Protein 5L8I (pdb70)

GO terms:
  GO:0005737 cytoplasm (C, EXP)
  GO:0005737 cytoplasm (C, TAS)
  GO:0008289 lipid binding (F, TAS)
  GO:0008285 negative regulation of cell population proliferation (P, TAS)
  GO:0005319 lipid carrier activity (F, TAS)
  GO:0005829 cytosol (C, TAS)
  GO:0019433 triglyceride catabolic process (P, TAS)

Radius of gyration: 23.38 Å; Cα contacts (8 Å, |Δi|>4): 847; chains: 3; bounding box: 62×42×60 Å

Nearest PDB structures (foldseek):
  5l8o-assembly2_B  TM=9.781E-01  e=1.682E-19  Homo sapiens
  2mm3-assembly1_A  TM=8.833E-01  e=2.304E-17  Homo sapiens
  3em0-assembly1_A  TM=9.122E-01  e=1.599E-14  Danio rerio
  2lba-assembly1_A  TM=9.351E-01  e=3.421E-14  Gallus gallus
  1eio-assembly1_A  TM=8.673E-01  e=5.239E-15  Sus scrofa

B-factor: mean 40.34, std 17.21, range [14.68, 108.21]

Secondary structure (DSSP, 8-state):
--EEEEEEEEESHHHHHHHHT--HHHHHHHHT--EEEEEEEETTEEEEEEEETTS-EEEEEEETTSEEEE--TT---EEEE-EEETTEEEEEETTEEEEEEE-SSEEEEEEEETTEEEEEEEEE-/---EEEEEEEEE-HHHHHHHT---HHHHHHHTT--EEEEEEEETTEEEEEEEETTTEEEEEEEETTSEEEEE-TTS-EEEEE-EEETTEEEEEETTEEEEEEEETTEEEEEEEETTEEEEEEEEE-/--EEEEEEEEESHHHHHHHTT--HHHHHHHHTS--EEEEEEETTEEEEEEEETTTEEEEEEEESSSEEE---TTS---EEE-EEETTEEEEEETTEEEEEEEETTEEEEEEE-SS-EEEEEEEE-

CATH classification: 2.40.128.20

Organism: Homo sapiens (NCBI:txid9606)

Solvent-accessible surface area: 18964 Å² total; per-residue (Å²): 34,63,21,92,0,52,10,1,4,4,14,14,23,20,40,20,31,130,91,98,64,48,61,74,122,81,5,49,58,19,14,53,91,44,18,27,0,67,7,103,56,108,53,108,73,4,38,20,12,24,56,10,61,90,66,66,72,26,58,15,151,19,50,25,52,43,121,22,69,20,75,58,69,84,47,62,94,24,54,5,45,2,75,91,98,57,43,57,5,10,9,84,81,101,131,40,74,48,8,7,30,53,58,72,93,41,0,23,18,38,12,37,36,67,87,22,55,16,62,30,25,1,42,87,102,105,6,52,17,100,0,75,35,95,54,55,120,80,31,57,43,20,42,126,93,68,21,32,43,76,76,52,3,55,70,28,97,124,81,71,14,35,0,24,2,64,38,104,54,125,74,3,7,25,0,31,40,24,50,69,39,71,1,11,0,14,22,19,48,28,42,42,61,9,30,26,16,49,63,56,57,109,79,34,69,9,55,6,80,78,97,88,48,81,7,20,8,72,81,117,128,33,82,45,23,8,47,52,76,68,65,79,0,25,15,35,11,34,24,66,84,37,56,14,40,33,21,1,30,103,116,30,64,18,99,0,70,37,112,59,57,42,86,25,64,51,64,36,64,114,66,64,46,58,79,114,80,10,101,78,35,105,124,25,71,17,26,0,72,3,86,49,90,59,127,75,4,38,21,10,24,57,48,79,71,78,125,67,45,51,19,148,20,46,23,38,44,28,30,94,24,24,53,68,63,58,72,74,39,61,9,64,6,79,73,102,88,50,116,9,16,5,66,83,82,78,50,85,48,26,6,11,62,92,78,54,19,0,32,14,41,16,33,34,8,65,41,50,16,56,15,28,0,36,117,121

Foldseek 3Di:
DAAKWKWDDKDPQVVVVVVVPDDPVVSVVQVPKIWMWGWDDDPQKIWIKIAIPPGQMAIDIAGAQDWDWGADSVGDIDIWHWHCDPQWTWIDDVQKIKIWHQDPQWIWIWMDGPPDIMIIIIHGD/DPAAKWKWDDKDQLPVVVVVVDDPVVVSVVVPPKIWMWGWDDDDQWIWIWIAIDPGDIDIDIAGAQDWDWHADPVGDIDIWHWHQDPQWTWTDDPQWIWIWHCDPQWIWIWIGGDHRIMIIITHTD/DAAKWKWDDKDPQVVVVVVLVDDPVVSVLQVPWIWIWGWDDDPQWIWIKIQGDDRDIDIDIDGAPDWDWDADPSGDIDTFHWHQDPQKIWGDDQQWTWIWHDDPQKIKIWTCRPPDIMIIITHGD

InterPro domains:
  IPR000463 Cytosolic fatty-acid binding [PR00178] (3-25)
  IPR000463 Cytosolic fatty-acid binding [PR00178] (63-79)
  IPR000463 Cytosolic fatty-acid binding [PR00178] (106-126)
  IPR000463 Cytosolic fatty-acid binding [PS00214] (5-22)
  IPR012674 Calycin [G3DSA:2.40.128.20] (1-128)
  IPR012674 Calycin [SSF50814] (2-127)
  IPR031259 Intracellular lipid binding protein [PTHR11955] (2-126)

Sequence (376 aa):
FTGKFEMESEKNYDEFMKLLGISSDVIEKARNFKIVTEVQQDGQDFTWSQHYSGGHTMTNKFTVGKESNIQTMGGKTFKATVQMEGGKLVVNFPNYHQTSEIVGDKLVEVSTIGGVTYERVSKRLAFTGKFEMESEKNYDEFMKLLGISSDVIEKARNFKIVTEVQQDGQDFTWSQHYSGGHTMTNKFTVGKESNIQTMGGKTFKATVQMEGGKLVVNFPNYHQTSEIVGDKLVEVSTIGGVTYERVSKRLFTGKFEMESEKNYDEFMKLLGISSDVIEKARNFKIVTEVQQDGQDFTWSQHYSGGHTMTNKFTVGKESNIQTMGGKTFKATVQMEGGKLVVNFPNYHQTSEIVGDKLVEVSTIGGVTYERVSKRL

Structure (mmCIF, N/CA/C/O backbone):
data_5L8I
#
_entry.id   5L8I
#
_cell.length_a   46.952
_cell.length_b   64.114
_cell.length_c   58.765
_cell.angle_alpha   90.00
_cell.angle_beta   94.55
_cell.angle_gamma   90.00
#
_symmetry.space_group_name_H-M   'P 1 21 1'
#
loop_
_entity.id
_entity.type
_entity.pdbx_description
1 polymer Gastrotropin
2 non-polymer 'TRIETHYLENE GLYCOL'
3 non-polymer 3,6,9,12,15,18-HEXAOXAICOSANE-1,20-DIOL
4 non-polymer DI(HYDROXYETHYL)ETHER
5 non-polymer 'TETRAETHYLENE GLYCOL'
6 water water
#
loop_
_atom_site.group_PDB
_atom_site.id
_atom_site.type_symbol
_atom_site.label_atom_id
_atom_site.label_alt_id
_atom_site.label_comp_id
_atom_site.label_asym_id
_atom_site.label_entity_id
_atom_site.label_seq_id
_atom_site.pdbx_PDB_ins_code
_atom_site.Cartn_x
_atom_site.Cartn_y
_atom_site.Cartn_z
_atom_site.occupancy
_atom_site.B_iso_or_equiv
_atom_site.auth_seq_id
_atom_site.auth_comp_id
_atom_site.auth_asym_id
_atom_site.auth_atom_id
_atom_site.pdbx_PDB_model_num
ATOM 1 N N . PHE A 1 3 ? 37.952 -0.120 62.749 1.00 26.33 3 PHE A N 1
ATOM 2 C CA . PHE A 1 3 ? 39.131 -0.500 61.923 1.00 26.32 3 PHE A CA 1
ATOM 3 C C . PHE A 1 3 ? 39.497 0.484 60.829 1.00 25.35 3 PHE A C 1
ATOM 4 O O . PHE A 1 3 ? 40.662 0.533 60.442 1.00 25.75 3 PHE A O 1
ATOM 12 N N . THR A 1 4 ? 38.526 1.241 60.310 1.00 24.87 4 THR A N 1
ATOM 13 C CA . THR A 1 4 ? 38.791 2.118 59.176 1.00 24.58 4 THR A CA 1
ATOM 14 C C . THR A 1 4 ? 39.874 3.138 59.575 1.00 24.14 4 THR A C 1
ATOM 15 O O . THR A 1 4 ? 39.770 3.759 60.618 1.00 24.20 4 THR A O 1
ATOM 19 N N . GLY A 1 5 ? 40.925 3.247 58.773 1.00 23.79 5 GLY A N 1
ATOM 20 C CA . GLY A 1 5 ? 41.944 4.263 59.008 1.00 24.35 5 GLY A CA 1
ATOM 21 C C . GLY A 1 5 ? 43.227 4.033 58.241 1.00 24.23 5 GLY A C 1
ATOM 22 O O . GLY A 1 5 ? 43.282 3.189 57.368 1.00 24.41 5 GLY A O 1
ATOM 23 N N . LYS A 1 6 ? 44.234 4.841 58.563 1.00 23.93 6 LYS A N 1
ATOM 24 C CA . LYS A 1 6 ? 45.572 4.742 58.015 1.00 24.79 6 LYS A CA 1
ATOM 25 C C . LYS A 1 6 ? 46.470 4.649 59.223 1.00 23.42 6 LYS A C 1
ATOM 26 O O . LYS A 1 6 ? 46.298 5.428 60.173 1.00 23.19 6 LYS A O 1
ATOM 32 N N . PHE A 1 7 ? 47.375 3.677 59.218 1.00 21.89 7 PHE A N 1
ATOM 33 C CA . PHE A 1 7 ? 48.193 3.362 60.397 1.00 21.22 7 PHE A CA 1
ATOM 34 C C . PHE A 1 7 ? 49.654 3.198 59.956 1.00 22.45 7 PHE A C 1
ATOM 35 O O . PHE A 1 7 ? 49.920 2.668 58.854 1.00 23.29 7 PHE A O 1
ATOM 43 N N . GLU A 1 8 ? 50.592 3.653 60.788 1.00 22.38 8 GLU A N 1
ATOM 44 C CA . GLU A 1 8 ? 52.019 3.523 60.498 1.00 23.07 8 GLU A CA 1
ATOM 45 C C . GLU A 1 8 ? 52.661 2.671 61.597 1.00 21.42 8 GLU A C 1
ATOM 46 O O . GLU A 1 8 ? 52.523 2.968 62.791 1.00 20.39 8 GLU A O 1
ATOM 52 N N . MET A 1 9 ? 53.374 1.636 61.181 1.00 21.41 9 MET A N 1
ATOM 53 C CA . MET A 1 9 ? 54.062 0.735 62.101 1.00 21.40 9 MET A CA 1
ATOM 54 C C . MET A 1 9 ? 55.085 1.472 62.966 1.00 20.63 9 MET A C 1
ATOM 55 O O . MET A 1 9 ? 55.942 2.165 62.445 1.00 19.94 9 MET A O 1
ATOM 60 N N . GLU A 1 10 ? 54.972 1.311 64.285 1.00 20.57 10 GLU A N 1
ATOM 61 C CA . GLU A 1 10 ? 55.907 1.905 65.234 1.00 21.79 10 GLU A CA 1
ATOM 62 C C . GLU A 1 10 ? 56.681 0.894 66.093 1.00 20.72 10 GLU A C 1
ATOM 63 O O . GLU A 1 10 ? 57.715 1.251 66.668 1.00 20.33 10 GLU A O 1
ATOM 69 N N . SER A 1 11 ? 56.179 -0.324 66.174 1.00 19.57 11 SER A N 1
ATOM 70 C CA . SER A 1 11 ? 56.724 -1.339 67.031 1.00 20.43 11 SER A CA 1
ATOM 71 C C . SER A 1 11 ? 56.506 -2.720 66.470 1.00 18.72 11 SER A C 1
ATOM 72 O O . SER A 1 11 ? 55.437 -2.993 65.904 1.00 18.27 11 SER A O 1
ATOM 75 N N . GLU A 1 12 ? 57.468 -3.626 66.663 1.00 18.50 12 GLU A N 1
ATOM 76 C CA . GLU A 1 12 ? 57.212 -5.024 66.372 1.00 18.67 12 GLU A CA 1
ATOM 77 C C . GLU A 1 12 ? 58.022 -5.970 67.260 1.00 17.66 12 GLU A C 1
ATOM 78 O O . GLU A 1 12 ? 59.175 -5.680 67.628 1.00 15.46 12 GLU A O 1
ATOM 84 N N . LYS A 1 13 ? 57.392 -7.087 67.623 1.00 16.90 13 LYS A N 1
ATOM 85 C CA . LYS A 1 13 ? 58.009 -8.121 68.452 1.00 16.86 13 LYS A CA 1
ATOM 86 C C . LYS A 1 13 ? 58.301 -9.357 67.610 1.00 16.85 13 LYS A C 1
ATOM 87 O O . LYS A 1 13 ? 57.438 -9.826 66.889 1.00 15.62 13 LYS A O 1
ATOM 89 N N . ASN A 1 14 ? 59.517 -9.873 67.728 1.00 17.23 14 ASN A N 1
ATOM 90 C CA . ASN A 1 14 ? 59.927 -11.159 67.194 1.00 18.13 14 ASN A CA 1
ATOM 91 C C . ASN A 1 14 ? 59.951 -11.229 65.690 1.00 18.68 14 ASN A C 1
ATOM 92 O O . ASN A 1 14 ? 59.761 -12.290 65.125 1.00 18.92 14 ASN A O 1
ATOM 97 N N . TYR A 1 15 ? 60.228 -10.099 65.051 1.00 18.98 15 TYR A N 1
ATOM 98 C CA . TYR A 1 15 ? 60.322 -10.046 63.573 1.00 20.41 15 TYR A CA 1
ATOM 99 C C . TYR A 1 15 ? 61.304 -11.097 63.046 1.00 21.10 15 TYR A C 1
ATOM 100 O O . TYR A 1 15 ? 60.940 -11.925 62.237 1.00 21.38 15 TYR A O 1
ATOM 109 N N . ASP A 1 16 ? 62.534 -11.090 63.560 1.00 21.72 16 ASP A N 1
ATOM 110 C CA . ASP A 1 16 ? 63.588 -12.015 63.066 1.00 23.93 16 ASP A CA 1
ATOM 111 C C . ASP A 1 16 ? 63.210 -13.492 63.172 1.00 23.83 16 ASP A C 1
ATOM 112 O O . ASP A 1 16 ? 63.363 -14.245 62.227 1.00 24.46 16 ASP A O 1
ATOM 117 N N . GLU A 1 17 ? 62.741 -13.865 64.345 1.00 23.32 17 GLU A N 1
ATOM 118 C CA . GLU A 1 17 ? 62.361 -15.237 64.669 1.00 25.46 17 GLU A CA 1
ATOM 119 C C . GLU A 1 17 ? 61.220 -15.712 63.747 1.00 24.18 17 GLU A C 1
ATOM 120 O O . GLU A 1 17 ? 61.184 -16.866 63.305 1.00 23.51 17 GLU A O 1
ATOM 126 N N . PHE A 1 18 ? 60.275 -14.817 63.486 1.00 22.96 18 PHE A N 1
ATOM 127 C CA . PHE A 1 18 ? 59.149 -15.103 62.611 1.00 23.15 18 PHE A CA 1
ATOM 128 C C . PHE A 1 18 ? 59.586 -15.232 61.155 1.00 22.66 18 PHE A C 1
ATOM 129 O O . PHE A 1 18 ? 59.167 -16.155 60.471 1.00 23.26 18 PHE A O 1
ATOM 137 N N . MET A 1 19 ? 60.403 -14.294 60.682 1.00 22.35 19 MET A N 1
ATOM 138 C CA . MET A 1 19 ? 60.847 -14.309 59.279 1.00 23.87 19 MET A CA 1
ATOM 139 C C . MET A 1 19 ? 61.740 -15.534 58.952 1.00 24.72 19 MET A C 1
ATOM 140 O O . MET A 1 19 ? 61.665 -16.088 57.841 1.00 24.19 19 MET A O 1
ATOM 145 N N . LYS A 1 20 ? 62.563 -15.959 59.925 1.00 24.15 20 LYS A N 1
ATOM 146 C CA . LYS A 1 20 ? 63.408 -17.130 59.733 1.00 26.35 20 LYS A CA 1
ATOM 147 C C . LYS A 1 20 ? 62.537 -18.378 59.574 1.00 26.74 20 LYS A C 1
ATOM 148 O O . LYS A 1 20 ? 62.825 -19.226 58.747 1.00 27.00 20 LYS A O 1
ATOM 154 N N . LEU A 1 21 ? 61.445 -18.423 60.351 1.00 26.62 21 LEU A N 1
ATOM 155 C CA . LEU A 1 21 ? 60.499 -19.511 60.350 1.00 28.25 21 LEU A CA 1
ATOM 156 C C . LEU A 1 21 ? 59.770 -19.599 59.015 1.00 28.96 21 LEU A C 1
ATOM 157 O O . LEU A 1 21 ? 59.501 -20.686 58.527 1.00 30.96 21 LEU A O 1
ATOM 162 N N . LEU A 1 22 ? 59.481 -18.454 58.406 1.00 27.85 22 LEU A N 1
ATOM 163 C CA . LEU A 1 22 ? 58.975 -18.408 57.025 1.00 28.68 22 LEU A CA 1
ATOM 164 C C . LEU A 1 22 ? 59.986 -18.880 55.962 1.00 29.23 22 LEU A C 1
ATOM 165 O O . LEU A 1 22 ? 59.602 -19.251 54.838 1.00 30.94 22 LEU A O 1
ATOM 170 N N . GLY A 1 23 ? 61.262 -18.874 56.318 1.00 27.64 23 GLY A N 1
ATOM 171 C CA . GLY A 1 23 ? 62.309 -19.409 55.488 1.00 29.01 23 GLY A CA 1
ATOM 172 C C . GLY A 1 23 ? 63.007 -18.367 54.654 1.00 28.67 23 GLY A C 1
ATOM 173 O O . GLY A 1 23 ? 63.693 -18.687 53.668 1.00 29.35 23 GLY A O 1
ATOM 174 N N . ILE A 1 24 ? 62.918 -17.120 55.075 1.00 27.26 24 ILE A N 1
ATOM 175 C CA . ILE A 1 24 ? 63.491 -16.074 54.258 1.00 27.78 24 ILE A CA 1
ATOM 176 C C . ILE A 1 24 ? 64.993 -15.839 54.682 1.00 26.47 24 ILE A C 1
ATOM 177 O O . ILE A 1 24 ? 65.349 -15.996 55.857 1.00 24.53 24 ILE A O 1
ATOM 182 N N . SER A 1 25 ? 65.864 -15.517 53.723 1.00 26.76 25 SER A N 1
ATOM 183 C CA . SER A 1 25 ? 67.281 -15.362 54.009 1.00 27.13 25 SER A CA 1
ATOM 184 C C . SER A 1 25 ? 67.564 -14.229 54.999 1.00 25.83 25 SER A C 1
ATOM 185 O O . SER A 1 25 ? 66.826 -13.252 55.091 1.00 23.96 25 SER A O 1
ATOM 188 N N . SER A 1 26 ? 68.664 -14.393 55.718 1.00 26.58 26 SER A N 1
ATOM 189 C CA . SER A 1 26 ? 69.093 -13.399 56.695 1.00 25.98 26 SER A CA 1
ATOM 190 C C . SER A 1 26 ? 69.408 -12.052 56.030 1.00 26.53 26 SER A C 1
ATOM 191 O O . SER A 1 26 ? 69.134 -11.004 56.609 1.00 24.94 26 SER A O 1
ATOM 194 N N . ASP A 1 27 ? 69.974 -12.099 54.821 1.00 29.02 27 ASP A N 1
ATOM 195 C CA . ASP A 1 27 ? 70.273 -10.887 54.055 1.00 30.50 27 ASP A CA 1
ATOM 196 C C . ASP A 1 27 ? 69.002 -10.088 53.750 1.00 29.31 27 ASP A C 1
ATOM 197 O O . ASP A 1 27 ? 68.993 -8.850 53.869 1.00 29.38 27 ASP A O 1
ATOM 202 N N . VAL A 1 28 ? 67.917 -10.787 53.421 1.00 28.13 28 VAL A N 1
ATOM 203 C CA . VAL A 1 28 ? 66.654 -10.124 53.122 1.00 27.29 28 VAL A CA 1
ATOM 204 C C . VAL A 1 28 ? 65.959 -9.670 54.418 1.00 25.06 28 VAL A C 1
ATOM 205 O O . VAL A 1 28 ? 65.314 -8.621 54.437 1.00 23.90 28 VAL A O 1
ATOM 209 N N . ILE A 1 29 ? 66.061 -10.465 55.477 1.00 24.06 29 ILE A N 1
ATOM 210 C CA . ILE A 1 29 ? 65.515 -10.069 56.793 1.00 23.34 29 ILE A CA 1
ATOM 211 C C . ILE A 1 29 ? 66.141 -8.722 57.231 1.00 23.68 29 ILE A C 1
ATOM 212 O O . ILE A 1 29 ? 65.426 -7.794 57.618 1.00 23.07 29 ILE A O 1
ATOM 217 N N . GLU A 1 30 ? 67.456 -8.631 57.113 1.00 24.64 30 GLU A N 1
ATOM 218 C CA . GLU A 1 30 ? 68.226 -7.451 57.569 1.00 25.92 30 GLU A CA 1
ATOM 219 C C . GLU A 1 30 ? 67.776 -6.210 56.777 1.00 27.76 30 GLU A C 1
ATOM 220 O O . GLU A 1 30 ? 67.505 -5.166 57.367 1.00 27.70 30 GLU A O 1
ATOM 222 N N . LYS A 1 31 ? 67.671 -6.357 55.454 1.00 28.65 31 LYS A N 1
ATOM 223 C CA . LYS A 1 31 ? 67.176 -5.274 54.618 1.00 29.74 31 LYS A CA 1
ATOM 224 C C . LYS A 1 31 ? 65.713 -4.936 54.934 1.00 28.69 31 LYS A C 1
ATOM 225 O O . LYS A 1 31 ? 65.405 -3.784 55.220 1.00 29.19 31 LYS A O 1
ATOM 227 N N . ALA A 1 32 ? 64.826 -5.935 54.910 1.00 27.31 32 ALA A N 1
ATOM 228 C CA . ALA A 1 32 ? 63.396 -5.705 55.053 1.00 26.71 32 ALA A CA 1
ATOM 229 C C . ALA A 1 32 ? 63.005 -5.111 56.422 1.00 25.88 32 ALA A C 1
ATOM 230 O O . ALA A 1 32 ? 61.970 -4.443 56.541 1.00 23.57 32 ALA A O 1
ATOM 232 N N . ARG A 1 33 ? 63.857 -5.319 57.421 1.00 26.46 33 ARG A N 1
ATOM 233 C CA . ARG A 1 33 ? 63.607 -4.800 58.768 1.00 28.29 33 ARG A CA 1
ATOM 234 C C . ARG A 1 33 ? 63.440 -3.292 58.778 1.00 27.48 33 ARG A C 1
ATOM 235 O O . ARG A 1 33 ? 62.638 -2.782 59.518 1.00 28.48 33 ARG A O 1
ATOM 243 N N . ASN A 1 34 ? 64.138 -2.611 57.888 1.00 28.28 34 ASN A N 1
ATOM 244 C CA . ASN A 1 34 ? 64.123 -1.153 57.815 1.00 30.02 34 ASN A CA 1
ATOM 245 C C . ASN A 1 34 ? 62.977 -0.543 56.976 1.00 30.02 34 ASN A C 1
ATOM 246 O O . ASN A 1 34 ? 62.897 0.666 56.883 1.00 29.68 34 ASN A O 1
ATOM 251 N N . PHE A 1 35 ? 62.091 -1.358 56.386 1.00 29.50 35 PHE A N 1
ATOM 252 C CA . PHE A 1 35 ? 60.923 -0.806 55.656 1.00 30.21 35 PHE A CA 1
ATOM 253 C C . PHE A 1 35 ? 59.930 -0.228 56.643 1.00 27.77 35 PHE A C 1
ATOM 254 O O . PHE A 1 35 ? 59.673 -0.805 57.680 1.00 26.22 35 PHE A O 1
ATOM 262 N N . LYS A 1 36 ? 59.384 0.917 56.295 1.00 28.15 36 LYS A N 1
ATOM 263 C CA . LYS A 1 36 ? 58.247 1.482 56.967 1.00 28.26 36 LYS A CA 1
ATOM 264 C C . LYS A 1 36 ? 57.006 0.878 56.315 1.00 29.03 36 LYS A C 1
ATOM 265 O O . LYS A 1 36 ? 56.947 0.708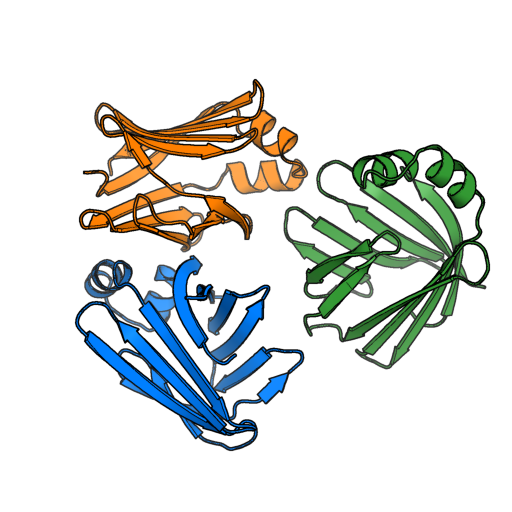 55.091 1.00 30.56 36 LYS A O 1
ATOM 267 N N . ILE A 1 37 ? 56.021 0.568 57.131 1.00 28.88 37 ILE A N 1
ATOM 268 C CA . ILE A 1 37 ? 54.798 -0.077 56.666 1.00 29.75 37 ILE A CA 1
ATOM 269 C C . ILE A 1 37 ? 53.650 0.781 57.142 1.00 28.45 37 ILE A C 1
ATOM 270 O O . ILE A 1 37 ? 53.534 1.081 58.343 1.00 27.04 37 ILE A O 1
ATOM 275 N N . VAL A 1 38 ? 52.845 1.207 56.174 1.00 28.39 38 VAL A N 1
ATOM 276 C CA . VAL A 1 38 ? 51.633 1.941 56.407 1.00 27.58 38 VAL A CA 1
ATOM 277 C C . VAL A 1 38 ? 50.465 1.027 56.013 1.00 26.08 38 VAL A C 1
ATOM 278 O O . VAL A 1 38 ? 50.440 0.487 54.932 1.00 25.56 38 VAL A O 1
ATOM 282 N N . THR A 1 39 ? 49.517 0.858 56.915 1.00 23.55 39 THR A N 1
ATOM 283 C CA . THR A 1 39 ? 48.348 0.021 56.668 1.00 23.10 39 THR A CA 1
ATOM 284 C C . THR A 1 39 ? 47.151 0.945 56.525 1.00 23.16 39 THR A C 1
ATOM 285 O O . THR A 1 39 ? 46.915 1.798 57.385 1.00 22.69 39 THR A O 1
ATOM 289 N N . GLU A 1 40 ? 46.415 0.772 55.440 1.00 24.70 40 GLU A N 1
ATOM 290 C CA . GLU A 1 40 ? 45.202 1.520 55.158 1.00 25.81 40 GLU A CA 1
ATOM 291 C C . GLU A 1 40 ? 44.045 0.518 55.111 1.00 24.25 40 GLU A C 1
ATOM 292 O O . GLU A 1 40 ? 44.092 -0.437 54.349 1.00 24.76 40 GLU A O 1
ATOM 298 N N . VAL A 1 41 ? 43.019 0.750 55.907 1.00 23.47 41 VAL A N 1
ATOM 299 C CA . VAL A 1 41 ? 41.886 -0.161 56.041 1.00 23.28 41 VAL A CA 1
ATOM 300 C C . VAL A 1 41 ? 40.603 0.600 55.749 1.00 23.82 41 VAL A C 1
ATOM 301 O O . VAL A 1 41 ? 40.404 1.681 56.271 1.00 22.75 41 VAL A O 1
ATOM 305 N N . GLN A 1 42 ? 39.713 0.011 54.954 1.00 25.54 42 GLN A N 1
ATOM 306 C CA . GLN A 1 42 ? 38.370 0.571 54.748 1.00 27.08 42 GLN A CA 1
ATOM 307 C C . GLN A 1 42 ? 37.372 -0.549 55.015 1.00 27.87 42 GLN A C 1
ATOM 308 O O . GLN A 1 42 ? 37.455 -1.626 54.426 1.00 26.74 42 GLN A O 1
ATOM 314 N N . GLN A 1 43 ? 36.475 -0.305 55.959 1.00 28.79 43 GLN A N 1
ATOM 315 C CA . GLN A 1 43 ? 35.497 -1.272 56.348 1.00 30.04 43 GLN A CA 1
ATOM 316 C C . GLN A 1 43 ? 34.158 -0.771 55.874 1.00 32.38 43 GLN A C 1
ATOM 317 O O . GLN A 1 43 ? 33.801 0.347 56.140 1.00 33.55 43 GLN A O 1
ATOM 323 N N . ASP A 1 44 ? 33.428 -1.608 55.161 1.00 34.74 44 ASP A N 1
ATOM 324 C CA . ASP A 1 44 ? 32.071 -1.276 54.727 1.00 38.10 44 ASP A CA 1
ATOM 325 C C . ASP A 1 44 ? 31.210 -2.464 55.148 1.00 37.58 44 ASP A C 1
ATOM 326 O O . ASP A 1 44 ? 31.108 -3.463 54.444 1.00 38.67 44 ASP A O 1
ATOM 331 N N . GLY A 1 45 ? 30.688 -2.371 56.363 1.00 36.56 45 GLY A N 1
ATOM 332 C CA . GLY A 1 45 ? 29.844 -3.411 56.941 1.00 37.62 45 GLY A CA 1
ATOM 333 C C . GLY A 1 45 ? 30.666 -4.641 57.228 1.00 36.79 45 GLY A C 1
ATOM 334 O O . GLY A 1 45 ? 31.578 -4.618 58.076 1.00 36.13 45 GLY A O 1
ATOM 335 N N . GLN A 1 46 ? 30.373 -5.695 56.478 1.00 36.71 46 GLN A N 1
ATOM 336 C CA . GLN A 1 46 ? 31.093 -6.959 56.576 1.00 37.09 46 GLN A CA 1
ATOM 337 C C . GLN A 1 46 ? 32.341 -6.971 55.704 1.00 33.34 46 GLN A C 1
ATOM 338 O O . GLN A 1 46 ? 33.227 -7.794 55.919 1.00 31.26 46 GLN A O 1
ATOM 344 N N . ASP A 1 47 ? 32.390 -6.066 54.722 1.00 31.78 47 ASP A N 1
ATOM 345 C CA . ASP A 1 47 ? 33.467 -6.041 53.750 1.00 31.04 47 ASP A CA 1
ATOM 346 C C . ASP A 1 47 ? 34.631 -5.201 54.236 1.00 28.56 47 ASP A C 1
ATOM 347 O O . ASP A 1 47 ? 34.446 -4.074 54.753 1.00 27.48 47 ASP A O 1
ATOM 352 N N . PHE A 1 48 ? 35.830 -5.751 54.051 1.00 26.74 48 PHE A N 1
ATOM 353 C CA . PHE A 1 48 ? 37.053 -5.027 54.314 1.00 25.41 48 PHE A CA 1
ATOM 354 C C . PHE A 1 48 ? 37.920 -4.907 53.060 1.00 25.28 48 PHE A C 1
ATOM 355 O O . PHE A 1 48 ? 38.007 -5.840 52.268 1.00 25.55 48 PHE A O 1
ATOM 363 N N . THR A 1 49 ? 38.586 -3.762 52.925 1.00 24.63 49 THR A N 1
ATOM 364 C CA . THR A 1 49 ? 39.705 -3.600 52.014 1.00 25.03 49 THR A CA 1
ATOM 365 C C . THR A 1 49 ? 40.908 -3.239 52.871 1.00 24.35 49 THR A C 1
ATOM 366 O O . THR A 1 49 ? 40.845 -2.290 53.638 1.00 24.06 49 THR A O 1
ATOM 370 N N . TRP A 1 50 ? 41.987 -3.997 52.743 1.00 24.25 50 TRP A N 1
ATOM 371 C CA . TRP A 1 50 ? 43.085 -3.960 53.705 1.00 23.72 50 TRP A CA 1
ATOM 372 C C . TRP A 1 50 ? 44.384 -3.841 52.904 1.00 24.56 50 TRP A C 1
ATOM 373 O O . TRP A 1 50 ? 44.731 -4.774 52.185 1.00 25.05 50 TRP A O 1
ATOM 384 N N . SER A 1 51 ? 45.077 -2.707 53.049 1.00 25.04 51 SER A N 1
ATOM 385 C CA . SER A 1 51 ? 46.232 -2.344 52.188 1.00 26.77 51 SER A CA 1
ATOM 386 C C . SER A 1 51 ? 47.468 -2.115 53.005 1.00 27.01 51 SER A C 1
ATOM 387 O O . SER A 1 51 ? 47.399 -1.459 54.022 1.00 27.40 51 SER A O 1
ATOM 390 N N . GLN A 1 52 ? 48.587 -2.675 52.571 1.00 28.66 52 GLN A N 1
ATOM 391 C CA . GLN A 1 52 ? 49.881 -2.422 53.194 1.00 29.11 52 GLN A CA 1
ATOM 392 C C . GLN A 1 52 ? 50.738 -1.756 52.167 1.00 29.96 52 GLN A C 1
ATOM 393 O O . GLN A 1 52 ? 50.884 -2.291 51.052 1.00 30.91 52 GLN A O 1
ATOM 399 N N . HIS A 1 53 ? 51.246 -0.574 52.523 1.00 28.93 53 HIS A N 1
ATOM 400 C CA . HIS A 1 53 ? 52.116 0.219 51.650 1.00 30.60 53 HIS A CA 1
ATOM 401 C C . HIS A 1 53 ? 53.483 0.270 52.270 1.00 30.30 53 HIS A C 1
ATOM 402 O O . HIS A 1 53 ? 53.620 0.664 53.446 1.00 30.03 53 HIS A O 1
ATOM 409 N N . TYR A 1 54 ? 54.474 -0.140 51.496 1.00 31.26 54 TYR A N 1
ATOM 410 C CA . TYR A 1 54 ? 55.852 -0.277 51.928 1.00 31.00 54 TYR A CA 1
ATOM 411 C C . TYR A 1 54 ? 56.687 0.874 51.363 1.00 32.95 54 TYR A C 1
ATOM 412 O O . TYR A 1 54 ? 56.403 1.344 50.274 1.00 33.41 54 TYR A O 1
ATOM 414 N N . SER A 1 55 ? 57.706 1.312 52.120 1.00 33.05 55 SER A N 1
ATOM 415 C CA . SER A 1 55 ? 58.796 2.163 51.620 1.00 34.88 55 SER A CA 1
ATOM 416 C C . SER A 1 55 ? 59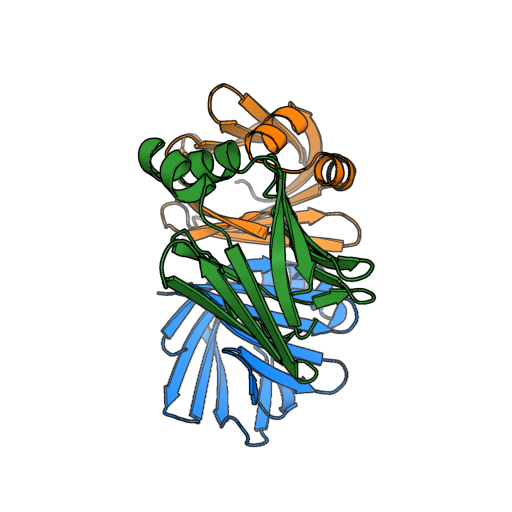.191 1.700 50.228 1.00 37.13 55 SER A C 1
ATOM 417 O O . SER A 1 55 ? 59.547 0.523 50.055 1.00 37.31 55 SER A O 1
ATOM 420 N N . GLY A 1 56 ? 59.143 2.609 49.258 1.00 38.87 56 GLY A N 1
ATOM 421 C CA . GLY A 1 56 ? 59.423 2.276 47.859 1.00 41.19 56 GLY A CA 1
ATOM 422 C C . GLY A 1 56 ? 58.198 2.394 46.974 1.00 42.09 56 GLY A C 1
ATOM 423 O O . GLY A 1 56 ? 58.314 2.596 45.753 1.00 45.60 56 GLY A O 1
ATOM 424 N N . GLY A 1 57 ? 57.018 2.278 47.569 1.00 39.72 57 GLY A N 1
ATOM 425 C CA . GLY A 1 57 ? 55.768 2.452 46.837 1.00 39.87 57 GLY A CA 1
ATOM 426 C C . GLY A 1 57 ? 55.104 1.156 46.398 1.00 38.75 57 GLY A C 1
ATOM 427 O O . GLY A 1 57 ? 54.138 1.211 45.646 1.00 40.15 57 GLY A O 1
ATOM 428 N N . HIS A 1 58 ? 55.621 0.008 46.835 1.00 36.45 58 HIS A N 1
ATOM 429 C CA . HIS A 1 58 ? 54.959 -1.281 46.636 1.00 35.81 58 HIS A CA 1
ATOM 430 C C . HIS A 1 58 ? 53.780 -1.374 47.576 1.00 33.97 58 HIS A C 1
ATOM 431 O O . HIS A 1 58 ? 53.822 -0.829 48.699 1.00 32.36 58 HIS A O 1
ATOM 433 N N . THR A 1 59 ? 52.753 -2.095 47.138 1.00 33.95 59 THR A N 1
ATOM 434 C CA . THR A 1 59 ? 51.474 -2.188 47.856 1.00 32.64 59 THR A CA 1
ATOM 435 C C . THR A 1 59 ? 50.931 -3.616 47.789 1.00 32.57 59 THR A C 1
ATOM 436 O O . THR A 1 59 ? 51.018 -4.267 46.765 1.00 33.14 59 THR A O 1
ATOM 440 N N . MET A 1 60 ? 50.334 -4.085 48.876 1.00 31.96 60 MET A N 1
ATOM 441 C CA . MET A 1 60 ? 49.605 -5.349 48.855 1.00 33.31 60 MET A CA 1
ATOM 442 C C . MET A 1 60 ? 48.207 -5.130 49.439 1.00 30.99 60 MET A C 1
ATOM 443 O O . MET A 1 60 ? 48.092 -4.727 50.581 1.00 28.67 60 MET A O 1
ATOM 448 N N . THR A 1 61 ? 47.178 -5.441 48.663 1.00 30.82 61 THR A N 1
ATOM 449 C CA . THR A 1 61 ? 45.784 -5.248 49.051 1.00 30.16 61 THR A CA 1
ATOM 450 C C . THR A 1 61 ? 44.991 -6.573 49.110 1.00 30.35 61 THR A C 1
ATOM 451 O O . THR A 1 61 ? 45.015 -7.370 48.170 1.00 31.95 61 THR A O 1
ATOM 455 N N . ASN A 1 62 ? 44.249 -6.754 50.202 1.00 28.62 62 ASN A N 1
ATOM 456 C CA . ASN A 1 62 ? 43.380 -7.879 50.403 1.00 28.71 62 ASN A CA 1
ATOM 457 C C . ASN A 1 62 ? 41.959 -7.372 50.668 1.00 28.31 62 ASN A C 1
ATOM 458 O O . ASN A 1 62 ? 41.761 -6.403 51.420 1.00 26.45 62 ASN A O 1
ATOM 463 N N . LYS A 1 63 ? 40.985 -8.025 50.049 1.00 29.14 63 LYS A N 1
ATOM 464 C CA . LYS A 1 63 ? 39.582 -7.675 50.177 1.00 29.89 63 LYS A CA 1
ATOM 465 C C . LYS A 1 63 ? 38.845 -8.897 50.641 1.00 30.40 63 LYS A C 1
ATOM 466 O O . LYS A 1 63 ? 38.929 -9.896 49.967 1.00 32.57 63 LYS A O 1
ATOM 472 N N . PHE A 1 64 ? 38.161 -8.839 51.783 1.00 29.05 64 PHE A N 1
ATOM 473 C CA . PHE A 1 64 ? 37.489 -10.005 52.374 1.00 29.74 64 PHE A CA 1
ATOM 474 C C . PHE A 1 64 ? 36.185 -9.578 53.041 1.00 30.00 64 PHE A C 1
ATOM 475 O O . PHE A 1 64 ? 35.963 -8.393 53.318 1.00 28.98 64 PHE A O 1
ATOM 483 N N . THR A 1 65 ? 35.334 -10.570 53.256 1.00 31.93 65 THR A N 1
ATOM 484 C CA . THR A 1 65 ? 34.067 -10.423 53.946 1.00 33.32 65 THR A CA 1
ATOM 485 C C . THR A 1 65 ? 34.160 -11.312 55.181 1.00 34.02 65 THR A C 1
ATOM 486 O O . THR A 1 65 ? 34.483 -12.489 55.070 1.00 34.20 65 THR A O 1
ATOM 490 N N . VAL A 1 66 ? 33.928 -10.734 56.361 1.00 34.18 66 VAL A N 1
ATOM 491 C CA . VAL A 1 66 ? 33.836 -11.507 57.624 1.00 35.40 66 VAL A CA 1
ATOM 492 C C . VAL A 1 66 ? 32.787 -12.636 57.452 1.00 38.59 66 VAL A C 1
ATOM 493 O O . VAL A 1 66 ? 31.670 -12.381 56.990 1.00 38.74 66 VAL A O 1
ATOM 497 N N . GLY A 1 67 ? 33.174 -13.881 57.742 1.00 40.27 67 GLY A N 1
ATOM 498 C CA . GLY A 1 67 ? 32.291 -15.036 57.573 1.00 43.61 67 GLY A CA 1
ATOM 499 C C . GLY A 1 67 ? 32.329 -15.713 56.206 1.00 46.38 67 GLY A C 1
ATOM 500 O O . GLY A 1 67 ? 31.819 -16.829 56.065 1.00 49.41 67 GLY A O 1
ATOM 501 N N . LYS A 1 68 ? 32.906 -15.062 55.195 1.00 46.36 68 LYS A N 1
ATOM 502 C CA . LYS A 1 68 ? 33.068 -15.672 53.876 1.00 49.27 68 LYS A CA 1
ATOM 503 C C . LYS A 1 68 ? 34.479 -16.250 53.751 1.00 50.41 68 LYS A C 1
ATOM 504 O O . LYS A 1 68 ? 35.428 -15.661 54.272 1.00 47.62 68 LYS A O 1
ATOM 506 N N . GLU A 1 69 ? 34.615 -17.405 53.089 1.00 54.74 69 GLU A N 1
ATOM 507 C CA . GLU A 1 69 ? 35.937 -17.952 52.721 1.00 57.29 69 GLU A CA 1
ATOM 508 C C . GLU A 1 69 ? 36.584 -16.993 51.741 1.00 57.45 69 GLU A C 1
ATOM 509 O O . GLU A 1 69 ? 35.921 -16.449 50.863 1.00 60.12 69 GLU A O 1
ATOM 515 N N . SER A 1 70 ? 37.876 -16.780 51.903 1.00 56.13 70 SER A N 1
ATOM 516 C CA . SER A 1 70 ? 38.642 -15.993 50.964 1.00 56.38 70 SER A CA 1
ATOM 517 C C . SER A 1 70 ? 40.066 -16.541 50.884 1.00 56.32 70 SER A C 1
ATOM 518 O O . SER A 1 70 ? 40.412 -17.486 51.586 1.00 55.89 70 SER A O 1
ATOM 521 N N . ASN A 1 71 ? 40.860 -15.955 49.999 1.00 57.13 71 ASN A N 1
ATOM 522 C CA . ASN A 1 71 ? 42.270 -16.255 49.870 1.00 57.96 71 ASN A CA 1
ATOM 523 C C . ASN A 1 71 ? 43.015 -14.982 50.182 1.00 56.63 71 ASN A C 1
ATOM 524 O O . ASN A 1 71 ? 42.691 -13.941 49.628 1.00 57.02 71 ASN A O 1
ATOM 526 N N . ILE A 1 72 ? 44.003 -15.059 51.064 1.00 55.43 72 ILE A N 1
ATOM 527 C CA . ILE A 1 72 ? 44.782 -13.897 51.453 1.00 54.56 72 ILE A CA 1
ATOM 528 C C . ILE A 1 72 ? 46.179 -14.020 50.897 1.00 55.73 72 ILE A C 1
ATOM 529 O O . ILE A 1 72 ? 46.755 -15.108 50.908 1.00 56.73 72 ILE A O 1
ATOM 534 N N . GLN A 1 73 ? 46.723 -12.891 50.456 1.00 56.48 73 GLN A N 1
ATOM 535 C CA . GLN A 1 73 ? 48.103 -12.793 50.003 1.00 58.79 73 GLN A CA 1
ATOM 536 C C . GLN A 1 73 ? 48.873 -11.920 50.978 1.00 58.26 73 GLN A C 1
ATOM 537 O O . GLN A 1 73 ? 48.291 -11.087 51.661 1.00 56.71 73 GLN A O 1
ATOM 543 N N . THR A 1 74 ? 50.185 -12.128 51.043 1.00 60.85 74 THR A N 1
ATOM 544 C CA . THR A 1 74 ? 51.073 -11.400 51.966 1.00 61.97 74 THR A CA 1
ATOM 545 C C . THR A 1 74 ? 52.002 -10.476 51.186 1.00 63.29 74 THR A C 1
ATOM 546 O O . THR A 1 74 ? 52.232 -10.701 49.995 1.00 65.58 74 THR A O 1
ATOM 550 N N . MET A 1 75 ? 52.567 -9.476 51.868 1.00 63.85 75 MET A N 1
ATOM 551 C CA . MET A 1 75 ? 53.376 -8.419 51.223 1.00 66.00 75 MET A CA 1
ATOM 552 C C . MET A 1 75 ? 54.317 -8.913 50.109 1.00 70.39 75 MET A C 1
ATOM 553 O O . MET A 1 75 ? 54.412 -8.273 49.057 1.00 71.97 75 MET A O 1
ATOM 558 N N . GLY A 1 76 ? 54.990 -10.044 50.341 1.00 72.21 76 GLY A N 1
ATOM 559 C CA . GLY A 1 76 ? 55.846 -10.678 49.330 1.00 74.96 76 GLY A CA 1
ATOM 560 C C . GLY A 1 76 ? 55.065 -11.351 48.210 1.00 78.39 76 GLY A C 1
ATOM 561 O O . GLY A 1 76 ? 55.431 -11.235 47.038 1.00 81.23 76 GLY A O 1
ATOM 562 N N . GLY A 1 77 ? 54.004 -12.073 48.580 1.00 78.89 77 GLY A N 1
ATOM 563 C CA . GLY A 1 77 ? 53.053 -12.671 47.620 1.00 79.72 77 GLY A CA 1
ATOM 564 C C . GLY A 1 77 ? 52.726 -14.148 47.807 1.00 79.89 77 GLY A C 1
ATOM 565 O O . GLY A 1 77 ? 52.676 -14.891 46.818 1.00 81.66 77 GLY A O 1
ATOM 566 N N . LYS A 1 78 ? 52.482 -14.563 49.057 1.00 76.31 78 LYS A N 1
ATOM 567 C CA . LYS A 1 78 ? 52.169 -15.959 49.406 1.00 76.16 78 LYS A CA 1
ATOM 568 C C . LYS A 1 78 ? 50.686 -16.093 49.755 1.00 75.69 78 LYS A C 1
ATOM 569 O O . LYS A 1 78 ? 50.228 -15.535 50.756 1.00 76.45 78 LYS A O 1
ATOM 571 N N . THR A 1 79 ? 49.946 -16.839 48.935 1.00 76.06 79 THR A N 1
ATOM 572 C CA . THR A 1 79 ? 48.483 -16.889 49.023 1.00 74.67 79 THR A CA 1
ATOM 573 C C . THR A 1 79 ? 47.995 -18.050 49.899 1.00 73.75 79 THR A C 1
ATOM 574 O O . THR A 1 79 ? 48.636 -19.108 49.940 1.00 75.37 79 THR A O 1
ATOM 578 N N . PHE A 1 80 ? 46.868 -17.858 50.588 1.00 69.66 80 PHE A N 1
ATOM 579 C CA . PHE A 1 80 ? 46.260 -18.945 51.380 1.00 67.17 80 PHE A CA 1
ATOM 580 C C . PHE A 1 80 ? 44.765 -18.756 51.612 1.00 65.00 80 PHE A C 1
ATOM 581 O O . PHE A 1 80 ? 44.297 -17.617 51.764 1.00 61.39 80 PHE A O 1
ATOM 589 N N . LYS A 1 81 ? 44.035 -19.881 51.645 1.00 63.87 81 LYS A N 1
ATOM 590 C CA . LYS A 1 81 ? 42.590 -19.884 51.906 1.00 61.65 81 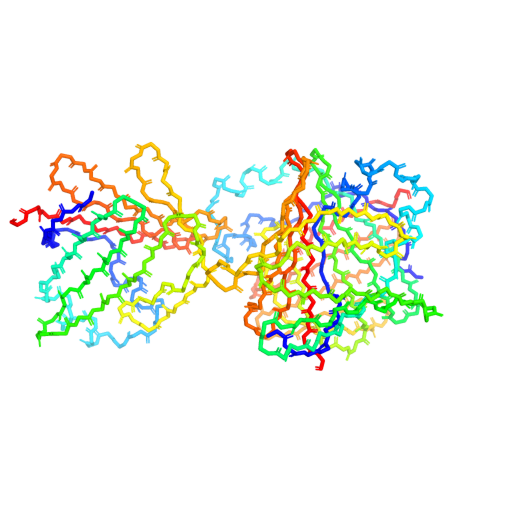LYS A CA 1
ATOM 591 C C . LYS A 1 81 ? 42.292 -19.759 53.403 1.00 59.53 81 LYS A C 1
ATOM 592 O O . LYS A 1 81 ? 42.919 -20.426 54.230 1.00 59.58 81 LYS A O 1
ATOM 594 N N . ALA A 1 82 ? 41.322 -18.912 53.746 1.00 57.00 82 ALA A N 1
ATOM 595 C CA . ALA A 1 82 ? 40.962 -18.665 55.146 1.00 54.38 82 ALA A CA 1
ATOM 596 C C . ALA A 1 82 ? 39.590 -18.012 55.268 1.00 53.24 82 ALA A C 1
ATOM 597 O O . ALA A 1 82 ? 39.034 -17.530 54.289 1.00 54.76 82 ALA A O 1
ATOM 599 N N . THR A 1 83 ? 39.053 -18.010 56.482 1.00 51.84 83 THR A N 1
ATOM 600 C CA . THR A 1 83 ? 37.794 -17.352 56.790 1.00 50.89 83 THR A CA 1
ATOM 601 C C . THR A 1 83 ? 38.076 -16.438 57.949 1.00 47.11 83 THR A C 1
ATOM 602 O O . THR A 1 83 ? 38.593 -16.882 58.965 1.00 48.10 83 THR A O 1
ATOM 606 N N . VAL A 1 84 ? 37.775 -15.156 57.794 1.00 44.07 84 VAL A N 1
ATOM 607 C CA . VAL A 1 84 ? 38.019 -14.188 58.856 1.00 40.92 84 VAL A CA 1
ATOM 608 C C . VAL A 1 84 ? 36.794 -14.153 59.757 1.00 41.43 84 VAL A C 1
ATOM 609 O O . VAL A 1 84 ? 35.670 -14.083 59.258 1.00 42.04 84 VAL A O 1
ATOM 613 N N . GLN A 1 85 ? 37.005 -14.251 61.067 1.00 41.74 85 GLN A N 1
ATOM 614 C CA . GLN A 1 85 ? 35.902 -14.181 62.049 1.00 44.46 85 GLN A CA 1
ATOM 615 C C . GLN A 1 85 ? 36.086 -12.928 62.906 1.00 43.77 85 GLN A C 1
ATOM 616 O O . GLN A 1 85 ? 37.223 -12.509 63.163 1.00 40.20 85 GLN A O 1
ATOM 622 N N . MET A 1 86 ? 34.978 -12.319 63.317 1.00 46.46 86 MET A N 1
ATOM 623 C CA . MET A 1 86 ? 34.997 -11.254 64.314 1.00 49.34 86 MET A CA 1
ATOM 624 C C . MET A 1 86 ? 34.855 -11.945 65.655 1.00 49.16 86 MET A C 1
ATOM 625 O O . MET A 1 86 ? 33.845 -12.584 65.901 1.00 52.45 86 MET A O 1
ATOM 630 N N . GLU A 1 87 ? 35.849 -11.832 66.525 1.00 47.36 87 GLU A N 1
ATOM 631 C CA . GLU A 1 87 ? 35.746 -12.404 67.867 1.00 47.89 87 GLU A CA 1
ATOM 632 C C . GLU A 1 87 ? 36.221 -11.387 68.891 1.00 44.17 87 GLU A C 1
ATOM 633 O O . GLU A 1 87 ? 37.396 -11.038 68.913 1.00 41.38 87 GLU A O 1
ATOM 639 N N . GLY A 1 88 ? 35.288 -10.878 69.695 1.00 42.71 88 GLY A N 1
ATOM 640 C CA . GLY A 1 88 ? 35.584 -9.969 70.809 1.00 41.68 88 GLY A CA 1
ATOM 641 C C . GLY A 1 88 ? 36.320 -8.670 70.483 1.00 38.96 88 GLY A C 1
ATOM 642 O O . GLY A 1 88 ? 37.142 -8.203 71.275 1.00 39.94 88 GLY A O 1
ATOM 643 N N . GLY A 1 89 ? 36.061 -8.093 69.319 1.00 36.11 89 GLY A N 1
ATOM 644 C CA . GLY A 1 89 ? 36.851 -6.958 68.851 1.00 33.96 89 GLY A CA 1
ATOM 645 C C . GLY A 1 89 ? 37.963 -7.284 67.865 1.00 32.33 89 GLY A C 1
ATOM 646 O O . GLY A 1 89 ? 38.421 -6.401 67.112 1.00 31.35 89 GLY A O 1
ATOM 647 N N . LYS A 1 90 ? 38.384 -8.543 67.826 1.00 31.75 90 LYS A N 1
ATOM 648 C CA . LYS A 1 90 ? 39.441 -8.963 66.900 1.00 30.09 90 LYS A CA 1
ATOM 649 C C . LYS A 1 90 ? 38.894 -9.525 65.607 1.00 29.05 90 LYS A C 1
ATOM 650 O O . LYS A 1 90 ? 37.845 -10.169 65.612 1.00 30.77 90 LYS A O 1
ATOM 656 N N . LEU A 1 91 ? 39.598 -9.278 64.515 1.00 26.63 91 LEU A N 1
ATOM 657 C CA . LEU A 1 91 ? 39.472 -10.077 63.312 1.00 27.25 91 LEU A CA 1
ATOM 658 C C . LEU A 1 91 ? 40.440 -11.235 63.466 1.00 27.63 91 LEU A C 1
ATOM 659 O O . LEU A 1 91 ? 41.612 -11.006 63.753 1.00 25.96 91 LEU A O 1
ATOM 664 N N . VAL A 1 92 ? 39.968 -12.456 63.262 1.00 29.29 92 VAL A N 1
ATOM 665 C CA . VAL A 1 92 ? 40.773 -13.666 63.518 1.00 31.21 92 VAL A CA 1
ATOM 666 C C . VAL A 1 92 ? 40.771 -14.542 62.291 1.00 33.22 92 VAL A C 1
ATOM 667 O O . VAL A 1 92 ? 39.731 -14.753 61.695 1.00 33.15 92 VAL A O 1
ATOM 671 N N . VAL A 1 93 ? 41.960 -15.009 61.923 1.00 35.22 93 VAL A N 1
ATOM 672 C CA . VAL A 1 93 ? 42.186 -15.834 60.749 1.00 39.43 93 VAL A CA 1
ATOM 673 C C . VAL A 1 93 ? 42.946 -17.099 61.163 1.00 42.12 93 VAL A C 1
ATOM 674 O O . VAL A 1 93 ? 43.849 -17.044 62.017 1.00 39.83 93 VAL A O 1
ATOM 678 N N . ASN A 1 94 ? 42.575 -18.225 60.546 1.00 46.56 94 ASN A N 1
ATOM 679 C CA . ASN A 1 94 ? 43.268 -19.494 60.710 1.00 51.02 94 ASN A CA 1
ATOM 680 C C . ASN A 1 94 ? 43.576 -20.162 59.371 1.00 55.23 94 ASN A C 1
ATOM 681 O O . ASN A 1 94 ? 42.924 -19.927 58.356 1.00 57.77 94 ASN A O 1
ATOM 686 N N . PHE A 1 95 ? 44.570 -21.030 59.406 1.00 57.65 95 PHE A N 1
ATOM 687 C CA . PHE A 1 95 ? 45.098 -21.683 58.225 1.00 59.79 95 PHE A CA 1
ATOM 688 C C . PHE A 1 95 ? 46.013 -22.752 58.817 1.00 59.48 95 PHE A C 1
ATOM 689 O O . PHE A 1 95 ? 46.426 -22.593 59.957 1.00 58.74 95 PHE A O 1
ATOM 697 N N . PRO A 1 96 ? 46.284 -23.857 58.092 1.00 60.64 96 PRO A N 1
ATOM 698 C CA . PRO A 1 96 ? 47.261 -24.846 58.555 1.00 60.53 96 PRO A CA 1
ATOM 699 C C . PRO A 1 96 ? 48.530 -24.295 59.226 1.00 56.02 96 PRO A C 1
ATOM 700 O O . PRO A 1 96 ? 49.380 -23.686 58.565 1.00 55.63 96 PRO A O 1
ATOM 704 N N . ASN A 1 97 ? 48.597 -24.487 60.546 1.00 53.36 97 ASN A N 1
ATOM 705 C CA . ASN A 1 97 ? 49.736 -24.082 61.386 1.00 51.19 97 ASN A CA 1
ATOM 706 C C . ASN A 1 97 ? 49.961 -22.574 61.439 1.00 46.82 97 ASN A C 1
ATOM 707 O O . ASN A 1 97 ? 51.102 -22.118 61.481 1.00 44.83 97 ASN A O 1
ATOM 712 N N . TYR A 1 98 ? 48.871 -21.798 61.454 1.00 44.52 98 TYR A N 1
ATOM 713 C CA . TYR A 1 98 ? 48.989 -20.346 61.411 1.00 41.69 98 TYR A CA 1
ATOM 714 C C . TYR A 1 98 ? 47.764 -19.646 61.961 1.00 39.94 98 TYR A C 1
ATOM 715 O O . TYR A 1 98 ? 46.647 -19.975 61.556 1.00 42.57 98 TYR A O 1
ATOM 724 N N . HIS A 1 99 ? 47.988 -18.687 62.860 1.00 35.67 99 HIS A N 1
ATOM 725 C CA . HIS A 1 99 ? 46.932 -17.972 63.589 1.00 34.46 99 HIS A CA 1
ATOM 726 C C . HIS A 1 99 ? 47.226 -16.495 63.579 1.00 31.99 99 HIS A C 1
ATOM 727 O O . HIS A 1 99 ? 48.333 -16.083 63.909 1.00 30.01 99 HIS A O 1
ATOM 734 N N . GLN A 1 100 ? 46.230 -15.688 63.248 1.00 30.74 100 GLN A N 1
ATOM 735 C CA . GLN A 1 100 ? 46.459 -14.281 63.024 1.00 29.17 100 GLN A CA 1
ATOM 736 C C . GLN A 1 100 ? 45.299 -13.494 63.535 1.00 27.32 100 GLN A C 1
ATOM 737 O O . GLN A 1 100 ? 44.160 -13.914 63.378 1.00 26.99 100 GLN A O 1
ATOM 743 N N . THR A 1 101 ? 45.612 -12.360 64.168 1.00 24.96 101 THR A N 1
ATOM 744 C CA . THR A 1 101 ? 44.619 -11.463 64.720 1.00 24.18 101 THR A CA 1
ATOM 745 C C . THR A 1 101 ? 44.976 -10.012 64.432 1.00 22.94 101 THR A C 1
ATOM 746 O O . THR A 1 101 ? 46.134 -9.662 64.255 1.00 20.82 101 THR A O 1
ATOM 750 N N . SER A 1 102 ? 43.947 -9.190 64.328 1.00 22.68 102 SER A N 1
ATOM 751 C CA . SER A 1 102 ? 44.093 -7.777 64.138 1.00 22.57 102 SER A CA 1
ATOM 752 C C . SER A 1 102 ? 43.056 -7.149 65.044 1.00 23.57 102 SER A C 1
ATOM 753 O O . SER A 1 102 ? 41.922 -7.628 65.121 1.00 24.13 102 SER A O 1
ATOM 756 N N . GLU A 1 103 ? 43.454 -6.098 65.739 1.00 23.78 103 GLU A N 1
ATOM 757 C CA . GLU A 1 103 ? 42.605 -5.452 66.708 1.00 26.43 103 GLU A CA 1
ATOM 758 C C . GLU A 1 103 ? 42.942 -3.958 66.787 1.00 25.57 103 GLU A C 1
ATOM 759 O O . GLU A 1 103 ? 44.070 -3.572 66.503 1.00 23.60 103 GLU A O 1
ATOM 765 N N . ILE A 1 104 ? 41.954 -3.134 67.124 1.00 26.38 104 ILE A N 1
ATOM 766 C CA . ILE A 1 104 ? 42.176 -1.731 67.463 1.00 27.43 104 ILE A CA 1
ATOM 767 C C . ILE A 1 104 ? 42.212 -1.636 68.987 1.00 30.08 104 ILE A C 1
ATOM 768 O O . ILE A 1 104 ? 41.215 -1.945 69.639 1.00 32.34 104 ILE A O 1
ATOM 773 N N . VAL A 1 105 ? 43.356 -1.249 69.546 1.00 30.77 105 VAL A N 1
ATOM 774 C CA . VAL A 1 105 ? 43.529 -1.068 70.988 1.00 33.59 105 VAL A CA 1
ATOM 775 C C . VAL A 1 105 ? 43.950 0.371 71.215 1.00 35.43 105 VAL A C 1
ATOM 776 O O . VAL A 1 105 ? 45.096 0.728 70.926 1.00 33.72 105 VAL A O 1
ATOM 780 N N . GLY A 1 106 ? 43.004 1.192 71.695 1.00 40.06 106 GLY A N 1
ATOM 781 C CA . GLY A 1 106 ? 43.232 2.619 71.996 1.00 41.60 106 GLY A CA 1
ATOM 782 C C . GLY A 1 106 ? 43.828 3.442 70.866 1.00 42.73 106 GLY A C 1
ATOM 783 O O . GLY A 1 106 ? 44.964 3.946 70.988 1.00 44.57 106 GLY A O 1
ATOM 784 N N . ASP A 1 107 ? 43.071 3.582 69.774 1.00 43.00 107 ASP A N 1
ATOM 785 C CA . ASP A 1 107 ? 43.554 4.206 68.527 1.00 44.63 107 ASP A CA 1
ATOM 786 C C . ASP A 1 107 ? 44.902 3.634 67.991 1.00 40.75 107 ASP A C 1
ATOM 787 O O . ASP A 1 107 ? 45.703 4.364 67.404 1.00 45.37 107 ASP A O 1
ATOM 792 N N . LYS A 1 108 ? 45.176 2.356 68.208 1.00 34.66 108 LYS A N 1
ATOM 793 C CA . LYS A 1 108 ? 46.316 1.720 67.562 1.00 30.49 108 LYS A CA 1
ATOM 794 C C . LYS A 1 108 ? 45.882 0.402 66.949 1.00 26.15 108 LYS A C 1
ATOM 795 O O . LYS A 1 108 ? 44.982 -0.268 67.461 1.00 26.23 108 LYS A O 1
ATOM 801 N N . LEU A 1 109 ? 46.522 0.034 65.848 1.00 21.52 109 LEU A N 1
ATOM 802 C CA . LEU A 1 109 ? 46.202 -1.197 65.178 1.00 19.74 109 LEU A CA 1
ATOM 803 C C . LEU A 1 109 ? 47.245 -2.218 65.668 1.00 18.75 109 LEU A C 1
ATOM 804 O O . LEU A 1 109 ? 48.460 -2.018 65.506 1.00 19.21 109 LEU A O 1
ATOM 809 N N . VAL A 1 110 ? 46.785 -3.298 66.254 1.00 18.47 110 VAL A N 1
ATOM 810 C CA . VAL A 1 110 ? 47.685 -4.320 66.788 1.00 17.95 110 VAL A CA 1
ATOM 811 C C . VAL A 1 110 ? 47.420 -5.610 66.051 1.00 18.29 110 VAL A C 1
ATOM 812 O O . VAL A 1 110 ? 46.275 -6.054 66.003 1.00 18.17 110 VAL A O 1
ATOM 816 N N . GLU A 1 111 ? 48.468 -6.190 65.453 1.00 17.86 111 GLU A N 1
ATOM 817 C CA . GLU A 1 111 ? 48.375 -7.373 64.635 1.00 18.93 111 GLU A CA 1
ATOM 818 C C . GLU A 1 111 ? 49.302 -8.433 65.246 1.00 19.37 111 GLU A C 1
ATOM 819 O O . GLU A 1 111 ? 50.485 -8.151 65.496 1.00 18.67 111 GLU A O 1
ATOM 825 N N . VAL A 1 112 ? 48.768 -9.625 65.494 1.00 20.34 112 VAL A N 1
ATOM 826 C CA . VAL A 1 112 ? 49.525 -10.740 66.096 1.00 21.62 112 VAL A CA 1
ATOM 827 C C . VAL A 1 112 ? 49.451 -11.973 65.210 1.00 22.81 112 VAL A C 1
ATOM 828 O O . VAL A 1 112 ? 48.367 -12.393 64.848 1.00 22.79 112 VAL A O 1
ATOM 832 N N . SER A 1 113 ? 50.594 -12.582 64.891 1.00 23.59 113 SER A N 1
ATOM 833 C CA . SER A 1 113 ? 50.612 -13.823 64.124 1.00 25.27 113 SER A CA 1
ATOM 834 C C . SER A 1 113 ? 51.376 -14.846 64.924 1.00 25.32 113 SER A C 1
ATOM 835 O O . SER A 1 113 ? 52.438 -14.516 65.457 1.00 23.90 113 SER A O 1
ATOM 838 N N . THR A 1 114 ? 50.861 -16.059 65.019 1.00 26.17 114 THR A N 1
ATOM 839 C CA . THR A 1 114 ? 51.539 -17.106 65.772 1.00 28.12 114 THR A CA 1
ATOM 840 C C . THR A 1 114 ? 51.713 -18.324 64.877 1.00 30.54 114 THR A C 1
ATOM 841 O O . THR A 1 114 ? 50.739 -18.768 64.255 1.00 29.79 114 THR A O 1
ATOM 845 N N . ILE A 1 115 ? 52.942 -18.844 64.814 1.00 31.64 115 ILE A N 1
ATOM 846 C CA . ILE A 1 115 ? 53.242 -20.098 64.122 1.00 35.26 115 ILE A CA 1
ATOM 847 C C . ILE A 1 115 ? 54.029 -20.919 65.117 1.00 36.39 115 ILE A C 1
ATOM 848 O O . ILE A 1 115 ? 55.138 -20.531 65.469 1.00 33.33 115 ILE A O 1
ATOM 853 N N . GLY A 1 116 ? 53.416 -22.006 65.599 1.00 39.64 116 GLY A N 1
ATOM 854 C CA . GLY A 1 116 ? 54.017 -22.848 66.633 1.00 41.84 116 GLY A CA 1
ATOM 855 C C . GLY A 1 116 ? 54.153 -22.068 67.927 1.00 41.07 116 GLY A C 1
ATOM 856 O O . GLY A 1 116 ? 53.218 -21.349 68.330 1.00 42.10 116 GLY A O 1
ATOM 857 N N . GLY A 1 117 ? 55.322 -22.184 68.550 1.00 39.82 117 GLY A N 1
ATOM 858 C CA . GLY A 1 117 ? 55.674 -21.379 69.716 1.00 38.93 117 GLY A CA 1
ATOM 859 C C . GLY A 1 117 ? 56.131 -19.944 69.425 1.00 36.00 117 GLY A C 1
ATOM 860 O O . GLY A 1 117 ? 56.474 -19.224 70.348 1.00 36.53 117 GLY A O 1
ATOM 861 N N . VAL A 1 118 ? 56.137 -19.515 68.162 1.00 33.32 118 VAL A N 1
ATOM 862 C CA . VAL A 1 118 ? 56.645 -18.201 67.806 1.00 30.61 118 VAL A CA 1
ATOM 863 C C . VAL A 1 118 ? 55.492 -17.217 67.554 1.00 28.53 118 VAL A C 1
ATOM 864 O O . VAL A 1 118 ? 54.636 -17.482 66.714 1.00 27.87 118 VAL A O 1
ATOM 868 N N . THR A 1 119 ? 55.498 -16.094 68.262 1.00 26.33 119 THR A N 1
ATOM 869 C CA . THR A 1 119 ? 54.474 -15.052 68.120 1.00 25.88 119 THR A CA 1
ATOM 870 C C . THR A 1 119 ? 55.094 -13.759 67.652 1.00 24.02 119 THR A C 1
ATOM 871 O O . THR A 1 119 ? 55.997 -13.243 68.294 1.00 24.14 119 THR A O 1
ATOM 875 N N . TYR A 1 120 ? 54.613 -13.243 66.530 1.00 22.39 120 TYR A N 1
ATOM 876 C CA . TYR A 1 120 ? 55.021 -11.933 66.040 1.00 21.33 120 TYR A CA 1
ATOM 877 C C . TYR A 1 120 ? 53.919 -10.939 66.369 1.00 20.47 120 TYR A C 1
ATOM 878 O O . TYR A 1 120 ? 52.739 -11.256 66.241 1.00 19.15 120 TYR A O 1
ATOM 887 N N . GLU A 1 121 ? 54.295 -9.751 66.809 1.00 20.12 121 GLU A N 1
ATOM 888 C CA . GLU A 1 121 ? 53.327 -8.682 67.009 1.00 21.92 121 GLU A CA 1
ATOM 889 C C . GLU A 1 121 ? 53.780 -7.414 66.324 1.00 20.97 121 GLU A C 1
ATOM 890 O O . GLU A 1 121 ? 54.958 -7.063 66.348 1.00 20.49 121 GLU A O 1
ATOM 896 N N . ARG A 1 122 ? 52.828 -6.720 65.723 1.00 20.99 122 ARG A N 1
ATOM 897 C CA . ARG A 1 122 ? 53.068 -5.392 65.118 1.00 20.41 122 ARG A CA 1
ATOM 898 C C . ARG A 1 122 ? 52.071 -4.413 65.713 1.00 19.19 122 ARG A C 1
ATOM 899 O O . ARG A 1 122 ? 50.861 -4.723 65.799 1.00 18.29 122 ARG A O 1
ATOM 907 N N . VAL A 1 123 ? 52.566 -3.245 66.118 1.00 17.45 123 VAL A N 1
ATOM 908 C CA . VAL A 1 123 ? 51.725 -2.153 66.579 1.00 17.11 123 VAL A CA 1
ATOM 909 C C . VAL A 1 123 ? 51.920 -0.978 65.626 1.00 16.64 123 VAL A C 1
ATOM 910 O O . VAL A 1 123 ? 53.050 -0.594 65.304 1.00 14.68 123 VAL A O 1
ATOM 914 N N . SER A 1 124 ? 50.801 -0.403 65.185 1.00 17.02 124 SER A N 1
ATOM 915 C CA . SER A 1 124 ? 50.806 0.683 64.235 1.00 18.14 124 SER A CA 1
ATOM 916 C C . SER A 1 124 ? 49.951 1.842 64.743 1.00 20.21 124 SER A C 1
ATOM 917 O O . SER A 1 124 ? 48.798 1.627 65.163 1.00 20.62 124 SER A O 1
ATOM 920 N N . LYS A 1 125 ? 50.529 3.051 64.748 1.00 21.40 125 LYS A N 1
ATOM 921 C CA . LYS A 1 125 ? 49.835 4.221 65.264 1.00 23.84 125 LYS A CA 1
ATOM 922 C C . LYS A 1 125 ? 48.908 4.747 64.184 1.00 24.42 125 LYS A C 1
ATOM 923 O O . LYS A 1 125 ? 49.199 4.659 62.982 1.00 23.99 125 LYS A O 1
ATOM 929 N N . ARG A 1 126 ? 47.818 5.335 64.624 1.00 25.87 126 ARG A N 1
ATOM 930 C CA . ARG A 1 126 ? 46.825 5.863 63.693 1.00 27.45 126 ARG A CA 1
ATOM 931 C C . ARG A 1 126 ? 47.306 7.227 63.149 1.00 28.71 126 ARG A C 1
ATOM 932 O O . ARG A 1 126 ? 47.777 8.086 63.915 1.00 28.78 126 ARG A O 1
ATOM 940 N N . LEU A 1 127 ? 47.238 7.367 61.830 1.00 29.58 127 LEU A N 1
ATOM 941 C CA . LEU A 1 127 ? 47.484 8.609 61.106 1.00 32.76 127 LEU A CA 1
ATOM 942 C C . LEU A 1 127 ? 46.185 9.220 60.602 1.00 34.12 127 LEU A C 1
ATOM 943 O O . LEU A 1 127 ? 45.122 8.576 60.640 1.00 34.97 127 LEU A O 1
ATOM 948 N N . ALA B 1 2 ? 76.974 8.061 62.546 1.00 41.59 2 ALA B N 1
ATOM 949 C CA . ALA B 1 2 ? 75.644 7.405 62.690 1.00 38.40 2 ALA B CA 1
ATOM 950 C C . ALA B 1 2 ? 75.590 6.428 63.858 1.00 36.08 2 ALA B C 1
ATOM 951 O O . ALA B 1 2 ? 76.620 6.014 64.391 1.00 37.00 2 ALA B O 1
ATOM 953 N N . PHE B 1 3 ? 74.366 6.069 64.238 1.00 31.64 3 PHE B N 1
ATOM 954 C CA . PHE B 1 3 ? 74.118 5.097 65.306 1.00 29.12 3 PHE B CA 1
ATOM 955 C C . PHE B 1 3 ? 74.156 3.668 64.779 1.00 27.41 3 PHE B C 1
ATOM 956 O O . PHE B 1 3 ? 74.195 2.706 65.575 1.00 27.25 3 PHE B O 1
ATOM 964 N N . THR B 1 4 ? 74.164 3.534 63.452 1.00 25.92 4 THR B N 1
ATOM 965 C CA . THR B 1 4 ? 74.073 2.272 62.796 1.00 25.39 4 THR B CA 1
ATOM 966 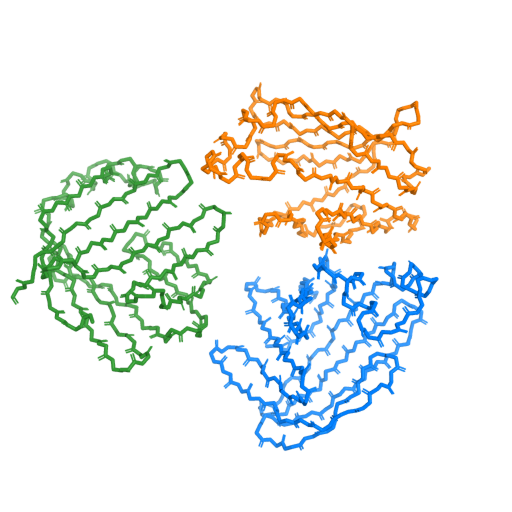C C . THR B 1 4 ? 75.111 1.303 63.358 1.00 25.27 4 THR B C 1
ATOM 967 O O . THR B 1 4 ? 76.263 1.663 63.546 1.00 24.73 4 THR B O 1
ATOM 971 N N . GLY B 1 5 ? 74.671 0.087 63.678 1.00 22.95 5 GLY B N 1
ATOM 972 C CA . GLY B 1 5 ? 75.586 -0.905 64.188 1.00 23.62 5 GLY B CA 1
ATOM 973 C C . GLY B 1 5 ? 74.866 -1.937 65.019 1.00 22.23 5 GLY B C 1
ATOM 974 O O . GLY B 1 5 ? 73.621 -1.873 65.191 1.00 21.28 5 GLY B O 1
ATOM 975 N N . LYS B 1 6 ? 75.647 -2.906 65.482 1.00 22.34 6 LYS B N 1
ATOM 976 C CA . LYS B 1 6 ? 75.193 -3.856 66.481 1.00 22.09 6 LYS B CA 1
ATOM 977 C C . LYS B 1 6 ? 76.088 -3.770 67.713 1.00 21.84 6 LYS B C 1
ATOM 978 O O . LYS B 1 6 ? 77.315 -3.633 67.591 1.00 22.10 6 LYS B O 1
ATOM 984 N N . PHE B 1 7 ? 75.463 -3.862 68.887 1.00 20.48 7 PHE B N 1
ATOM 985 C CA . PHE B 1 7 ? 76.132 -3.592 70.144 1.00 21.19 7 PHE B CA 1
ATOM 986 C C . PHE B 1 7 ? 75.703 -4.594 71.216 1.00 21.72 7 PHE B C 1
ATOM 987 O O . PHE B 1 7 ? 74.517 -4.820 71.398 1.00 21.50 7 PHE B O 1
ATOM 995 N N . GLU B 1 8 ? 76.644 -5.132 71.975 1.00 22.99 8 GLU B N 1
ATOM 996 C CA . GLU B 1 8 ? 76.299 -6.173 72.940 1.00 24.82 8 GLU B CA 1
ATOM 997 C C . GLU B 1 8 ? 76.449 -5.647 74.347 1.00 24.71 8 GLU B C 1
ATOM 998 O O . GLU B 1 8 ? 77.525 -5.135 74.684 1.00 24.49 8 GLU B O 1
ATOM 1004 N N . MET B 1 9 ? 75.408 -5.806 75.166 1.00 24.31 9 MET B N 1
ATOM 1005 C CA . MET B 1 9 ? 75.398 -5.264 76.516 1.00 25.93 9 MET B CA 1
ATOM 1006 C C . MET B 1 9 ? 76.512 -5.892 77.321 1.00 27.28 9 MET B C 1
ATOM 1007 O O . MET B 1 9 ? 76.608 -7.095 77.362 1.00 26.28 9 MET B O 1
ATOM 1012 N N . GLU B 1 10 ? 77.335 -5.056 77.944 1.00 28.45 10 GLU B N 1
ATOM 1013 C CA . GLU B 1 10 ? 78.432 -5.536 78.800 1.00 31.18 10 GLU B CA 1
ATOM 1014 C C . GLU B 1 10 ? 78.387 -5.067 80.253 1.00 31.34 10 GLU B C 1
ATOM 1015 O O . GLU B 1 10 ? 78.975 -5.722 81.115 1.00 31.96 10 GLU B O 1
ATOM 1021 N N . SER B 1 11 ? 77.709 -3.945 80.504 1.00 30.42 11 SER B N 1
ATOM 1022 C CA . SER B 1 11 ? 77.599 -3.350 81.825 1.00 32.03 11 SER B CA 1
ATOM 1023 C C . SER B 1 11 ? 76.277 -2.667 81.976 1.00 31.06 11 SER B C 1
ATOM 1024 O O . SER B 1 11 ? 75.791 -2.062 81.042 1.00 28.82 11 SER B O 1
ATOM 1027 N N . GLU B 1 12 ? 75.718 -2.720 83.170 1.00 32.53 12 GLU B N 1
ATOM 1028 C CA . GLU B 1 12 ? 74.618 -1.854 83.522 1.00 33.22 12 GLU B CA 1
ATOM 1029 C C . GLU B 1 12 ? 74.652 -1.483 84.993 1.00 35.41 12 GLU B C 1
ATOM 1030 O O . GLU B 1 12 ? 75.041 -2.307 85.847 1.00 35.86 12 GLU B O 1
ATOM 1036 N N . LYS B 1 13 ? 74.295 -0.224 85.254 1.00 36.05 13 LYS B N 1
ATOM 1037 C CA . LYS B 1 13 ? 74.278 0.390 86.584 1.00 39.48 13 LYS B CA 1
ATOM 1038 C C . LYS B 1 13 ? 72.850 0.639 87.041 1.00 39.67 13 LYS B C 1
ATOM 1039 O O . LYS B 1 13 ? 72.059 1.211 86.297 1.00 37.78 13 LYS B O 1
ATOM 1045 N N . ASN B 1 14 ? 72.545 0.230 88.266 1.00 41.86 14 ASN B N 1
ATOM 1046 C CA . ASN B 1 14 ? 71.261 0.483 88.948 1.00 44.12 14 ASN B CA 1
ATOM 1047 C C . ASN B 1 14 ? 69.981 -0.110 88.353 1.00 43.90 14 ASN B C 1
ATOM 1048 O O . ASN B 1 14 ? 68.871 0.391 88.586 1.00 44.34 14 ASN B O 1
ATOM 1053 N N . TYR B 1 15 ? 70.136 -1.222 87.649 1.00 43.76 15 TYR B N 1
ATOM 1054 C CA . TYR B 1 15 ? 69.002 -1.964 87.104 1.00 45.56 15 TYR B CA 1
ATOM 1055 C C . TYR B 1 15 ? 67.900 -2.167 88.142 1.00 47.80 15 TYR B C 1
ATOM 1056 O O . TYR B 1 15 ? 66.719 -1.938 87.850 1.00 47.78 15 TYR B O 1
ATOM 1065 N N . ASP B 1 16 ? 68.310 -2.563 89.344 1.00 49.83 16 ASP B N 1
ATOM 1066 C CA . ASP B 1 16 ? 67.396 -2.845 90.461 1.00 52.99 16 ASP B CA 1
ATOM 1067 C C . ASP B 1 16 ? 66.649 -1.620 90.965 1.00 54.52 16 ASP B C 1
ATOM 1068 O O . ASP B 1 16 ? 65.438 -1.667 91.108 1.00 56.02 16 ASP B O 1
ATOM 1073 N N . GLU B 1 17 ? 67.374 -0.550 91.281 1.00 54.71 17 GLU B N 1
ATOM 1074 C CA . GLU B 1 17 ? 66.765 0.645 91.859 1.00 56.78 17 GLU B CA 1
ATOM 1075 C C . GLU B 1 17 ? 65.824 1.295 90.836 1.00 55.19 17 GLU B C 1
ATOM 1076 O O . GLU B 1 17 ? 64.755 1.784 91.191 1.00 56.76 17 GLU B O 1
ATOM 1078 N N . PHE B 1 18 ? 66.223 1.264 89.565 1.00 51.86 18 PHE B N 1
ATOM 1079 C CA . PHE B 1 18 ? 65.430 1.803 88.473 1.00 50.15 18 PHE B CA 1
ATOM 1080 C C . PHE B 1 18 ? 64.128 1.007 88.280 1.00 51.87 18 PHE B C 1
ATOM 1081 O O . PHE B 1 18 ? 63.039 1.598 88.252 1.00 51.92 18 PHE B O 1
ATOM 1089 N N . MET B 1 19 ? 64.243 -0.323 88.187 1.00 52.99 19 MET B N 1
ATOM 1090 C CA . MET B 1 19 ? 63.084 -1.204 87.942 1.00 55.13 19 MET B CA 1
ATOM 1091 C C . MET B 1 19 ? 62.118 -1.314 89.134 1.00 59.95 19 MET B C 1
ATOM 1092 O O . MET B 1 19 ? 60.926 -1.552 88.945 1.00 61.03 19 MET B O 1
ATOM 1097 N N . LYS B 1 20 ? 62.633 -1.152 90.347 1.00 63.63 20 LYS B N 1
ATOM 1098 C CA . LYS B 1 20 ? 61.793 -1.096 91.560 1.00 68.91 20 LYS B CA 1
ATOM 1099 C C . LYS B 1 20 ? 61.013 0.216 91.645 1.00 71.08 20 LYS B C 1
ATOM 1100 O O . LYS B 1 20 ? 59.813 0.224 91.949 1.00 73.73 20 LYS B O 1
ATOM 1106 N N . LEU B 1 21 ? 61.706 1.321 91.376 1.00 71.05 21 LEU B N 1
ATOM 1107 C CA . LEU B 1 21 ? 61.097 2.656 91.337 1.00 72.60 21 LEU B CA 1
ATOM 1108 C C . LEU B 1 21 ? 59.936 2.757 90.346 1.00 71.85 21 LEU B C 1
ATOM 1109 O O . LEU B 1 21 ? 59.021 3.548 90.555 1.00 74.00 21 L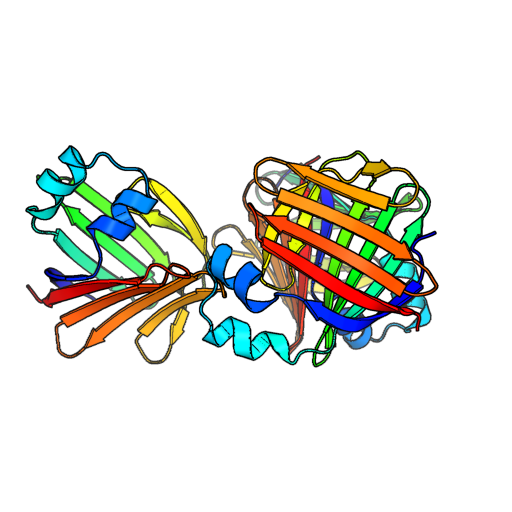EU B O 1
ATOM 1114 N N . LEU B 1 22 ? 59.984 1.962 89.280 1.00 69.18 22 LEU B N 1
ATOM 1115 C CA . LEU B 1 22 ? 58.889 1.853 88.315 1.00 69.24 22 LEU B CA 1
ATOM 1116 C C . LEU B 1 22 ? 57.953 0.664 88.560 1.00 72.33 22 LEU B C 1
ATOM 1117 O O . LEU B 1 22 ? 57.245 0.252 87.638 1.00 70.25 22 LEU B O 1
ATOM 1122 N N . GLY B 1 23 ? 57.934 0.118 89.777 1.00 77.98 23 GLY B N 1
ATOM 1123 C CA . GLY B 1 23 ? 56.999 -0.959 90.140 1.00 82.75 23 GLY B CA 1
ATOM 1124 C C . GLY B 1 23 ? 57.057 -2.239 89.309 1.00 83.48 23 GLY B C 1
ATOM 1125 O O . GLY B 1 23 ? 56.211 -2.459 88.430 1.00 83.46 23 GLY B O 1
ATOM 1126 N N . ILE B 1 24 ? 58.074 -3.062 89.581 1.00 84.47 24 ILE B N 1
ATOM 1127 C CA . ILE B 1 24 ? 58.205 -4.419 89.027 1.00 84.24 24 ILE B CA 1
ATOM 1128 C C . ILE B 1 24 ? 58.573 -5.332 90.198 1.00 87.34 24 ILE B C 1
ATOM 1129 O O . ILE B 1 24 ? 59.402 -4.950 91.030 1.00 87.89 24 ILE B O 1
ATOM 1134 N N . SER B 1 25 ? 57.962 -6.517 90.271 1.00 89.47 25 SER B N 1
ATOM 1135 C CA . SER B 1 25 ? 58.238 -7.450 91.370 1.00 92.50 25 SER B CA 1
ATOM 1136 C C . SER B 1 25 ? 59.603 -8.086 91.139 1.00 89.17 25 SER B C 1
ATOM 1137 O O . SER B 1 25 ? 59.869 -8.589 90.048 1.00 87.19 25 SER B O 1
ATOM 1140 N N . SER B 1 26 ? 60.447 -8.074 92.176 1.00 89.56 26 SER B N 1
ATOM 1141 C CA . SER B 1 26 ? 61.861 -8.485 92.079 1.00 85.97 26 SER B CA 1
ATOM 1142 C C . SER B 1 26 ? 62.094 -9.931 91.591 1.00 84.77 26 SER B C 1
ATOM 1143 O O . SER B 1 26 ? 63.214 -10.294 91.208 1.00 82.32 26 SER B O 1
ATOM 1146 N N . ASP B 1 27 ? 61.042 -10.748 91.635 1.00 86.72 27 ASP B N 1
ATOM 1147 C CA . ASP B 1 27 ? 60.994 -12.014 90.912 1.00 85.51 27 ASP B CA 1
ATOM 1148 C C . ASP B 1 27 ? 61.237 -11.786 89.420 1.00 79.65 27 ASP B C 1
ATOM 1149 O O . ASP B 1 27 ? 62.129 -12.400 88.829 1.00 77.63 27 ASP B O 1
ATOM 1151 N N . VAL B 1 28 ? 60.461 -10.881 88.830 1.00 76.69 28 VAL B N 1
ATOM 1152 C CA . VAL B 1 28 ? 60.604 -10.540 87.406 1.00 71.71 28 VAL B CA 1
ATOM 1153 C C . VAL B 1 28 ? 61.943 -9.819 87.141 1.00 66.61 28 VAL B C 1
ATOM 1154 O O . VAL B 1 28 ? 62.557 -10.032 86.098 1.00 63.22 28 VAL B O 1
ATOM 1158 N N . ILE B 1 29 ? 62.396 -9.000 88.090 1.00 66.25 29 ILE B N 1
ATOM 1159 C CA . ILE B 1 29 ? 63.698 -8.323 87.982 1.00 62.73 29 ILE B CA 1
ATOM 1160 C C . ILE B 1 29 ? 64.843 -9.352 87.937 1.00 61.75 29 ILE B C 1
ATOM 1161 O O . ILE B 1 29 ? 65.759 -9.219 87.122 1.00 57.82 29 ILE B O 1
ATOM 1166 N N . GLU B 1 30 ? 64.777 -10.377 88.794 1.00 64.74 30 GLU B N 1
ATOM 1167 C CA . GLU B 1 30 ? 65.821 -11.410 88.841 1.00 64.88 30 GLU B CA 1
ATOM 1168 C C . GLU B 1 30 ? 65.844 -12.280 87.580 1.00 63.07 30 GLU B C 1
ATOM 1169 O O . GLU B 1 30 ? 66.908 -12.792 87.203 1.00 62.38 30 GLU B O 1
ATOM 1171 N N . LYS B 1 31 ? 64.686 -12.434 86.932 1.00 62.38 31 LYS B N 1
ATOM 1172 C CA . LYS B 1 31 ? 64.559 -13.284 85.752 1.00 60.19 31 LYS B CA 1
ATOM 1173 C C . LYS B 1 31 ? 65.207 -12.637 84.561 1.00 56.45 31 LYS B C 1
ATOM 1174 O O . LYS B 1 31 ? 66.084 -13.222 83.927 1.00 55.46 31 LYS B O 1
ATOM 1176 N N . ALA B 1 32 ? 64.764 -11.414 84.279 1.00 54.55 32 ALA B N 1
ATOM 1177 C CA . ALA B 1 32 ? 65.237 -10.620 83.151 1.00 50.08 32 ALA B CA 1
ATOM 1178 C C . ALA B 1 32 ? 66.736 -10.268 83.200 1.00 47.76 32 ALA B C 1
ATOM 1179 O O . ALA B 1 32 ? 67.378 -10.183 82.148 1.00 44.42 32 ALA B O 1
ATOM 1181 N N . ARG B 1 33 ? 67.287 -10.074 84.401 1.00 48.04 33 ARG B N 1
ATOM 1182 C CA . ARG B 1 33 ? 68.691 -9.632 84.543 1.00 47.04 33 ARG B CA 1
ATOM 1183 C C . ARG B 1 33 ? 69.706 -10.485 83.766 1.00 44.91 33 ARG B C 1
ATOM 1184 O O . ARG B 1 33 ? 70.694 -9.960 83.285 1.00 43.97 33 ARG B O 1
ATOM 1192 N N . ASN B 1 34 ? 69.449 -11.776 83.625 1.00 45.43 34 ASN B N 1
ATOM 1193 C CA . ASN B 1 34 ? 70.405 -12.677 82.998 1.00 45.21 34 ASN B CA 1
ATOM 1194 C C . ASN B 1 34 ? 70.243 -12.893 81.491 1.00 43.44 34 ASN B C 1
ATOM 1195 O O . ASN B 1 34 ? 70.854 -13.811 80.921 1.00 42.95 34 ASN B O 1
ATOM 1200 N N . PHE B 1 35 ? 69.429 -12.053 80.863 1.00 42.11 35 PHE B N 1
ATOM 1201 C CA . PHE B 1 35 ? 69.321 -12.004 79.408 1.00 41.07 35 PHE B CA 1
ATOM 1202 C C . PHE B 1 35 ? 70.554 -11.322 78.830 1.00 38.17 35 PHE B C 1
ATOM 1203 O O . PHE B 1 35 ? 70.996 -10.311 79.347 1.00 38.39 35 PHE B O 1
ATOM 1211 N N . LYS B 1 36 ? 71.080 -11.859 77.740 1.00 36.17 36 LYS B N 1
ATOM 1212 C CA . LYS B 1 36 ? 72.043 -11.134 76.925 1.00 34.22 36 LYS B CA 1
ATOM 1213 C C . LYS B 1 36 ? 71.212 -10.310 75.961 1.00 31.91 36 LYS B C 1
ATOM 1214 O O . LYS B 1 36 ? 70.187 -10.789 75.478 1.00 31.06 36 LYS B O 1
ATOM 1216 N N . ILE B 1 37 ? 71.611 -9.050 75.771 1.00 30.10 37 ILE B N 1
ATOM 1217 C CA . ILE B 1 37 ? 70.924 -8.115 74.877 1.00 28.97 37 ILE B CA 1
ATOM 1218 C C . ILE B 1 37 ? 71.922 -7.635 73.856 1.00 26.65 37 ILE B C 1
ATOM 1219 O O . ILE B 1 37 ? 72.995 -7.112 74.214 1.00 28.07 37 ILE B O 1
ATOM 1224 N N . VAL B 1 38 ? 71.580 -7.821 72.591 1.00 23.90 38 VAL B N 1
ATOM 1225 C CA . VAL B 1 38 ? 72.291 -7.166 71.514 1.00 22.36 38 VAL B CA 1
ATOM 1226 C C . VAL B 1 38 ? 71.351 -6.101 70.914 1.00 20.33 38 VAL B C 1
ATOM 1227 O O . VAL B 1 38 ? 70.206 -6.391 70.548 1.00 19.85 38 VAL B O 1
ATOM 1231 N N . THR B 1 39 ? 71.834 -4.872 70.877 1.00 18.67 39 THR B N 1
ATOM 1232 C CA . THR B 1 39 ? 71.097 -3.761 70.284 1.00 17.91 39 THR B CA 1
ATOM 1233 C C . THR B 1 39 ? 71.540 -3.610 68.833 1.00 17.66 39 THR B C 1
ATOM 1234 O O . THR B 1 39 ? 72.729 -3.485 68.542 1.00 17.64 39 THR B O 1
ATOM 1238 N N . GLU B 1 40 ? 70.579 -3.629 67.930 1.00 18.19 40 GLU B N 1
ATOM 1239 C CA . GLU B 1 40 ? 70.859 -3.416 66.511 1.00 19.01 40 GLU B CA 1
ATOM 1240 C C . GLU B 1 40 ? 70.135 -2.142 66.070 1.00 17.91 40 GLU B C 1
ATOM 1241 O O . GLU B 1 40 ? 68.911 -1.996 66.283 1.00 17.88 40 GLU B O 1
ATOM 1247 N N . VAL B 1 41 ? 70.875 -1.221 65.468 1.00 17.77 41 VAL B N 1
ATOM 1248 C CA . VAL B 1 41 ? 70.333 0.071 65.058 1.00 17.96 41 VAL B CA 1
ATOM 1249 C C . VAL B 1 41 ? 70.614 0.286 63.579 1.00 19.54 41 VAL B C 1
ATOM 1250 O O . VAL B 1 41 ? 71.752 0.047 63.104 1.00 19.16 41 VAL B O 1
ATOM 1254 N N . GLN B 1 42 ? 69.574 0.666 62.842 1.00 20.25 42 GLN B N 1
ATOM 1255 C CA . GLN B 1 42 ? 69.767 1.216 61.482 1.00 23.39 42 GLN B CA 1
ATOM 1256 C C . GLN B 1 42 ? 69.206 2.621 61.455 1.00 22.77 42 GLN B C 1
ATOM 1257 O O . GLN B 1 42 ? 68.028 2.829 61.749 1.00 20.74 42 GLN B O 1
ATOM 1263 N N . GLN B 1 43 ? 70.062 3.584 61.157 1.00 23.52 43 GLN B N 1
ATOM 1264 C CA . GLN B 1 43 ? 69.623 4.955 60.946 1.00 24.44 43 GLN B CA 1
ATOM 1265 C C . GLN B 1 43 ? 69.623 5.205 59.464 1.00 26.42 43 GLN B C 1
ATOM 1266 O O . GLN B 1 43 ? 70.680 5.055 58.833 1.00 28.28 43 GLN B O 1
ATOM 1272 N N . ASP B 1 44 ? 68.461 5.602 58.926 1.00 26.25 44 ASP B N 1
ATOM 1273 C CA . ASP B 1 44 ? 68.294 6.062 57.564 1.00 28.36 44 ASP B CA 1
ATOM 1274 C C . ASP B 1 44 ? 67.838 7.547 57.633 1.00 27.58 44 ASP B C 1
ATOM 1275 O O . ASP B 1 44 ? 66.653 7.880 57.564 1.00 25.95 44 ASP B O 1
ATOM 1280 N N . GLY B 1 45 ? 68.822 8.426 57.795 1.00 27.18 45 GLY B N 1
ATOM 1281 C CA . GLY B 1 45 ? 68.564 9.826 58.020 1.00 26.54 45 GLY B CA 1
ATOM 1282 C C . GLY B 1 45 ? 67.831 10.021 59.330 1.00 23.16 45 GLY B C 1
ATOM 1283 O O . GLY B 1 45 ? 68.345 9.718 60.389 1.00 22.46 45 GLY B O 1
ATOM 1284 N N . GLN B 1 46 ? 66.609 10.518 59.234 1.00 21.74 46 GLN B N 1
ATOM 1285 C CA . GLN B 1 46 ? 65.797 10.759 60.416 1.00 20.42 46 GLN B CA 1
ATOM 1286 C C . GLN B 1 46 ? 65.051 9.528 60.917 1.00 18.56 46 GLN B C 1
ATOM 1287 O O . GLN B 1 46 ? 64.530 9.562 62.035 1.00 17.09 46 GLN B O 1
ATOM 1293 N N . ASP B 1 47 ? 64.970 8.488 60.078 1.00 19.26 47 ASP B N 1
ATOM 1294 C CA . ASP B 1 47 ? 64.237 7.257 60.396 1.00 19.58 47 ASP B CA 1
ATOM 1295 C C . ASP B 1 47 ? 65.147 6.202 61.043 1.00 18.88 47 ASP B C 1
ATOM 1296 O O . ASP B 1 47 ? 66.124 5.750 60.431 1.00 20.25 47 ASP B O 1
ATOM 1301 N N . PHE B 1 48 ? 64.813 5.805 62.262 1.00 16.84 48 PHE B N 1
ATOM 1302 C CA . PHE B 1 48 ? 65.547 4.779 62.981 1.00 16.57 48 PHE B CA 1
ATOM 1303 C C . PHE B 1 48 ? 64.758 3.480 63.137 1.00 16.34 48 PHE B C 1
ATOM 1304 O O . PHE B 1 48 ? 63.574 3.487 63.443 1.00 15.90 48 PHE B O 1
ATOM 1312 N N . THR B 1 49 ? 65.474 2.367 63.039 1.00 16.13 49 THR B N 1
ATOM 1313 C CA . THR B 1 49 ? 64.974 1.090 63.379 1.00 16.53 49 THR B CA 1
ATOM 1314 C C . THR B 1 49 ? 65.880 0.644 64.524 1.00 16.68 49 THR B C 1
ATOM 1315 O O . THR B 1 49 ? 67.106 0.546 64.343 1.00 16.23 49 THR B O 1
ATOM 1319 N N . TRP B 1 50 ? 65.274 0.406 65.692 1.00 16.12 50 TRP B N 1
ATOM 1320 C CA . TRP B 1 50 ? 66.030 0.169 66.924 1.00 16.32 50 TRP B CA 1
ATOM 1321 C C . TRP B 1 50 ? 65.545 -1.118 67.527 1.00 16.58 50 TRP B C 1
ATOM 1322 O O . TRP B 1 50 ? 64.438 -1.160 68.031 1.00 16.23 50 TRP B O 1
ATOM 1333 N N . SER B 1 51 ? 66.378 -2.159 67.463 1.00 17.11 51 SER B N 1
ATOM 1334 C CA . SER B 1 51 ? 65.994 -3.496 67.850 1.00 18.25 51 SER B CA 1
ATOM 1335 C C . SER B 1 51 ? 66.792 -3.921 69.058 1.00 18.61 51 SER B C 1
ATOM 1336 O O . SER B 1 51 ? 68.013 -3.732 69.059 1.00 18.59 51 SER B O 1
ATOM 1339 N N . GLN B 1 52 ? 66.114 -4.433 70.078 1.00 19.04 52 GLN B N 1
ATOM 1340 C CA . GLN B 1 52 ? 66.775 -5.237 71.139 1.00 20.56 52 GLN B CA 1
ATOM 1341 C C . GLN B 1 52 ? 66.551 -6.736 70.936 1.00 21.36 52 GLN B C 1
ATOM 1342 O O . GLN B 1 52 ? 65.404 -7.219 71.056 1.00 20.01 52 GLN B O 1
ATOM 1348 N N . HIS B 1 53 ? 67.640 -7.453 70.619 1.00 21.97 53 HIS B N 1
ATOM 1349 C CA . HIS B 1 53 ? 67.653 -8.932 70.551 1.00 24.83 53 HIS B CA 1
ATOM 1350 C C . HIS B 1 53 ? 68.081 -9.571 71.893 1.00 26.56 53 HIS B C 1
ATOM 1351 O O . HIS B 1 53 ? 69.151 -9.284 72.385 1.00 25.36 53 HIS B O 1
ATOM 1358 N N . TYR B 1 54 ? 67.241 -10.435 72.437 1.00 29.85 54 TYR B N 1
ATOM 1359 C CA . TYR B 1 54 ? 67.426 -11.091 73.735 1.00 34.24 54 TYR B CA 1
ATOM 1360 C C . TYR B 1 54 ? 67.507 -12.592 73.618 1.00 35.76 54 TYR B C 1
ATOM 1361 O O . TYR B 1 54 ? 67.066 -13.170 72.636 1.00 34.40 54 TYR B O 1
ATOM 1370 N N . SER B 1 55 ? 67.970 -13.225 74.691 1.00 38.45 55 SER B N 1
ATOM 1371 C CA . SER B 1 55 ? 67.423 -14.552 75.109 1.00 41.66 55 SER B CA 1
ATOM 1372 C C . SER B 1 55 ? 67.508 -15.656 74.073 1.00 41.76 55 SER B C 1
ATOM 1373 O O . SER B 1 55 ? 68.443 -15.702 73.285 1.00 42.89 55 SER B O 1
ATOM 1376 N N . GLY B 1 56 ? 66.523 -16.547 74.081 1.00 43.03 56 GLY B N 1
ATOM 1377 C CA . GLY B 1 56 ? 66.372 -17.565 73.055 1.00 43.25 56 GLY B CA 1
ATOM 1378 C C . GLY B 1 56 ? 65.639 -17.042 71.847 1.00 40.78 56 GLY B C 1
ATOM 1379 O O . GLY B 1 56 ? 64.674 -17.640 71.420 1.00 42.74 56 GLY B O 1
ATOM 1380 N N . GLY B 1 57 ? 66.094 -15.914 71.314 1.00 37.07 57 GLY B N 1
ATOM 1381 C CA . GLY B 1 57 ? 65.729 -15.472 69.994 1.00 35.41 57 GLY B CA 1
ATOM 1382 C C . GLY B 1 57 ? 64.666 -14.406 69.914 1.00 33.51 57 GLY B C 1
ATOM 1383 O O . GLY B 1 57 ? 64.231 -14.137 68.824 1.00 34.79 57 GLY B O 1
ATOM 1384 N N . HIS B 1 58 ? 64.287 -13.759 71.023 1.00 31.44 58 HIS B N 1
ATOM 1385 C CA . HIS B 1 58 ? 63.272 -12.689 70.981 1.00 29.62 58 HIS B CA 1
ATOM 1386 C C . HIS B 1 58 ? 63.855 -11.339 70.578 1.00 26.14 58 HIS B C 1
ATOM 1387 O O . HIS B 1 58 ? 65.055 -11.071 70.763 1.00 24.72 58 HIS B O 1
ATOM 1394 N N . THR B 1 59 ? 62.991 -10.507 70.002 1.00 24.11 59 THR B N 1
ATOM 1395 C CA . THR B 1 59 ? 63.345 -9.202 69.546 1.00 22.44 59 THR B CA 1
ATOM 1396 C C . THR B 1 59 ? 62.229 -8.221 69.854 1.00 21.78 59 THR B C 1
ATOM 1397 O O . THR B 1 59 ? 61.064 -8.548 69.685 1.00 21.26 59 THR B O 1
ATOM 1401 N N . MET B 1 60 ? 62.617 -7.010 70.271 1.00 20.82 60 MET B N 1
ATOM 1402 C CA . MET B 1 60 ? 61.703 -5.882 70.397 1.00 21.64 60 MET B CA 1
ATOM 1403 C C . MET B 1 60 ? 62.260 -4.792 69.539 1.00 19.11 60 MET B C 1
ATOM 1404 O O . MET B 1 60 ? 63.367 -4.314 69.788 1.00 17.56 60 MET B O 1
ATOM 1409 N N . THR B 1 61 ? 61.478 -4.355 68.565 1.00 18.32 61 THR B N 1
ATOM 1410 C CA . THR B 1 61 ? 61.923 -3.324 67.607 1.00 17.18 61 THR B CA 1
ATOM 1411 C C . THR B 1 61 ? 61.010 -2.116 67.696 1.00 17.30 61 THR B C 1
ATOM 1412 O O . THR B 1 61 ? 59.799 -2.272 67.752 1.00 17.51 61 THR B O 1
ATOM 1416 N N . ASN B 1 62 ? 61.616 -0.944 67.744 1.00 16.37 62 ASN B N 1
ATOM 1417 C CA . ASN B 1 62 ? 60.914 0.330 67.685 1.00 17.25 62 ASN B CA 1
ATOM 1418 C C . ASN B 1 62 ? 61.362 1.061 66.455 1.00 16.82 62 ASN B C 1
ATOM 1419 O O . ASN B 1 62 ? 62.559 1.087 66.130 1.00 16.72 62 ASN B O 1
ATOM 1424 N N . LYS B 1 63 ? 60.394 1.646 65.769 1.00 17.95 63 LYS B N 1
ATOM 1425 C CA . LYS B 1 63 ? 60.664 2.453 64.574 1.00 19.49 63 LYS B CA 1
ATOM 1426 C C . LYS B 1 63 ? 60.183 3.814 64.892 1.00 19.13 63 LYS B C 1
ATOM 1427 O O . LYS B 1 63 ? 59.008 3.982 65.259 1.00 18.82 63 LYS B O 1
ATOM 1433 N N . PHE B 1 64 ? 61.096 4.773 64.811 1.00 18.68 64 PHE B N 1
ATOM 1434 C CA . PHE B 1 64 ? 60.776 6.149 65.096 1.00 18.91 64 PHE B CA 1
ATOM 1435 C C . PHE B 1 64 ? 61.469 7.085 64.101 1.00 18.81 64 PHE B C 1
ATOM 1436 O O . PHE B 1 64 ? 62.488 6.721 63.466 1.00 18.64 64 PHE B O 1
ATOM 1444 N N . THR B 1 65 ? 60.861 8.254 63.923 1.00 19.16 65 THR B N 1
ATOM 1445 C CA . THR B 1 65 ? 61.433 9.357 63.161 1.00 19.64 65 THR B CA 1
ATOM 1446 C C . THR B 1 65 ? 61.727 10.458 64.151 1.00 19.41 65 THR B C 1
ATOM 1447 O O . THR B 1 65 ? 60.856 10.903 64.887 1.00 19.10 65 THR B O 1
ATOM 1451 N N . VAL B 1 66 ? 62.973 10.911 64.150 1.00 18.88 66 VAL B N 1
ATOM 1452 C CA . VAL B 1 66 ? 63.415 11.988 65.010 1.00 19.28 66 VAL B CA 1
ATOM 1453 C C . VAL B 1 66 ? 62.506 13.219 64.839 1.00 20.09 66 VAL B C 1
ATOM 1454 O O . VAL B 1 66 ? 62.244 13.654 63.722 1.00 20.10 66 VAL B O 1
ATOM 1458 N N . GLY B 1 67 ? 62.002 13.729 65.957 1.00 20.42 67 GLY B N 1
ATOM 1459 C CA . GLY B 1 67 ? 61.091 14.835 65.974 1.00 22.35 67 GLY B CA 1
ATOM 1460 C C . GLY B 1 67 ? 59.613 14.526 65.796 1.00 23.10 67 GLY B C 1
ATOM 1461 O O . GLY B 1 67 ? 58.819 15.452 65.880 1.00 24.73 67 GLY B O 1
ATOM 1462 N N . LYS B 1 68 ? 59.227 13.276 65.555 1.00 22.44 68 LYS B N 1
ATOM 1463 C CA . LYS B 1 68 ? 57.793 12.915 65.420 1.00 23.89 68 LYS B CA 1
ATOM 1464 C C . LYS B 1 68 ? 57.413 12.002 66.570 1.00 24.75 68 LYS B C 1
ATOM 1465 O O . LYS B 1 68 ? 58.182 11.133 66.931 1.00 24.33 68 LYS B O 1
ATOM 1467 N N . GLU B 1 69 ? 56.237 12.211 67.152 1.00 27.15 69 GLU B N 1
ATOM 1468 C CA . GLU B 1 69 ? 55.770 11.372 68.249 1.00 28.28 69 GLU B CA 1
ATOM 1469 C C . GLU B 1 69 ? 55.601 9.923 67.772 1.00 28.34 69 GLU B C 1
ATOM 1470 O O . GLU B 1 69 ? 55.191 9.685 66.642 1.00 27.28 69 GLU B O 1
ATOM 1472 N N . SER B 1 70 ? 56.036 8.963 68.585 1.00 28.55 70 SER B N 1
ATOM 1473 C CA . SER B 1 70 ? 55.495 7.596 68.498 1.00 29.84 70 SER B CA 1
ATOM 1474 C C . SER B 1 70 ? 55.547 6.986 69.884 1.00 30.99 70 SER B C 1
ATOM 1475 O O . SER B 1 70 ? 55.931 7.648 70.865 1.00 31.30 70 SER B O 1
ATOM 1478 N N . ASN B 1 71 ? 55.111 5.742 69.957 1.00 30.80 71 ASN B N 1
ATOM 1479 C CA . ASN B 1 71 ? 55.083 5.020 71.181 1.00 32.34 71 ASN B CA 1
ATOM 1480 C C . ASN B 1 71 ? 56.252 4.070 71.145 1.00 30.94 71 ASN B C 1
ATOM 1481 O O . ASN B 1 71 ? 56.423 3.339 70.165 1.00 31.81 71 ASN B O 1
ATOM 1486 N N . ILE B 1 72 ? 57.080 4.133 72.180 1.00 29.76 72 ILE B N 1
ATOM 1487 C CA . ILE B 1 72 ? 58.212 3.231 72.349 1.00 28.58 72 ILE B CA 1
ATOM 1488 C C . ILE B 1 72 ? 57.759 2.056 73.204 1.00 29.85 72 ILE B C 1
ATOM 1489 O O . ILE B 1 72 ? 57.152 2.252 74.259 1.00 31.46 72 ILE B O 1
ATOM 1494 N N . GLN B 1 73 ? 58.011 0.843 72.722 1.00 28.82 73 GLN B N 1
ATOM 1495 C CA . GLN B 1 73 ? 57.668 -0.373 73.446 1.00 30.84 73 GLN B CA 1
ATOM 1496 C C . GLN B 1 73 ? 58.915 -0.983 74.032 1.00 31.47 73 GLN B C 1
ATOM 1497 O O . GLN B 1 73 ? 59.960 -1.041 73.375 1.00 28.59 73 GLN B O 1
ATOM 1499 N N . THR B 1 74 ? 58.818 -1.415 75.293 1.00 34.15 74 THR B N 1
ATOM 1500 C CA . THR B 1 74 ? 59.903 -2.145 75.939 1.00 36.36 74 THR B CA 1
ATOM 1501 C C . THR B 1 74 ? 59.607 -3.638 75.719 1.00 39.73 74 THR B C 1
ATOM 1502 O O . THR B 1 74 ? 58.477 -3.991 75.408 1.00 39.30 74 THR B O 1
ATOM 1506 N N . MET B 1 75 ? 60.606 -4.514 75.879 1.00 44.87 75 MET B N 1
ATOM 1507 C CA . MET B 1 75 ? 60.363 -5.977 75.789 1.00 50.37 75 MET B CA 1
ATOM 1508 C C . MET B 1 75 ? 59.466 -6.449 76.932 1.00 52.32 75 MET B C 1
ATOM 1509 O O . MET B 1 75 ? 58.746 -7.444 76.784 1.00 56.85 75 MET B O 1
ATOM 1514 N N . GLY B 1 76 ? 59.471 -5.716 78.050 1.00 51.38 76 GLY B N 1
ATOM 1515 C CA . GLY B 1 76 ? 58.461 -5.892 79.084 1.00 53.15 76 GLY B CA 1
ATOM 1516 C C . GLY B 1 76 ? 57.018 -5.640 78.667 1.00 53.76 76 GLY B C 1
ATOM 1517 O O . GLY B 1 76 ? 56.112 -5.988 79.411 1.00 57.20 76 GLY B O 1
ATOM 1518 N N . GLY B 1 77 ? 56.785 -5.005 77.513 1.00 52.21 77 GLY B N 1
ATOM 1519 C CA . GLY B 1 77 ? 55.417 -4.726 77.034 1.00 52.27 77 GLY B CA 1
ATOM 1520 C C . GLY B 1 77 ? 54.869 -3.357 77.431 1.00 51.09 77 GLY B C 1
ATOM 1521 O O . GLY B 1 77 ? 53.803 -2.962 76.949 1.00 52.39 77 GLY B O 1
ATOM 1522 N N . LYS B 1 78 ? 55.572 -2.639 78.310 1.00 48.54 78 LYS B N 1
ATOM 1523 C CA . LYS B 1 78 ? 55.269 -1.232 78.564 1.00 48.31 78 LYS B CA 1
ATOM 1524 C C . LYS B 1 78 ? 55.505 -0.378 77.328 1.00 44.25 78 LYS B C 1
ATOM 1525 O O . LYS B 1 78 ? 56.565 -0.471 76.702 1.00 41.34 78 LYS B O 1
ATOM 1531 N N . THR B 1 79 ? 54.531 0.475 77.020 1.00 43.76 79 THR B N 1
ATOM 1532 C CA . THR B 1 79 ? 54.637 1.438 75.930 1.00 41.40 79 THR B CA 1
ATOM 1533 C C . THR B 1 79 ? 54.406 2.869 76.454 1.00 40.57 79 THR B C 1
ATOM 1534 O O . THR B 1 79 ? 53.515 3.100 77.264 1.00 42.28 79 THR B O 1
ATOM 1538 N N . PHE B 1 80 ? 55.248 3.805 76.017 1.00 36.75 80 PHE B N 1
ATOM 1539 C CA . PHE B 1 80 ? 55.126 5.211 76.389 1.00 35.78 80 PHE B CA 1
ATOM 1540 C C . PHE B 1 80 ? 55.332 6.123 75.165 1.00 32.78 80 PHE B C 1
ATOM 1541 O O . PHE B 1 80 ? 56.222 5.887 74.318 1.00 28.56 80 PHE B O 1
ATOM 1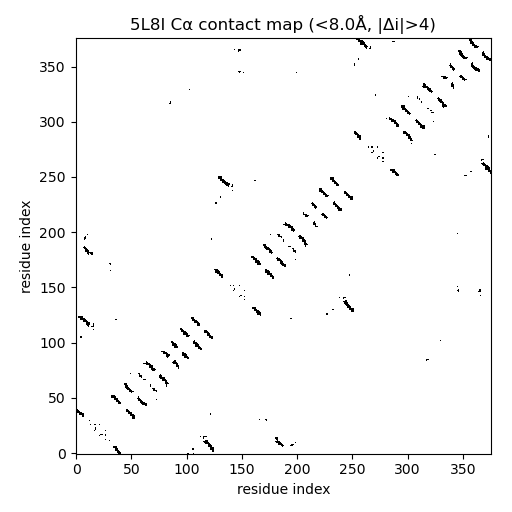549 N N . LYS B 1 81 ? 54.508 7.162 75.084 1.00 32.51 81 LYS B N 1
ATOM 1550 C CA . LYS B 1 81 ? 54.628 8.177 74.036 1.00 31.36 81 LYS B CA 1
ATOM 1551 C C . LYS B 1 81 ? 55.915 8.948 74.257 1.00 30.46 81 LYS B C 1
ATOM 1552 O O . LYS B 1 81 ? 56.202 9.312 75.374 1.00 32.43 81 LYS B O 1
ATOM 1554 N N . ALA B 1 82 ? 56.714 9.126 73.215 1.00 29.16 82 ALA B N 1
ATOM 1555 C CA . ALA B 1 82 ? 57.935 9.943 73.267 1.00 29.31 82 ALA B CA 1
ATOM 1556 C C . ALA B 1 82 ? 58.210 10.595 71.907 1.00 28.79 82 ALA B C 1
ATOM 1557 O O . ALA B 1 82 ? 57.885 10.017 70.876 1.00 28.87 82 ALA B O 1
ATOM 1559 N N . THR B 1 83 ? 58.858 11.757 71.907 1.00 28.83 83 THR B N 1
ATOM 1560 C CA . THR B 1 83 ? 59.386 12.345 70.687 1.00 28.39 83 THR B CA 1
ATOM 1561 C C . THR B 1 83 ? 60.882 12.410 70.861 1.00 27.92 83 THR B C 1
ATOM 1562 O O . THR B 1 83 ? 61.359 13.107 71.752 1.00 28.50 83 THR B O 1
ATOM 1566 N N . VAL B 1 84 ? 61.623 11.685 70.029 1.00 26.24 84 VAL B N 1
ATOM 1567 C CA . VAL B 1 84 ? 63.085 11.653 70.135 1.00 26.03 84 VAL B CA 1
ATOM 1568 C C . VAL B 1 84 ? 63.679 12.887 69.417 1.00 26.69 84 VAL B C 1
ATOM 1569 O O . VAL B 1 84 ? 63.213 13.245 68.355 1.00 26.64 84 VAL B O 1
ATOM 1573 N N . GLN B 1 85 ? 64.645 13.571 70.028 1.00 28.18 85 GLN B N 1
ATOM 1574 C CA . GLN B 1 85 ? 65.418 14.647 69.359 1.00 29.94 85 GLN B CA 1
ATOM 1575 C C . GLN B 1 85 ? 66.887 14.265 69.211 1.00 30.16 85 GLN B C 1
ATOM 1576 O O . GLN B 1 85 ? 67.405 13.506 70.043 1.00 29.23 85 GLN B O 1
ATOM 1582 N N . MET B 1 86 ? 67.535 14.766 68.149 1.00 31.18 86 MET B N 1
ATOM 1583 C CA . MET B 1 86 ? 69.003 14.664 67.975 1.00 33.94 86 MET B CA 1
ATOM 1584 C C . MET B 1 86 ? 69.693 15.905 68.497 1.00 37.02 86 MET B C 1
ATOM 1585 O O . MET B 1 86 ? 69.449 16.990 67.975 1.00 39.27 86 MET B O 1
ATOM 1590 N N . GLU B 1 87 ? 70.583 15.757 69.468 1.00 37.59 87 GLU B N 1
ATOM 1591 C CA . GLU B 1 87 ? 71.251 16.917 70.074 1.00 42.06 87 GLU B CA 1
ATOM 1592 C C . GLU B 1 87 ? 72.725 16.606 70.312 1.00 42.10 87 GLU B C 1
ATOM 1593 O O . GLU B 1 87 ? 73.050 15.744 71.119 1.00 41.76 87 GLU B O 1
ATOM 1599 N N . GLY B 1 88 ? 73.611 17.279 69.579 1.00 43.23 88 GLY B N 1
ATOM 1600 C CA . GLY B 1 88 ? 75.066 17.092 69.740 1.00 43.65 88 GLY B CA 1
ATOM 1601 C C . GLY B 1 88 ? 75.512 15.658 69.470 1.00 41.13 88 GLY B C 1
ATOM 1602 O O . GLY B 1 88 ? 76.438 15.161 70.095 1.00 41.46 88 GLY B O 1
ATOM 1603 N N . GLY B 1 89 ? 74.830 14.998 68.543 1.00 38.13 89 GLY B N 1
ATOM 1604 C CA . GLY B 1 89 ? 75.019 13.569 68.291 1.00 35.87 89 GLY B CA 1
ATOM 1605 C C . GLY B 1 89 ? 74.268 12.597 69.193 1.00 32.62 89 GLY B C 1
ATOM 1606 O O . GLY B 1 89 ? 74.338 11.393 68.969 1.00 31.60 89 GLY B O 1
ATOM 1607 N N . LYS B 1 90 ? 73.569 13.080 70.215 1.00 32.11 90 LYS B N 1
ATOM 1608 C CA . LYS B 1 90 ? 72.855 12.194 71.156 1.00 30.43 90 LYS B CA 1
ATOM 1609 C C . LYS B 1 90 ? 71.350 12.186 70.883 1.00 27.58 90 LYS B C 1
ATOM 1610 O O . LYS B 1 90 ? 70.743 13.235 70.635 1.00 27.11 90 LYS B O 1
ATOM 1616 N N . LEU B 1 91 ? 70.753 11.007 70.974 1.00 24.48 91 LEU B N 1
ATOM 1617 C CA . LEU B 1 91 ? 69.299 10.872 70.892 1.00 23.28 91 LEU B CA 1
ATOM 1618 C C . LEU B 1 91 ? 68.796 11.149 72.288 1.00 23.72 91 LEU B C 1
ATOM 1619 O O . LEU B 1 91 ? 69.318 10.582 73.250 1.00 23.73 91 LEU B O 1
ATOM 1624 N N . VAL B 1 92 ? 67.794 12.010 72.406 1.00 23.97 92 VAL B N 1
ATOM 1625 C CA . VAL B 1 92 ? 67.336 12.471 73.699 1.00 25.82 92 VAL B CA 1
ATOM 1626 C C . VAL B 1 92 ? 65.820 12.352 73.740 1.00 25.61 92 VAL B C 1
ATOM 1627 O O . VAL B 1 92 ? 65.127 12.710 72.780 1.00 23.78 92 VAL B O 1
ATOM 1631 N N . VAL B 1 93 ? 65.334 11.832 74.856 1.00 26.31 93 VAL B N 1
ATOM 1632 C CA . VAL B 1 93 ? 63.930 11.819 75.189 1.00 27.96 93 VAL B CA 1
ATOM 1633 C C . VAL B 1 93 ? 63.812 12.513 76.551 1.00 30.56 93 VAL B C 1
ATOM 1634 O O . VAL B 1 93 ? 64.596 12.229 77.479 1.00 30.64 93 VAL B O 1
ATOM 1638 N N . ASN B 1 94 ? 62.855 13.454 76.630 1.00 32.89 94 ASN B N 1
ATOM 1639 C CA . ASN B 1 94 ? 62.605 14.273 77.821 1.00 36.54 94 ASN B CA 1
ATOM 1640 C C . ASN B 1 94 ? 61.115 14.529 78.000 1.00 38.87 94 ASN B C 1
ATOM 1641 O O . ASN B 1 94 ? 60.465 15.048 77.095 1.00 37.91 94 ASN B O 1
ATOM 1643 N N . PHE B 1 95 ? 60.574 14.136 79.149 1.00 41.18 95 PHE B N 1
ATOM 1644 C CA . PHE B 1 95 ? 59.176 14.414 79.490 1.00 44.42 95 PHE B CA 1
ATOM 1645 C C . PHE B 1 95 ? 59.058 14.305 81.005 1.00 47.20 95 PHE B C 1
ATOM 1646 O O . PHE B 1 95 ? 60.038 13.920 81.630 1.00 47.14 95 PHE B O 1
ATOM 1654 N N . PRO B 1 96 ? 57.908 14.694 81.607 1.00 50.23 96 PRO B N 1
ATOM 1655 C CA . PRO B 1 96 ? 57.852 14.788 83.087 1.00 53.92 96 PRO B CA 1
ATOM 1656 C C . PRO B 1 96 ? 58.298 13.545 83.868 1.00 54.13 96 PRO B C 1
ATOM 1657 O O . PRO B 1 96 ? 57.787 12.453 83.635 1.00 53.20 96 PRO B O 1
ATOM 1661 N N . ASN B 1 97 ? 59.248 13.749 84.783 1.00 55.52 97 ASN B N 1
ATOM 1662 C CA . ASN B 1 97 ? 59.884 12.685 85.566 1.00 55.71 97 ASN B CA 1
ATOM 1663 C C . ASN B 1 97 ? 60.772 11.710 84.790 1.00 51.36 97 ASN B C 1
ATOM 1664 O O . ASN B 1 97 ? 61.245 10.747 85.394 1.00 51.84 97 ASN B O 1
ATOM 1669 N N . TYR B 1 98 ? 61.019 11.938 83.496 1.00 47.50 98 TYR B N 1
ATOM 1670 C CA . TYR B 1 98 ? 61.815 10.996 82.693 1.00 44.12 98 TYR B CA 1
ATOM 1671 C C . TYR B 1 98 ? 62.760 11.662 81.691 1.00 42.02 98 TYR B C 1
ATOM 1672 O O . TYR B 1 98 ? 62.369 12.538 80.912 1.00 40.83 98 TYR B O 1
ATOM 1681 N N . HIS B 1 99 ? 64.011 11.217 81.721 1.00 40.78 99 HIS B N 1
ATOM 1682 C CA . HIS B 1 99 ? 65.031 11.651 80.781 1.00 40.13 99 HIS B CA 1
ATOM 1683 C C . HIS B 1 99 ? 65.826 10.419 80.321 1.00 36.98 99 HIS B C 1
ATOM 1684 O O . HIS B 1 99 ? 66.236 9.601 81.136 1.00 36.16 99 HIS B O 1
ATOM 1691 N N . GLN B 1 100 ? 66.003 10.290 79.013 1.00 34.13 100 GLN B N 1
ATOM 1692 C CA . GLN B 1 100 ? 66.709 9.177 78.400 1.00 32.79 100 GLN B CA 1
ATOM 1693 C C . GLN B 1 100 ? 67.634 9.734 77.309 1.00 31.56 100 GLN B C 1
ATOM 1694 O O . GLN B 1 100 ? 67.251 10.639 76.561 1.00 29.79 100 GLN B O 1
ATOM 1700 N N . THR B 1 101 ? 68.847 9.202 77.248 1.00 30.51 101 THR B N 1
ATOM 1701 C CA . THR B 1 101 ? 69.804 9.575 76.232 1.00 30.24 101 THR B CA 1
ATOM 1702 C C . THR B 1 101 ? 70.476 8.338 75.690 1.00 28.93 101 THR B C 1
ATOM 1703 O O . THR B 1 101 ? 70.643 7.336 76.403 1.00 29.92 101 THR B O 1
ATOM 1707 N N . SER B 1 102 ? 70.833 8.393 74.422 1.00 27.30 102 SER B N 1
ATOM 1708 C CA . SER B 1 102 ? 71.649 7.369 73.799 1.00 26.44 102 SER B CA 1
ATOM 1709 C C . SER B 1 102 ? 72.742 8.073 72.982 1.00 27.22 102 SER B C 1
ATOM 1710 O O . SER B 1 102 ? 72.460 9.001 72.203 1.00 26.78 102 SER B O 1
ATOM 1713 N N . GLU B 1 103 ? 73.952 7.560 73.088 1.00 27.81 103 GLU B N 1
ATOM 1714 C CA . GLU B 1 103 ? 75.117 8.202 72.537 1.00 30.91 103 GLU B CA 1
ATOM 1715 C C . GLU B 1 103 ? 76.126 7.133 72.176 1.00 31.41 103 GLU B C 1
ATOM 1716 O O . GLU B 1 103 ? 76.149 6.077 72.816 1.00 29.01 103 GLU B O 1
ATOM 1722 N N . ILE B 1 104 ? 76.938 7.400 71.151 1.00 33.20 104 ILE B N 1
ATOM 1723 C CA . ILE B 1 104 ? 78.084 6.540 70.803 1.00 34.67 104 ILE B CA 1
ATOM 1724 C C . ILE B 1 104 ? 79.298 7.284 71.341 1.00 37.02 104 ILE B C 1
ATOM 1725 O O . ILE B 1 104 ? 79.576 8.415 70.907 1.00 37.16 104 ILE B O 1
ATOM 1730 N N . VAL B 1 105 ? 79.964 6.681 72.328 1.00 37.71 105 VAL B N 1
ATOM 1731 C CA . VAL B 1 105 ? 81.192 7.208 72.912 1.00 40.90 105 VAL B CA 1
ATOM 1732 C C . VAL B 1 105 ? 82.237 6.113 72.775 1.00 42.63 105 VAL B C 1
ATOM 1733 O O . VAL B 1 105 ? 82.056 5.023 73.321 1.00 41.44 105 VAL B O 1
ATOM 1737 N N . GLY B 1 106 ? 83.292 6.371 72.009 1.00 45.42 106 GLY B N 1
ATOM 1738 C CA . GLY B 1 106 ? 84.469 5.506 71.998 1.00 47.93 106 GLY B CA 1
ATOM 1739 C C . GLY B 1 106 ? 84.198 4.045 71.696 1.00 47.32 106 GLY B C 1
ATOM 1740 O O . GLY B 1 106 ? 84.647 3.153 72.448 1.00 49.26 106 GLY B O 1
ATOM 1741 N N . ASP B 1 107 ? 83.477 3.811 70.598 1.00 45.07 107 ASP B N 1
ATOM 1742 C CA . ASP B 1 107 ? 83.113 2.459 70.144 1.00 44.17 107 ASP B CA 1
ATOM 1743 C C . ASP B 1 107 ? 82.096 1.722 71.042 1.00 41.39 107 ASP B C 1
ATOM 1744 O O . ASP B 1 107 ? 81.956 0.505 70.925 1.00 43.39 107 ASP B O 1
ATOM 1746 N N . LYS B 1 108 ? 81.395 2.455 71.910 1.00 38.42 108 LYS B N 1
ATOM 1747 C CA . LYS B 1 108 ? 80.358 1.902 72.793 1.00 35.27 108 LYS B CA 1
ATOM 1748 C C . LYS B 1 108 ? 79.066 2.663 72.577 1.00 31.41 108 LYS B C 1
ATOM 1749 O O . LYS B 1 108 ? 79.083 3.859 72.329 1.00 31.09 108 LYS B O 1
ATOM 1755 N N . LEU B 1 109 ? 77.949 1.970 72.721 1.00 27.45 109 LEU B N 1
ATOM 1756 C CA . LEU B 1 109 ? 76.662 2.612 72.820 1.00 25.20 109 LEU B CA 1
ATOM 1757 C C . LEU B 1 109 ? 76.402 2.771 74.323 1.00 24.71 109 LEU B C 1
ATOM 1758 O O . LEU B 1 109 ? 76.505 1.798 75.070 1.00 25.28 109 LEU B O 1
ATOM 1763 N N . VAL B 1 110 ? 76.064 3.981 74.745 1.00 23.65 110 VAL B N 1
ATOM 1764 C CA . VAL B 1 110 ? 75.826 4.300 76.147 1.00 24.41 110 VAL B CA 1
ATOM 1765 C C . VAL B 1 110 ? 74.403 4.831 76.258 1.00 23.98 110 VAL B C 1
ATOM 1766 O O . VAL B 1 110 ? 74.033 5.805 75.577 1.00 23.67 110 VAL B O 1
ATOM 1770 N N . GLU B 1 111 ? 73.601 4.166 77.073 1.00 24.23 111 GLU B N 1
ATOM 1771 C CA . GLU B 1 111 ? 72.205 4.481 77.231 1.00 25.04 111 GLU B CA 1
ATOM 1772 C C . GLU B 1 111 ? 71.971 4.830 78.680 1.00 26.75 111 GLU B C 1
ATOM 1773 O O . GLU B 1 111 ? 72.247 4.003 79.575 1.00 26.85 111 GLU B O 1
ATOM 1779 N N . VAL B 1 112 ? 71.467 6.041 78.919 1.00 27.08 112 VAL B N 1
ATOM 1780 C CA . VAL B 1 112 ? 71.194 6.539 80.265 1.00 29.34 112 VAL B CA 1
ATOM 1781 C C . VAL B 1 112 ? 69.702 6.873 80.435 1.00 30.63 112 VAL B C 1
ATOM 1782 O O . VAL B 1 112 ? 69.137 7.586 79.596 1.00 28.61 112 VAL B O 1
ATOM 1786 N N . SER B 1 113 ? 69.083 6.388 81.525 1.00 32.71 113 SER B N 1
ATOM 1787 C CA . SER B 1 113 ? 67.701 6.759 81.896 1.00 34.18 113 SER B CA 1
ATOM 1788 C C . SER B 1 113 ? 67.669 7.224 83.333 1.00 37.71 113 SER B C 1
ATOM 1789 O O . SER B 1 113 ? 68.185 6.517 84.202 1.00 37.85 113 SER B O 1
ATOM 1792 N N . THR B 1 114 ? 67.043 8.380 83.582 1.00 40.13 114 THR B N 1
ATOM 1793 C CA . THR B 1 114 ? 66.888 8.937 84.927 1.00 44.88 114 THR B CA 1
ATOM 1794 C C . THR B 1 114 ? 65.421 9.209 85.278 1.00 47.25 114 THR B C 1
ATOM 1795 O O . THR B 1 114 ? 64.663 9.753 84.463 1.00 45.76 114 THR B O 1
ATOM 1799 N N . ILE B 1 115 ? 65.041 8.816 86.493 1.00 50.58 115 ILE B N 1
ATOM 1800 C CA . ILE B 1 115 ? 63.754 9.147 87.091 1.00 54.34 115 ILE B CA 1
ATOM 1801 C C . ILE B 1 115 ? 64.045 9.636 88.502 1.00 59.07 115 ILE B C 1
ATOM 1802 O O . ILE B 1 115 ? 64.697 8.927 89.283 1.00 60.36 115 ILE B O 1
ATOM 1807 N N . GLY B 1 116 ? 63.562 10.835 88.827 1.00 62.09 116 GLY B N 1
ATOM 1808 C CA . GLY B 1 116 ? 63.927 11.492 90.074 1.00 67.11 116 GLY B CA 1
ATOM 1809 C C . GLY B 1 116 ? 65.441 11.570 90.177 1.00 67.05 116 GLY B C 1
ATOM 1810 O O . GLY B 1 116 ? 66.098 12.081 89.249 1.00 66.06 116 GLY B O 1
ATOM 1811 N N . GLY B 1 117 ? 65.974 11.031 91.282 1.00 68.71 117 GLY B N 1
ATOM 1812 C CA . GLY B 1 117 ? 67.421 10.908 91.526 1.00 67.90 117 GLY B CA 1
ATOM 1813 C C . GLY B 1 117 ? 68.005 9.526 91.245 1.00 64.58 117 GLY B C 1
ATOM 1814 O O . GLY B 1 117 ? 69.091 9.210 91.733 1.00 66.16 117 GLY B O 1
ATOM 1815 N N . VAL B 1 118 ? 67.314 8.712 90.444 1.00 60.74 118 VAL B N 1
ATOM 1816 C CA . VAL B 1 118 ? 67.736 7.331 90.158 1.00 57.54 118 VAL B CA 1
ATOM 1817 C C . VAL B 1 118 ? 68.167 7.195 88.692 1.00 52.60 118 VAL B C 1
ATOM 1818 O O . VAL B 1 118 ? 67.332 7.245 87.793 1.00 50.25 118 VAL B O 1
ATOM 1822 N N . THR B 1 119 ? 69.466 6.995 88.475 1.00 50.27 119 THR B N 1
ATOM 1823 C CA . THR B 1 119 ? 70.038 6.940 87.134 1.00 46.64 119 THR B CA 1
ATOM 1824 C C . THR B 1 119 ? 70.495 5.528 86.800 1.00 43.42 119 THR B C 1
ATOM 1825 O O . THR B 1 119 ? 71.335 4.950 87.501 1.00 44.30 119 THR B O 1
ATOM 1829 N N . TYR B 1 120 ? 69.903 5.013 85.725 1.00 39.93 120 TYR B N 1
ATOM 1830 C CA . TYR B 1 120 ? 70.240 3.748 85.080 1.00 37.33 120 TYR B CA 1
ATOM 1831 C C . TYR B 1 120 ? 71.179 3.979 83.875 1.00 35.02 120 TYR B C 1
ATOM 1832 O O . TYR B 1 120 ? 70.975 4.890 83.099 1.00 32.87 120 TYR B O 1
ATOM 1841 N N . GLU B 1 121 ? 72.206 3.144 83.738 1.00 34.70 121 GLU B N 1
ATOM 1842 C CA . GLU B 1 121 ? 73.084 3.184 82.573 1.00 33.86 121 GLU B CA 1
ATOM 1843 C C . GLU B 1 121 ? 73.283 1.802 82.042 1.00 31.74 121 GLU B C 1
ATOM 1844 O O . GLU B 1 121 ? 73.482 0.853 82.822 1.00 32.91 121 GLU B O 1
ATOM 1850 N N . ARG B 1 122 ? 73.271 1.699 80.721 1.00 28.93 122 ARG B N 1
ATOM 1851 C CA . ARG B 1 122 ? 73.671 0.488 80.026 1.00 28.06 122 ARG B CA 1
ATOM 1852 C C . ARG B 1 122 ? 74.836 0.856 79.106 1.00 26.57 122 ARG B C 1
ATOM 1853 O O . ARG B 1 122 ? 74.775 1.871 78.357 1.00 25.25 122 ARG B O 1
ATOM 1861 N N . VAL B 1 123 ? 75.853 0.020 79.106 1.00 25.34 123 VAL B N 1
ATOM 1862 C CA . VAL B 1 123 ? 76.968 0.183 78.179 1.00 25.25 123 VAL B CA 1
ATOM 1863 C C . VAL B 1 123 ? 77.086 -1.073 77.353 1.00 24.07 123 VAL B C 1
ATOM 1864 O O . VAL B 1 123 ? 77.117 -2.187 77.909 1.00 24.26 123 VAL B O 1
ATOM 1868 N N . SER B 1 124 ? 77.130 -0.886 76.028 1.00 22.79 124 SER B N 1
ATOM 1869 C CA . SER B 1 124 ? 77.211 -1.966 75.082 1.00 22.28 124 SER B CA 1
ATOM 1870 C C . SER B 1 124 ? 78.369 -1.763 74.099 1.00 23.54 124 SER B C 1
ATOM 1871 O O . SER B 1 124 ? 78.531 -0.690 73.524 1.00 24.72 124 SER B O 1
ATOM 1874 N N . LYS B 1 125 ? 79.172 -2.817 73.910 1.00 24.33 125 LYS B N 1
ATOM 1875 C CA . LYS B 1 125 ? 80.361 -2.795 73.065 1.00 26.17 125 LYS B CA 1
ATOM 1876 C C . LYS B 1 125 ? 79.931 -3.018 71.626 1.00 26.49 125 LYS B C 1
ATOM 1877 O O . LYS B 1 125 ? 79.048 -3.826 71.365 1.00 25.38 125 LYS B O 1
ATOM 1879 N N . ARG B 1 126 ? 80.576 -2.342 70.690 1.00 28.59 126 ARG B N 1
ATOM 1880 C CA . ARG B 1 126 ? 80.228 -2.509 69.276 1.00 29.97 126 ARG B CA 1
ATOM 1881 C C . ARG B 1 126 ? 80.665 -3.894 68.766 1.00 31.13 126 ARG B C 1
ATOM 1882 O O . ARG B 1 126 ? 81.829 -4.277 68.920 1.00 32.69 126 ARG B O 1
ATOM 1890 N N . LEU B 1 127 ? 79.725 -4.629 68.167 1.00 30.29 127 LEU B N 1
ATOM 1891 C CA . LEU B 1 127 ? 80.019 -5.898 67.504 1.00 32.42 127 LEU B CA 1
ATOM 1892 C C . LEU B 1 127 ? 80.471 -5.601 66.088 1.00 33.78 127 LEU B C 1
ATOM 1893 O O . LEU B 1 127 ? 79.869 -4.744 65.432 1.00 34.75 127 LEU B O 1
ATOM 1898 N N . PHE C 1 3 ? 33.037 -21.040 89.731 1.00 34.82 3 PHE C N 1
ATOM 1899 C CA . PHE C 1 3 ? 32.980 -19.749 90.497 1.00 33.61 3 PHE C CA 1
ATOM 1900 C C . PHE C 1 3 ? 31.580 -19.249 90.885 1.00 32.60 3 PHE C C 1
ATOM 1901 O O . PHE C 1 3 ? 31.464 -18.282 91.654 1.00 31.94 3 PHE C O 1
ATOM 1909 N N . THR C 1 4 ? 30.520 -19.867 90.372 1.00 32.77 4 THR C N 1
ATOM 1910 C CA . THR C 1 4 ? 29.168 -19.357 90.599 1.00 32.47 4 THR C CA 1
ATOM 1911 C C . THR C 1 4 ? 28.811 -19.246 92.082 1.00 32.28 4 THR C C 1
ATOM 1912 O O . THR C 1 4 ? 29.072 -20.163 92.839 1.00 33.51 4 THR C O 1
ATOM 1916 N N . GLY C 1 5 ? 28.243 -18.110 92.482 1.00 31.71 5 GLY C N 1
ATOM 1917 C CA . GLY C 1 5 ? 27.829 -17.871 93.878 1.00 31.36 5 GLY C CA 1
ATOM 1918 C C . GLY C 1 5 ? 27.805 -16.388 94.234 1.00 30.36 5 GLY C C 1
ATOM 1919 O O . GLY C 1 5 ? 28.060 -15.532 93.384 1.00 28.87 5 GLY C O 1
ATOM 1920 N N . LYS C 1 6 ? 27.431 -16.112 95.487 1.00 30.73 6 LYS C N 1
ATOM 1921 C CA . LYS C 1 6 ? 27.496 -14.789 96.124 1.00 30.06 6 LYS C CA 1
ATOM 1922 C C . LYS C 1 6 ? 28.512 -14.924 97.233 1.00 29.00 6 LYS C C 1
ATOM 1923 O O . LYS C 1 6 ? 28.474 -15.894 97.981 1.00 29.39 6 LYS C O 1
ATOM 1929 N N . PHE C 1 7 ? 29.393 -13.937 97.359 1.00 27.58 7 PHE C N 1
ATOM 1930 C CA . PHE C 1 7 ? 30.444 -13.937 98.385 1.00 27.31 7 PHE C CA 1
ATOM 1931 C C . PHE C 1 7 ? 30.528 -12.616 99.101 1.00 27.30 7 PHE C C 1
ATOM 1932 O O . PHE C 1 7 ? 30.476 -11.567 98.461 1.00 27.03 7 PHE C O 1
ATOM 1940 N N . GLU C 1 8 ? 30.722 -12.665 100.408 1.00 27.51 8 GLU C N 1
ATOM 1941 C CA . GLU C 1 8 ? 30.773 -11.463 101.213 1.00 28.09 8 GLU C CA 1
ATOM 1942 C C . GLU C 1 8 ? 32.192 -11.208 101.671 1.00 27.65 8 GLU C C 1
ATOM 1943 O O . GLU C 1 8 ? 32.810 -12.104 102.247 1.00 26.77 8 GLU C O 1
ATOM 1949 N N . MET C 1 9 ? 32.694 -9.995 101.456 1.00 27.65 9 MET C N 1
ATOM 1950 C CA . MET C 1 9 ? 34.068 -9.684 101.848 1.00 29.26 9 MET C CA 1
ATOM 1951 C C . MET C 1 9 ? 34.235 -9.807 103.354 1.00 28.42 9 MET C C 1
ATOM 1952 O O . MET C 1 9 ? 33.459 -9.233 104.101 1.00 27.89 9 MET C O 1
ATOM 1957 N N . GLU C 1 10 ? 35.218 -10.583 103.766 1.00 28.62 10 GLU C N 1
ATOM 1958 C CA . GLU C 1 10 ? 35.508 -10.787 105.204 1.00 29.60 10 GLU C CA 1
ATOM 1959 C C . GLU C 1 10 ? 36.904 -10.294 105.613 1.00 28.76 10 GLU C C 1
ATOM 1960 O O . GLU C 1 10 ? 37.111 -9.984 106.777 1.00 27.71 10 GLU C O 1
ATOM 1966 N N . SER C 1 11 ? 37.852 -10.231 104.673 1.00 28.14 11 SER C N 1
ATOM 1967 C CA . SER C 1 11 ? 39.161 -9.678 104.964 1.00 28.96 11 SER C CA 1
ATOM 1968 C C . SER C 1 11 ? 39.778 -9.013 103.740 1.00 29.43 11 SER C C 1
ATOM 1969 O O . SER C 1 11 ? 39.462 -9.384 102.606 1.00 28.60 11 SER C O 1
ATOM 1972 N N . GLU C 1 12 ? 40.570 -7.964 103.979 1.00 30.41 12 GLU C N 1
ATOM 1973 C CA . GLU C 1 12 ? 41.308 -7.292 102.909 1.00 31.67 12 GLU C CA 1
ATOM 1974 C C . GLU C 1 12 ? 42.600 -6.666 103.433 1.00 32.87 12 GLU C C 1
ATOM 1975 O O . GLU C 1 12 ? 42.664 -6.192 104.588 1.00 32.16 12 GLU C O 1
ATOM 1981 N N . LYS C 1 13 ? 43.617 -6.706 102.582 1.00 33.63 13 LYS C N 1
ATOM 1982 C CA . LYS C 1 13 ? 44.967 -6.235 102.879 1.00 35.56 13 LYS C CA 1
ATOM 1983 C C . LYS C 1 13 ? 45.293 -5.033 101.993 1.00 36.45 13 LYS C C 1
ATOM 1984 O O . LYS C 1 13 ? 45.014 -5.045 100.794 1.00 35.78 13 LYS C O 1
ATOM 1986 N N . ASN C 1 14 ? 45.861 -3.993 102.607 1.00 37.61 14 ASN C N 1
ATOM 1987 C CA . ASN C 1 14 ? 46.360 -2.792 101.910 1.00 39.53 14 ASN C CA 1
ATOM 1988 C C . ASN C 1 14 ? 45.358 -1.976 101.080 1.00 39.89 14 ASN C C 1
ATOM 1989 O O . ASN C 1 14 ? 45.688 -1.433 100.033 1.00 40.91 14 ASN C O 1
ATOM 1994 N N . TYR C 1 15 ? 44.140 -1.872 101.600 1.00 39.38 15 TYR C N 1
ATOM 1995 C CA . TYR C 1 15 ? 43.069 -1.131 100.956 1.00 40.71 15 TYR C CA 1
ATOM 1996 C C . TYR C 1 15 ? 43.418 0.364 100.861 1.00 42.17 15 TYR C C 1
ATOM 1997 O O . TYR C 1 15 ? 43.324 0.956 99.790 1.00 43.60 15 TYR C O 1
ATOM 2006 N N . ASP C 1 16 ? 43.863 0.938 101.970 1.00 42.51 16 ASP C N 1
ATOM 2007 C CA . ASP C 1 16 ? 44.252 2.347 102.036 1.00 44.12 16 ASP C CA 1
ATOM 2008 C C . ASP C 1 16 ? 45.334 2.708 101.017 1.00 46.57 16 ASP C C 1
ATOM 2009 O O . ASP C 1 16 ? 45.211 3.708 100.293 1.00 48.27 16 ASP C O 1
ATOM 2014 N N . GLU C 1 17 ? 46.391 1.899 100.966 1.00 46.47 17 GLU C N 1
ATOM 2015 C CA . GLU C 1 17 ? 47.523 2.175 100.078 1.00 49.04 17 GLU C CA 1
ATOM 2016 C C . GLU C 1 17 ? 47.097 2.118 98.619 1.00 48.69 17 GLU C C 1
ATOM 2017 O O . GLU C 1 17 ? 47.401 3.006 97.838 1.00 50.15 17 GLU C O 1
ATOM 2019 N N . PHE C 1 18 ? 46.361 1.072 98.282 1.00 46.64 18 PHE C N 1
ATOM 2020 C CA . PHE C 1 18 ? 45.827 0.895 96.937 1.00 46.91 18 PHE C CA 1
ATOM 2021 C C . PHE C 1 18 ? 44.968 2.105 96.537 1.00 47.19 18 PHE C C 1
ATOM 2022 O O . PHE C 1 18 ? 45.215 2.744 95.497 1.00 49.27 18 PHE C O 1
ATOM 2030 N N . MET C 1 19 ? 44.019 2.452 97.408 1.00 45.18 19 MET C N 1
ATOM 2031 C CA . MET C 1 19 ? 43.108 3.587 97.192 1.00 45.82 19 MET C CA 1
ATOM 2032 C C . MET C 1 19 ? 43.811 4.961 97.072 1.00 47.97 19 MET C C 1
ATOM 2033 O O . MET C 1 19 ? 43.454 5.767 96.187 1.00 49.15 19 MET C O 1
ATOM 2038 N N . LYS C 1 20 ? 44.805 5.204 97.935 1.00 47.76 20 LYS C N 1
ATOM 2039 C CA . L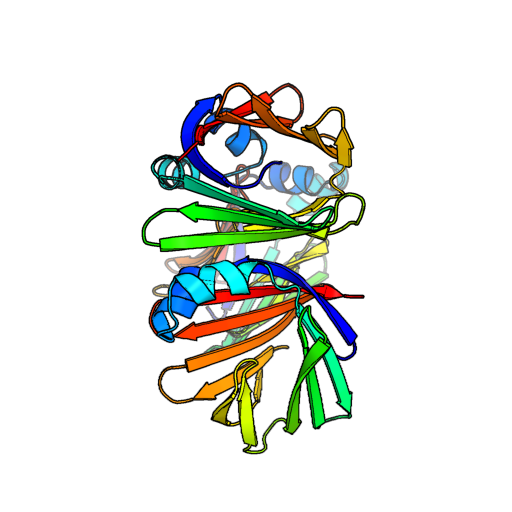YS C 1 20 ? 45.657 6.405 97.869 1.00 50.98 20 LYS C CA 1
ATOM 2040 C C . LYS C 1 20 ? 46.456 6.473 96.580 1.00 53.75 20 LYS C C 1
ATOM 2041 O O . LYS C 1 20 ? 46.626 7.555 96.011 1.00 56.86 20 LYS C O 1
ATOM 2043 N N . LEU C 1 21 ? 46.941 5.317 96.131 1.00 53.15 21 LEU C N 1
ATOM 2044 C CA . LEU C 1 21 ? 47.597 5.193 94.833 1.00 55.93 21 LEU C CA 1
ATOM 2045 C C . LEU C 1 21 ? 46.611 5.611 93.729 1.00 56.14 21 LEU C C 1
ATOM 2046 O O . LEU C 1 21 ? 46.972 6.380 92.845 1.00 59.53 21 LEU C O 1
ATOM 2051 N N . LEU C 1 22 ? 45.361 5.147 93.816 1.00 53.00 22 LEU C N 1
ATOM 2052 C CA . LEU C 1 22 ? 44.290 5.584 92.894 1.00 53.15 22 LEU C CA 1
ATOM 2053 C C . LEU C 1 22 ? 43.943 7.085 92.975 1.00 55.20 22 LEU C C 1
ATOM 2054 O O . LEU C 1 22 ? 43.266 7.622 92.089 1.00 56.54 22 LEU C O 1
ATOM 2056 N N . GLY C 1 23 ? 44.384 7.755 94.031 1.00 55.34 23 GLY C N 1
ATOM 2057 C CA . GLY C 1 23 ? 44.220 9.186 94.152 1.00 58.00 23 GLY C CA 1
ATOM 2058 C C . GLY C 1 23 ? 42.866 9.577 94.684 1.00 56.28 23 GLY C C 1
ATOM 2059 O O . GLY C 1 23 ? 42.432 10.704 94.492 1.00 58.67 23 GLY C O 1
ATOM 2060 N N . ILE C 1 24 ? 42.218 8.675 95.409 1.00 52.81 24 ILE C N 1
ATOM 2061 C CA . ILE C 1 24 ? 40.861 8.946 95.876 1.00 51.48 24 ILE C CA 1
ATOM 2062 C C . ILE C 1 24 ? 40.938 9.566 97.303 1.00 50.72 24 ILE C C 1
ATOM 2063 O O . ILE C 1 24 ? 41.849 9.256 98.069 1.00 49.12 24 ILE C O 1
ATOM 2068 N N . SER C 1 25 ? 40.014 10.488 97.591 1.00 51.63 25 SER C N 1
ATOM 2069 C CA . SER C 1 25 ? 39.962 11.262 98.859 1.00 51.90 25 SER C CA 1
ATOM 2070 C C . SER C 1 25 ? 40.047 10.375 100.100 1.00 48.43 25 SER C C 1
ATOM 2071 O O . SER C 1 25 ? 39.420 9.333 100.135 1.00 45.72 25 SER C O 1
ATOM 2074 N N . SER C 1 26 ? 40.817 10.783 101.107 1.00 48.96 26 SER C N 1
ATOM 2075 C CA . SER C 1 26 ? 40.931 9.961 102.334 1.00 46.75 26 SER C CA 1
ATOM 2076 C C . SER C 1 26 ? 39.598 9.901 103.125 1.00 45.50 26 SER C C 1
ATOM 2077 O O . SER C 1 26 ? 39.273 8.846 103.662 1.00 43.27 26 SER C O 1
ATOM 2080 N N . ASP C 1 27 ? 38.813 10.989 103.131 1.00 47.94 27 ASP C N 1
ATOM 2081 C CA . ASP C 1 27 ? 37.433 10.951 103.664 1.00 47.67 27 ASP C CA 1
ATOM 2082 C C . ASP C 1 27 ? 36.613 9.839 103.016 1.00 45.87 27 ASP C C 1
ATOM 2083 O O . ASP C 1 27 ? 35.952 9.040 103.691 1.00 44.26 27 ASP C O 1
ATOM 2088 N N . VAL C 1 28 ? 36.696 9.762 101.699 1.00 47.30 28 VAL C N 1
ATOM 2089 C CA . VAL C 1 28 ? 35.959 8.750 100.936 1.00 45.66 28 VAL C CA 1
ATOM 2090 C C . VAL C 1 28 ? 36.517 7.328 101.210 1.00 42.96 28 VAL C C 1
ATOM 2091 O O . VAL C 1 28 ? 35.763 6.343 101.262 1.00 40.95 28 VAL C O 1
ATOM 2095 N N . ILE C 1 29 ? 37.831 7.214 101.383 1.00 42.75 29 ILE C N 1
ATOM 2096 C CA . ILE C 1 29 ? 38.416 5.935 101.744 1.00 40.91 29 ILE C CA 1
ATOM 2097 C C . ILE C 1 29 ? 37.822 5.430 103.063 1.00 40.05 29 ILE C C 1
ATOM 2098 O O . ILE C 1 29 ? 37.516 4.254 103.186 1.00 38.08 29 ILE C O 1
ATOM 2103 N N . GLU C 1 30 ? 37.673 6.321 104.032 1.00 42.48 30 GLU C N 1
ATOM 2104 C CA . GLU C 1 30 ? 37.250 5.917 105.383 1.00 43.13 30 GLU C CA 1
ATOM 2105 C C . GLU C 1 30 ? 35.750 5.567 105.421 1.00 42.67 30 GLU C C 1
ATOM 2106 O O . GLU C 1 30 ? 35.372 4.541 106.009 1.00 41.28 30 GLU C O 1
ATOM 2112 N N . LYS C 1 31 ? 34.916 6.359 104.742 1.00 44.45 31 LYS C N 1
ATOM 2113 C CA . LYS C 1 31 ? 33.490 6.038 104.620 1.00 44.63 31 LYS C CA 1
ATOM 2114 C C . LYS C 1 31 ? 33.262 4.723 103.856 1.00 43.73 31 LYS C C 1
ATOM 2115 O O . LYS C 1 31 ? 32.454 3.896 104.283 1.00 44.24 31 LYS C O 1
ATOM 2117 N N . ALA C 1 32 ? 33.993 4.504 102.763 1.00 43.59 32 ALA C N 1
ATOM 2118 C CA . ALA C 1 32 ? 33.818 3.290 101.955 1.00 42.36 32 ALA C CA 1
ATOM 2119 C C . ALA C 1 32 ? 34.241 2.023 102.696 1.00 40.50 32 ALA C C 1
ATOM 2120 O O . ALA C 1 32 ? 33.539 1.021 102.634 1.00 39.29 32 ALA C O 1
ATOM 2122 N N . ARG C 1 33 ? 35.355 2.080 103.426 1.00 41.38 33 ARG C N 1
ATOM 2123 C CA . ARG C 1 33 ? 35.903 0.912 104.194 1.00 40.90 33 ARG C CA 1
ATOM 2124 C C . ARG C 1 33 ? 34.853 0.106 104.954 1.00 39.26 33 ARG C C 1
ATOM 2125 O O . ARG C 1 33 ? 34.934 -1.121 105.029 1.00 39.60 33 ARG C O 1
ATOM 2133 N N . ASN C 1 34 ? 33.881 0.815 105.509 1.00 39.32 34 ASN C N 1
ATOM 2134 C CA . ASN C 1 34 ? 32.849 0.239 106.354 1.00 39.46 34 ASN C CA 1
ATOM 2135 C C . ASN C 1 34 ? 31.653 -0.325 105.590 1.00 39.84 34 ASN C C 1
ATOM 2136 O O . ASN C 1 34 ? 30.718 -0.828 106.217 1.00 40.01 34 ASN C O 1
ATOM 2141 N N . PHE C 1 35 ? 31.681 -0.226 104.258 1.00 38.98 35 PHE C N 1
ATOM 2142 C CA . PHE C 1 35 ? 30.687 -0.847 103.410 1.00 39.31 35 PHE C CA 1
ATOM 2143 C C . PHE C 1 35 ? 30.961 -2.343 103.304 1.00 37.23 35 PHE C C 1
ATOM 2144 O O . PHE C 1 35 ? 32.104 -2.768 103.290 1.00 35.76 35 PHE C O 1
ATOM 2146 N N . LYS C 1 36 ? 29.897 -3.136 103.247 1.00 37.11 36 LYS C N 1
ATOM 2147 C CA . LYS C 1 36 ? 30.005 -4.570 103.005 1.00 35.75 36 LYS C CA 1
ATOM 2148 C C . LYS C 1 36 ? 30.009 -4.741 101.489 1.00 34.45 36 LYS C C 1
ATOM 2149 O O . LYS C 1 36 ? 29.162 -4.166 100.808 1.00 36.50 36 LYS C O 1
ATOM 2151 N N . ILE C 1 37 ? 30.998 -5.448 100.954 1.00 32.33 37 ILE C N 1
ATOM 2152 C CA . ILE C 1 37 ? 31.077 -5.710 99.528 1.00 31.09 37 ILE C CA 1
ATOM 2153 C C . ILE C 1 37 ? 30.687 -7.161 99.277 1.00 29.12 37 ILE C C 1
ATOM 2154 O O . ILE C 1 37 ? 31.292 -8.092 99.832 1.00 28.37 37 ILE C O 1
ATOM 2159 N N . VAL C 1 38 ? 29.655 -7.351 98.466 1.00 27.93 38 VAL C N 1
ATOM 2160 C CA . VAL C 1 38 ? 29.204 -8.676 98.087 1.00 27.16 38 VAL C CA 1
ATOM 2161 C C . VAL C 1 38 ? 29.572 -8.895 96.605 1.00 26.82 38 VAL C C 1
ATOM 2162 O O . VAL C 1 38 ? 29.250 -8.078 95.737 1.00 26.53 38 VAL C O 1
ATOM 2166 N N . THR C 1 39 ? 30.314 -9.958 96.330 1.00 25.84 39 THR C N 1
ATOM 2167 C CA . THR C 1 39 ? 30.678 -10.298 94.959 1.00 26.43 39 THR C CA 1
ATOM 2168 C C . THR C 1 39 ? 29.704 -11.382 94.488 1.00 26.84 39 THR C C 1
ATOM 2169 O O . THR C 1 39 ? 29.541 -12.394 95.162 1.00 26.41 39 THR C O 1
ATOM 2173 N N . GLU C 1 40 ? 29.044 -11.139 93.359 1.00 27.68 40 GLU C N 1
ATOM 2174 C CA . GLU C 1 40 ? 28.133 -12.094 92.745 1.00 28.71 40 GLU C CA 1
ATOM 2175 C C . GLU C 1 40 ? 28.693 -12.558 91.390 1.00 28.59 40 GLU C C 1
ATOM 2176 O O . GLU C 1 40 ? 28.917 -11.748 90.487 1.00 28.61 40 GLU C O 1
ATOM 2182 N N . VAL C 1 41 ? 28.943 -13.861 91.258 1.00 28.28 41 VAL C N 1
ATOM 2183 C CA . VAL C 1 41 ? 29.525 -14.422 90.036 1.00 28.59 41 VAL C CA 1
ATOM 2184 C C . VAL C 1 41 ? 28.583 -15.462 89.432 1.00 29.54 41 VAL C C 1
ATOM 2185 O O . VAL C 1 41 ? 27.964 -16.254 90.129 1.00 29.04 41 VAL C O 1
ATOM 2189 N N . GLN C 1 42 ? 28.463 -15.423 88.123 1.00 30.62 42 GLN C N 1
ATOM 2190 C CA . GLN C 1 42 ? 27.729 -16.432 87.382 1.00 32.35 42 GLN C CA 1
ATOM 2191 C C . GLN C 1 42 ? 28.661 -16.896 86.293 1.00 31.78 42 GLN C C 1
ATOM 2192 O O . GLN C 1 42 ? 29.086 -16.097 85.475 1.00 30.42 42 GLN C O 1
ATOM 2198 N N . GLN C 1 43 ? 29.026 -18.169 86.346 1.00 32.31 43 GLN C N 1
ATOM 2199 C CA . GLN C 1 43 ? 29.890 -18.770 85.356 1.00 33.35 43 GLN C CA 1
ATOM 2200 C C . GLN C 1 43 ? 29.032 -19.718 84.528 1.00 34.96 43 GLN C C 1
ATOM 2201 O O . GLN C 1 43 ? 28.350 -20.597 85.072 1.00 35.73 43 GLN C O 1
ATOM 2207 N N . ASP C 1 44 ? 29.080 -19.527 83.223 1.00 36.52 44 ASP C N 1
ATOM 2208 C CA . ASP C 1 44 ? 28.348 -20.348 82.246 1.00 38.32 44 ASP C CA 1
ATOM 2209 C C . ASP C 1 44 ? 29.409 -20.830 81.265 1.00 38.02 44 ASP C C 1
ATOM 2210 O O . ASP C 1 44 ? 29.657 -20.205 80.248 1.00 38.38 44 ASP C O 1
ATOM 2215 N N . GLY C 1 45 ? 30.065 -21.935 81.631 1.00 37.79 45 GLY C N 1
ATOM 2216 C CA . GLY C 1 45 ? 31.199 -22.467 80.881 1.00 38.24 45 GLY C CA 1
ATOM 2217 C C . GLY C 1 45 ? 32.366 -21.487 80.873 1.00 37.56 45 GLY C C 1
ATOM 2218 O O . GLY C 1 45 ? 32.993 -21.242 81.911 1.00 36.61 45 GLY C O 1
ATOM 2219 N N . GLN C 1 46 ? 32.634 -20.904 79.701 1.00 37.19 46 GLN C N 1
ATOM 2220 C CA . GLN C 1 46 ? 33.685 -19.901 79.566 1.00 37.10 46 GLN C CA 1
ATOM 2221 C C . GLN C 1 46 ? 33.209 -18.463 79.839 1.00 36.10 46 GLN C C 1
ATOM 2222 O O . GLN C 1 46 ? 34.042 -17.576 79.911 1.00 35.86 46 GLN C O 1
ATOM 2228 N N . ASP C 1 47 ? 31.903 -18.238 80.022 1.00 35.57 47 ASP C N 1
ATOM 2229 C CA . ASP C 1 47 ? 31.363 -16.883 80.110 1.00 35.78 47 ASP C CA 1
ATOM 2230 C C . ASP C 1 47 ? 31.096 -16.550 81.532 1.00 33.83 47 ASP C C 1
ATOM 2231 O O . ASP C 1 47 ? 30.446 -17.327 82.225 1.00 34.67 47 ASP C O 1
ATOM 2236 N N . PHE C 1 48 ? 31.587 -15.391 81.960 1.00 32.68 48 PHE C N 1
ATOM 2237 C CA . PHE C 1 48 ? 31.425 -14.917 83.324 1.00 30.97 48 PHE C CA 1
ATOM 2238 C C . PHE C 1 48 ? 30.677 -13.598 83.354 1.00 30.56 48 PHE C C 1
ATOM 2239 O O . PHE C 1 48 ? 30.916 -12.724 82.518 1.00 31.18 48 PHE C O 1
ATOM 2247 N N . THR C 1 49 ? 29.780 -13.470 84.335 1.00 29.32 49 THR C N 1
ATOM 2248 C CA . THR C 1 49 ? 29.284 -12.180 84.777 1.00 29.26 49 THR C CA 1
ATOM 2249 C C . THR C 1 49 ? 29.739 -12.036 86.227 1.00 27.92 49 THR C C 1
ATOM 2250 O O . THR C 1 49 ? 29.473 -12.922 87.038 1.00 26.65 49 THR C O 1
ATOM 2254 N N . TRP C 1 50 ? 30.446 -10.935 86.505 1.00 27.81 50 TRP C N 1
ATOM 2255 C CA . TRP C 1 50 ? 31.170 -10.716 87.750 1.00 27.66 50 TRP C CA 1
ATOM 2256 C C . TRP C 1 50 ? 30.756 -9.357 88.287 1.00 28.37 50 TRP C C 1
ATOM 2257 O O . TRP C 1 50 ? 31.100 -8.340 87.703 1.00 28.42 50 TRP C O 1
ATOM 2268 N N . SER C 1 51 ? 29.995 -9.367 89.383 1.00 28.73 51 SER C N 1
ATOM 2269 C CA . SER C 1 51 ? 29.398 -8.160 89.924 1.00 30.65 51 SER C CA 1
ATOM 2270 C C . SER C 1 51 ? 29.880 -7.918 91.343 1.00 31.19 51 SER C C 1
ATOM 2271 O O . SER C 1 51 ? 29.883 -8.842 92.135 1.00 30.64 51 SER C O 1
ATOM 2274 N N . GLN C 1 52 ? 30.286 -6.687 91.639 1.00 33.32 52 GLN C N 1
ATOM 2275 C CA . GLN C 1 52 ? 30.623 -6.232 92.996 1.00 34.01 52 GLN C CA 1
ATOM 2276 C C . GLN C 1 52 ? 29.537 -5.289 93.471 1.00 36.13 52 GLN C C 1
ATOM 2277 O O . GLN C 1 52 ? 29.328 -4.235 92.839 1.00 37.31 52 GLN C O 1
ATOM 2283 N N . HIS C 1 53 ? 28.822 -5.667 94.533 1.00 37.20 53 HIS C N 1
ATOM 2284 C CA . HIS C 1 53 ? 27.749 -4.833 95.106 1.00 40.46 53 HIS C CA 1
ATOM 2285 C C . HIS C 1 53 ? 28.322 -4.092 96.303 1.00 43.22 53 HIS C C 1
ATOM 2286 O O . HIS C 1 53 ? 28.658 -4.739 97.290 1.00 42.21 53 HIS C O 1
ATOM 2293 N N . TYR C 1 54 ? 28.445 -2.763 96.228 1.00 47.93 54 TYR C N 1
ATOM 2294 C CA . TYR C 1 54 ? 29.165 -1.986 97.256 1.00 50.87 54 TYR C CA 1
ATOM 2295 C C . TYR C 1 54 ? 28.426 -0.755 97.755 1.00 54.26 54 TYR C C 1
ATOM 2296 O O . TYR C 1 54 ? 27.522 -0.249 97.104 1.00 57.00 54 TYR C O 1
ATOM 2305 N N . SER C 1 55 ? 28.852 -0.293 98.933 1.00 56.87 55 SER C N 1
ATOM 2306 C CA . SER C 1 55 ? 28.175 0.741 99.763 1.00 59.04 55 SER C CA 1
ATOM 2307 C C . SER C 1 55 ? 26.634 0.592 99.924 1.00 59.73 55 SER C C 1
ATOM 2308 O O . SER C 1 55 ? 26.200 -0.255 100.708 1.00 61.18 55 SER C O 1
ATOM 2311 N N . GLY C 1 56 ? 25.824 1.364 99.192 1.00 61.71 56 GLY C N 1
ATOM 2312 C CA . GLY C 1 56 ? 24.372 1.424 99.421 1.00 61.82 56 GLY C CA 1
ATOM 2313 C C . GLY C 1 56 ? 23.584 1.315 98.134 1.00 62.27 56 GLY C C 1
ATOM 2314 O O . GLY C 1 56 ? 23.052 2.316 97.634 1.00 65.03 56 GLY C O 1
ATOM 2315 N N . GLY C 1 57 ? 23.511 0.095 97.603 1.00 59.14 57 GLY C N 1
ATOM 2316 C CA . GLY C 1 57 ? 22.808 -0.193 96.350 1.00 59.12 57 GLY C CA 1
ATOM 2317 C C . GLY C 1 57 ? 23.655 -0.153 95.085 1.00 56.75 57 GLY C C 1
ATOM 2318 O O . GLY C 1 57 ? 23.220 -0.653 94.050 1.00 58.67 57 GLY C O 1
ATOM 2319 N N . HIS C 1 58 ? 24.853 0.427 95.156 1.00 53.83 58 HIS C N 1
ATOM 2320 C CA . HIS C 1 58 ? 25.732 0.567 93.985 1.00 51.90 58 HIS C CA 1
ATOM 2321 C C . HIS C 1 58 ? 26.356 -0.768 93.571 1.00 47.22 58 HIS C C 1
ATOM 2322 O O . HIS C 1 58 ? 26.604 -1.631 94.418 1.00 45.23 58 HIS C O 1
ATOM 2329 N N . THR C 1 59 ? 26.580 -0.921 92.261 1.00 45.08 59 THR C N 1
ATOM 2330 C CA . THR C 1 59 ? 27.019 -2.173 91.633 1.00 41.65 59 THR C CA 1
ATOM 2331 C C . THR C 1 59 ? 27.977 -1.917 90.469 1.00 41.26 59 THR C C 1
ATOM 2332 O O . THR C 1 59 ? 27.723 -1.021 89.660 1.00 42.16 59 THR C O 1
ATOM 2336 N N . MET C 1 60 ? 29.051 -2.709 90.378 1.00 38.43 60 MET C N 1
ATOM 2337 C CA . MET C 1 60 ? 29.927 -2.734 89.195 1.00 39.04 60 MET C CA 1
ATOM 2338 C C . MET C 1 60 ? 29.990 -4.173 88.669 1.00 35.91 60 MET C C 1
ATOM 2339 O O . MET C 1 60 ? 30.388 -5.113 89.391 1.00 32.63 60 MET C O 1
ATOM 2344 N N . THR C 1 61 ? 29.626 -4.319 87.399 1.00 35.04 61 THR C N 1
ATOM 2345 C CA . THR C 1 61 ? 29.569 -5.599 86.735 1.00 33.30 61 THR C CA 1
ATOM 2346 C C . THR C 1 61 ? 30.499 -5.621 85.534 1.00 33.76 61 THR C C 1
ATOM 2347 O O . THR C 1 61 ? 30.501 -4.691 84.727 1.00 34.82 61 THR C O 1
ATOM 2351 N N . ASN C 1 62 ? 31.286 -6.690 85.435 1.00 32.09 62 ASN C N 1
ATOM 2352 C CA . ASN C 1 62 ? 32.059 -6.976 84.234 1.00 33.06 62 ASN C CA 1
ATOM 2353 C C . ASN C 1 62 ? 31.565 -8.272 83.640 1.00 32.09 62 ASN C C 1
ATOM 2354 O O . ASN C 1 62 ? 31.272 -9.215 84.375 1.00 30.20 62 ASN C O 1
ATOM 2359 N N . LYS C 1 63 ? 31.517 -8.324 82.312 1.00 33.38 63 LYS C N 1
ATOM 2360 C CA . LYS C 1 63 ? 31.171 -9.531 81.593 1.00 33.25 63 LYS C CA 1
ATOM 2361 C C . LYS C 1 63 ? 32.366 -9.866 80.750 1.00 34.09 63 LYS C C 1
ATOM 2362 O O . LYS C 1 63 ? 32.838 -9.038 79.993 1.00 35.74 63 LYS C O 1
ATOM 2368 N N . PHE C 1 64 ? 32.876 -11.082 80.897 1.00 33.06 64 PHE C N 1
ATOM 2369 C CA . PHE C 1 64 ? 34.039 -11.515 80.136 1.00 34.03 64 PHE C CA 1
ATOM 2370 C C . PHE C 1 64 ? 33.874 -12.978 79.742 1.00 33.95 64 PHE C C 1
ATOM 2371 O O . PHE C 1 64 ? 33.114 -13.719 80.364 1.00 32.20 64 PHE C O 1
ATOM 2379 N N . THR C 1 65 ? 34.567 -13.354 78.676 1.00 36.03 65 THR C N 1
ATOM 2380 C CA . THR C 1 65 ? 34.777 -14.743 78.315 1.00 37.01 65 THR C CA 1
ATOM 2381 C C . THR C 1 65 ? 36.260 -15.016 78.452 1.00 38.43 65 THR C C 1
ATOM 2382 O O . THR C 1 65 ? 37.069 -14.237 77.969 1.00 40.02 65 THR C O 1
ATOM 2386 N N . VAL C 1 66 ? 36.611 -16.119 79.103 1.00 38.74 66 VAL C N 1
ATOM 2387 C CA . VAL C 1 66 ? 38.012 -16.533 79.257 1.00 40.99 66 VAL C CA 1
ATOM 2388 C C . VAL C 1 66 ? 38.629 -16.850 77.880 1.00 44.43 66 VAL C C 1
ATOM 2389 O O . VAL C 1 66 ? 38.059 -17.617 77.119 1.00 43.40 66 VAL C O 1
ATOM 2393 N N . GLY C 1 67 ? 39.799 -16.264 77.599 1.00 48.49 67 GLY C N 1
ATOM 2394 C CA . GLY C 1 67 ? 40.468 -16.362 76.313 1.00 52.66 67 GLY C CA 1
ATOM 2395 C C . GLY C 1 67 ? 40.294 -15.028 75.621 1.00 55.87 67 GLY C C 1
ATOM 2396 O O . GLY C 1 67 ? 41.278 -14.340 75.302 1.00 59.32 67 GLY C O 1
ATOM 2397 N N . LYS C 1 68 ? 39.030 -14.657 75.403 1.00 56.20 68 LYS C N 1
ATOM 2398 C CA . LYS C 1 68 ? 38.677 -13.389 74.761 1.00 58.80 68 LYS C CA 1
ATOM 2399 C C . LYS C 1 68 ? 39.216 -12.235 75.601 1.00 60.16 68 LYS C C 1
ATOM 2400 O O . LYS C 1 68 ? 39.152 -12.272 76.836 1.00 58.10 68 LYS C O 1
ATOM 2402 N N . GLU C 1 69 ? 39.787 -11.242 74.918 1.00 64.58 69 GLU C N 1
ATOM 2403 C CA . GLU C 1 69 ? 40.211 -9.996 75.550 1.00 66.99 69 GLU C CA 1
ATOM 2404 C C . GLU C 1 69 ? 38.978 -9.132 75.814 1.00 67.07 69 GLU C C 1
ATOM 2405 O O . GLU C 1 69 ? 38.032 -9.135 75.025 1.00 68.45 69 GLU C O 1
ATOM 2407 N N . SER C 1 70 ? 38.984 -8.413 76.929 1.00 67.34 70 SER C N 1
ATOM 2408 C CA . SER C 1 70 ? 37.928 -7.454 77.238 1.00 68.07 70 SER C CA 1
ATOM 2409 C C . SER C 1 70 ? 38.489 -6.347 78.137 1.00 69.83 70 SER C C 1
ATOM 2410 O O . SER C 1 70 ? 39.622 -6.449 78.620 1.00 70.56 70 SER C O 1
ATOM 2413 N N . ASN C 1 71 ? 37.698 -5.293 78.340 1.00 71.68 71 ASN C N 1
ATOM 2414 C CA . ASN C 1 71 ? 38.079 -4.184 79.220 1.00 73.32 71 ASN C CA 1
ATOM 2415 C C . ASN C 1 71 ? 37.423 -4.320 80.589 1.00 71.65 71 ASN C C 1
ATOM 2416 O O . ASN C 1 71 ? 36.204 -4.181 80.721 1.00 70.62 71 ASN C O 1
ATOM 2421 N N . ILE C 1 72 ? 38.246 -4.609 81.599 1.00 72.53 72 ILE C N 1
ATOM 2422 C CA . ILE C 1 72 ? 37.787 -4.782 82.979 1.00 71.28 72 ILE C CA 1
ATOM 2423 C C . ILE C 1 72 ? 37.740 -3.413 83.654 1.00 73.87 72 ILE C C 1
ATOM 2424 O O . ILE C 1 72 ? 38.792 -2.842 83.923 1.00 76.71 72 ILE C O 1
ATOM 2429 N N . GLN C 1 73 ? 36.537 -2.907 83.936 1.00 75.00 73 GLN C N 1
ATOM 2430 C CA . GLN C 1 73 ? 36.375 -1.652 84.676 1.00 77.75 73 GLN C CA 1
ATOM 2431 C C . GLN C 1 73 ? 36.296 -1.952 86.165 1.00 77.83 73 GLN C C 1
ATOM 2432 O O . GLN C 1 73 ? 35.523 -2.813 86.600 1.00 74.38 73 GLN C O 1
ATOM 2434 N N . THR C 1 74 ? 37.102 -1.234 86.942 1.00 82.46 74 THR C N 1
ATOM 2435 C CA . THR C 1 74 ? 37.169 -1.424 88.391 1.00 82.58 74 THR C CA 1
ATOM 2436 C C . THR C 1 74 ? 36.082 -0.594 89.086 1.00 84.97 74 THR C C 1
ATOM 2437 O O . THR C 1 74 ? 35.351 0.166 88.430 1.00 86.79 74 THR C O 1
ATOM 2441 N N . MET C 1 75 ? 35.973 -0.761 90.405 1.00 84.42 75 MET C N 1
ATOM 2442 C CA . MET C 1 75 ? 35.051 0.042 91.226 1.00 86.37 75 MET C CA 1
ATOM 2443 C C . MET C 1 75 ? 35.429 1.532 91.211 1.00 87.71 75 MET C C 1
ATOM 2444 O O . MET C 1 75 ? 34.544 2.396 91.217 1.00 88.22 75 MET C O 1
ATOM 2449 N N . GLY C 1 76 ? 36.735 1.816 91.164 1.00 87.39 76 GLY C N 1
ATOM 2450 C CA . GLY C 1 76 ? 37.260 3.181 91.184 1.00 88.23 76 GLY C CA 1
ATOM 2451 C C . GLY C 1 76 ? 37.557 3.828 89.841 1.00 90.00 76 GLY C C 1
ATOM 2452 O O . GLY C 1 76 ? 38.393 4.728 89.778 1.00 92.17 76 GLY C O 1
ATOM 2453 N N . GLY C 1 77 ? 36.896 3.384 88.768 1.00 89.44 77 GLY C N 1
ATOM 2454 C CA . GLY C 1 77 ? 36.946 4.091 87.473 1.00 91.41 77 GLY C CA 1
ATOM 2455 C C . GLY C 1 77 ? 37.848 3.516 86.396 1.00 91.15 77 GLY C C 1
ATOM 2456 O O . GLY C 1 77 ? 37.424 3.366 85.240 1.00 91.83 77 GLY C O 1
ATOM 2457 N N . LYS C 1 78 ? 39.093 3.210 86.765 1.00 89.44 78 LYS C N 1
ATOM 2458 C CA . LYS C 1 78 ? 40.098 2.700 85.814 1.00 89.79 78 LYS C CA 1
ATOM 2459 C C . LYS C 1 78 ? 39.717 1.349 85.177 1.00 86.54 78 LYS C C 1
ATOM 2460 O O . LYS C 1 78 ? 39.411 0.385 85.897 1.00 81.64 78 LYS C O 1
ATOM 2462 N N . THR C 1 79 ? 39.722 1.301 83.837 1.00 86.94 79 THR C N 1
ATOM 2463 C CA . THR C 1 79 ? 39.551 0.042 83.072 1.00 85.20 79 THR C CA 1
ATOM 2464 C C . THR C 1 79 ? 40.884 -0.345 82.402 1.00 86.56 79 THR C C 1
ATOM 2465 O O . THR C 1 79 ? 41.862 0.391 82.519 1.00 90.02 79 THR C O 1
ATOM 2469 N N . PHE C 1 80 ? 40.932 -1.497 81.731 1.00 85.06 80 PHE C N 1
ATOM 2470 C CA . PHE C 1 80 ? 42.145 -1.920 81.000 1.00 87.64 80 PHE C CA 1
ATOM 2471 C C . PHE C 1 80 ? 41.902 -3.109 80.072 1.00 86.14 80 PHE C C 1
ATOM 2472 O O . PHE C 1 80 ? 41.209 -4.052 80.448 1.00 83.45 80 PHE C O 1
ATOM 2480 N N . LYS C 1 81 ? 42.502 -3.057 78.880 1.00 88.62 81 LYS C N 1
ATOM 2481 C CA . LYS C 1 81 ? 42.364 -4.104 77.864 1.00 87.60 81 LYS C CA 1
ATOM 2482 C C . LYS C 1 81 ? 43.277 -5.296 78.160 1.00 86.21 81 LYS C C 1
ATOM 2483 O O . LYS C 1 81 ? 44.476 -5.243 77.869 1.00 88.38 81 LYS C O 1
ATOM 2485 N N . ALA C 1 82 ? 42.704 -6.370 78.718 1.00 81.64 82 ALA C N 1
ATOM 2486 C CA . ALA C 1 82 ? 43.480 -7.555 79.103 1.00 79.47 82 ALA C CA 1
ATOM 2487 C C . ALA C 1 82 ? 42.712 -8.883 79.003 1.00 75.24 82 ALA C C 1
ATOM 2488 O O . ALA C 1 82 ? 41.484 -8.924 79.100 1.00 72.16 82 ALA C O 1
ATOM 2490 N N . THR C 1 83 ? 43.475 -9.959 78.800 1.00 74.27 83 THR C N 1
ATOM 2491 C CA . THR C 1 83 ? 42.942 -11.309 78.579 1.00 70.39 83 THR C CA 1
ATOM 2492 C C . THR C 1 83 ? 42.964 -12.098 79.886 1.00 66.47 83 THR C C 1
ATOM 2493 O O . THR C 1 83 ? 43.962 -12.083 80.600 1.00 67.46 83 THR C O 1
ATOM 2497 N N . VAL C 1 84 ? 41.843 -12.744 80.214 1.00 61.93 84 VAL C N 1
ATOM 2498 C CA . VAL C 1 84 ? 41.762 -13.657 81.353 1.00 58.61 84 VAL C CA 1
ATOM 2499 C C . VAL C 1 84 ? 42.025 -15.078 80.887 1.00 57.61 84 VAL C C 1
ATOM 2500 O O . VAL C 1 84 ? 41.526 -15.473 79.846 1.00 56.70 84 VAL C O 1
ATOM 2504 N N . GLN C 1 85 ? 42.797 -15.834 81.668 1.00 57.32 85 GLN C N 1
ATOM 2505 C CA . GLN C 1 85 ? 43.003 -17.270 81.452 1.00 57.82 85 GLN C CA 1
ATOM 2506 C C . GLN C 1 85 ? 42.679 -18.105 82.691 1.00 57.16 85 GLN C C 1
ATOM 2507 O O . GLN C 1 85 ? 42.843 -17.640 83.825 1.00 55.28 85 GLN C O 1
ATOM 2513 N N . MET C 1 86 ? 42.243 -19.345 82.449 1.00 58.12 86 MET C N 1
ATOM 2514 C CA . MET C 1 86 ? 42.003 -20.343 83.508 1.00 58.81 86 MET C CA 1
ATOM 2515 C C . MET C 1 86 ? 43.206 -21.269 83.711 1.00 61.74 86 MET C C 1
ATOM 2516 O O . MET C 1 86 ? 43.414 -22.210 82.939 1.00 64.01 86 MET C O 1
ATOM 2521 N N . GLU C 1 87 ? 43.987 -20.992 84.751 1.00 62.88 87 GLU C N 1
ATOM 2522 C CA . GLU C 1 87 ? 45.130 -21.827 85.152 1.00 66.20 87 GLU C CA 1
ATOM 2523 C C . GLU C 1 87 ? 44.697 -22.763 86.286 1.00 64.85 87 GLU C C 1
ATOM 2524 O O . GLU C 1 87 ? 44.487 -22.301 87.411 1.00 62.02 87 GLU C O 1
ATOM 2530 N N . GLY C 1 88 ? 44.553 -24.058 85.995 1.00 65.09 88 GLY C N 1
ATOM 2531 C CA . GLY C 1 88 ? 44.252 -25.080 87.013 1.00 64.68 88 GLY C CA 1
ATOM 2532 C C . GLY C 1 88 ? 43.141 -24.700 87.979 1.00 61.53 88 GLY C C 1
ATOM 2533 O O . GLY C 1 88 ? 43.243 -24.922 89.183 1.00 62.04 88 GLY C O 1
ATOM 2534 N N . GLY C 1 89 ? 42.084 -24.098 87.448 1.00 58.25 89 GLY C N 1
ATOM 2535 C CA . GLY C 1 89 ? 40.943 -23.685 88.253 1.00 55.41 89 GLY C CA 1
ATOM 2536 C C . GLY C 1 89 ? 40.980 -22.262 88.756 1.00 52.98 89 GLY C C 1
ATOM 2537 O O . GLY C 1 89 ? 39.966 -21.790 89.250 1.00 51.75 89 GLY C O 1
ATOM 2538 N N . LYS C 1 90 ? 42.129 -21.586 88.644 1.00 53.29 90 LYS C N 1
ATOM 2539 C CA . LYS C 1 90 ? 42.269 -20.166 88.999 1.00 51.64 90 LYS C CA 1
ATOM 2540 C C . LYS C 1 90 ? 42.128 -19.239 87.779 1.00 50.06 90 LYS C C 1
ATOM 2541 O O . LYS C 1 90 ? 42.580 -19.573 86.681 1.00 51.49 90 LYS C O 1
ATOM 2547 N N . LEU C 1 91 ? 41.523 -18.069 87.981 1.00 46.69 91 LEU C N 1
ATOM 2548 C CA . LEU C 1 91 ? 41.466 -17.035 86.947 1.00 45.86 91 LEU C CA 1
ATOM 2549 C C . LEU C 1 91 ? 42.681 -16.134 87.066 1.00 47.45 91 LEU C C 1
ATOM 2550 O O . LEU C 1 91 ? 42.991 -15.694 88.158 1.00 46.18 91 LEU C O 1
ATOM 2555 N N . VAL C 1 92 ? 43.351 -15.852 85.948 1.00 49.25 92 VAL C N 1
ATOM 2556 C CA . VAL C 1 92 ? 44.572 -15.043 85.950 1.00 52.52 92 VAL C CA 1
ATOM 2557 C C . VAL C 1 92 ? 44.573 -13.957 84.859 1.00 54.59 92 VAL C C 1
ATOM 2558 O O . VAL C 1 92 ? 44.133 -14.175 83.719 1.00 54.21 92 VAL C O 1
ATOM 2562 N N . VAL C 1 93 ? 45.048 -12.779 85.250 1.00 56.56 93 VAL C N 1
ATOM 2563 C CA . VAL C 1 93 ? 45.435 -11.706 84.354 1.00 60.22 93 VAL C CA 1
ATOM 2564 C C . VAL C 1 93 ? 46.901 -11.490 84.673 1.00 64.78 93 VAL C C 1
ATOM 2565 O O . VAL C 1 93 ? 47.232 -10.831 85.666 1.00 63.53 93 VAL C O 1
ATOM 2569 N N . ASN C 1 94 ? 47.767 -12.078 83.842 1.00 70.45 94 ASN C N 1
ATOM 2570 C CA . ASN C 1 94 ? 49.205 -12.171 84.108 1.00 75.32 94 ASN C CA 1
ATOM 2571 C C . ASN C 1 94 ? 49.977 -11.493 82.997 1.00 81.08 94 ASN C C 1
ATOM 2572 O O . ASN C 1 94 ? 50.177 -12.094 81.937 1.00 83.05 94 ASN C O 1
ATOM 2574 N N . PHE C 1 95 ? 50.386 -10.242 83.225 1.00 84.68 95 PHE C N 1
ATOM 2575 C CA . PHE C 1 95 ? 51.412 -9.591 82.380 1.00 91.38 95 PHE C CA 1
ATOM 2576 C C . PHE C 1 95 ? 52.414 -8.806 83.241 1.00 94.63 95 PHE C C 1
ATOM 2577 O O . PHE C 1 95 ? 52.000 -7.886 83.951 1.00 92.40 95 PHE C O 1
ATOM 2585 N N . PRO C 1 96 ? 53.726 -9.184 83.198 1.00 99.59 96 PRO C N 1
ATOM 2586 C CA . PRO C 1 96 ? 54.787 -8.612 84.047 1.00 102.45 96 PRO C CA 1
ATOM 2587 C C . PRO C 1 96 ? 54.689 -7.096 84.262 1.00 102.90 96 PRO C C 1
ATOM 2588 O O . PRO C 1 96 ? 55.049 -6.325 83.372 1.00 108.11 96 PRO C O 1
ATOM 2592 N N . ASN C 1 97 ? 54.227 -6.709 85.456 1.00 99.21 97 ASN C N 1
ATOM 2593 C CA . ASN C 1 97 ? 53.693 -5.369 85.783 1.00 97.47 97 ASN C CA 1
ATOM 2594 C C . ASN C 1 97 ? 52.396 -5.526 86.611 1.00 90.79 97 ASN C C 1
ATOM 2595 O O . ASN C 1 97 ? 52.157 -4.764 87.552 1.00 89.52 97 ASN C O 1
ATOM 2600 N N . TYR C 1 98 ? 51.586 -6.527 86.264 1.00 87.02 98 TYR C N 1
ATOM 2601 C CA . TYR C 1 98 ? 50.219 -6.682 86.788 1.00 81.86 98 TYR C CA 1
ATOM 2602 C C . TYR C 1 98 ? 49.848 -8.168 86.875 1.00 77.61 98 TYR C C 1
ATOM 2603 O O . TYR C 1 98 ? 49.767 -8.855 85.847 1.00 77.34 98 TYR C O 1
ATOM 2612 N N . HIS C 1 99 ? 49.613 -8.657 88.090 1.00 72.37 99 HIS C N 1
ATOM 2613 C CA . HIS C 1 99 ? 49.212 -10.045 88.296 1.00 69.33 99 HIS C CA 1
ATOM 2614 C C . HIS C 1 99 ? 47.996 -10.124 89.213 1.00 63.91 99 HIS C C 1
ATOM 2615 O O . HIS C 1 99 ? 48.127 -10.106 90.433 1.00 62.70 99 HIS C O 1
ATOM 2622 N N . GLN C 1 100 ? 46.818 -10.175 88.598 1.00 60.47 100 GLN C N 1
ATOM 2623 C CA . GLN C 1 100 ? 45.555 -10.354 89.308 1.00 55.76 100 GLN C CA 1
ATOM 2624 C C . GLN C 1 100 ? 45.122 -11.794 89.238 1.00 53.09 100 GLN C C 1
ATOM 2625 O O . GLN C 1 100 ? 45.155 -12.415 88.173 1.00 53.64 100 GLN C O 1
ATOM 2631 N N . THR C 1 101 ? 44.697 -12.329 90.371 1.00 49.39 101 THR C N 1
ATOM 2632 C CA . THR C 1 101 ? 44.127 -13.662 90.397 1.00 47.71 101 THR C CA 1
ATOM 2633 C C . THR C 1 101 ? 42.855 -13.701 91.232 1.00 44.31 101 THR C C 1
ATOM 2634 O O . THR C 1 101 ? 42.604 -12.818 92.061 1.00 42.99 101 THR C O 1
ATOM 2638 N N . SER C 1 102 ? 42.073 -14.740 90.965 1.00 42.16 102 SER C N 1
ATOM 2639 C CA . SER C 1 102 ? 40.819 -15.021 91.637 1.00 39.38 102 SER C CA 1
ATOM 2640 C C . SER C 1 102 ? 40.694 -16.534 91.644 1.00 39.33 102 SER C C 1
ATOM 2641 O O . SER C 1 102 ? 40.980 -17.194 90.620 1.00 40.45 102 SER C O 1
ATOM 2644 N N . GLU C 1 103 ? 40.295 -17.075 92.789 1.00 38.08 103 GLU C N 1
ATOM 2645 C CA . GLU C 1 103 ? 40.317 -18.509 93.054 1.00 39.40 103 GLU C CA 1
ATOM 2646 C C . GLU C 1 103 ? 39.325 -18.892 94.141 1.00 39.06 103 GLU C C 1
ATOM 2647 O O . GLU C 1 103 ? 39.143 -18.152 95.096 1.00 37.68 103 GLU C O 1
ATOM 2649 N N . ILE C 1 104 ? 38.683 -20.046 93.996 1.00 40.34 104 ILE C N 1
ATOM 2650 C CA . ILE C 1 104 ? 37.921 -20.622 95.099 1.00 41.34 104 ILE C CA 1
ATOM 2651 C C . ILE C 1 104 ? 38.928 -21.397 95.954 1.00 43.98 104 ILE C C 1
ATOM 2652 O O . ILE C 1 104 ? 39.803 -22.065 95.421 1.00 44.94 104 ILE C O 1
ATOM 2657 N N . VAL C 1 105 ? 38.845 -21.236 97.272 1.00 44.94 105 VAL C N 1
ATOM 2658 C CA . VAL C 1 105 ? 39.693 -21.975 98.222 1.00 48.20 105 VAL C CA 1
ATOM 2659 C C . VAL C 1 105 ? 38.770 -22.381 99.351 1.00 49.64 105 VAL C C 1
ATOM 2660 O O . VAL C 1 105 ? 38.554 -21.607 100.285 1.00 49.21 105 VAL C O 1
ATOM 2664 N N . GLY C 1 106 ? 38.176 -23.569 99.220 1.00 52.22 106 GLY C N 1
ATOM 2665 C CA . GLY C 1 106 ? 37.240 -24.110 100.211 1.00 53.94 106 GLY C CA 1
ATOM 2666 C C . GLY C 1 106 ? 36.105 -23.167 100.571 1.00 52.20 106 GLY C C 1
ATOM 2667 O O . GLY C 1 106 ? 35.973 -22.784 101.722 1.00 54.15 106 GLY C O 1
ATOM 2668 N N . ASP C 1 107 ? 35.306 -22.754 99.591 1.00 50.89 107 ASP C N 1
ATOM 2669 C CA . ASP C 1 107 ? 34.160 -21.855 99.873 1.00 49.40 107 ASP C CA 1
ATOM 2670 C C . ASP C 1 107 ? 34.517 -20.384 100.168 1.00 46.50 107 ASP C C 1
ATOM 2671 O O . ASP C 1 107 ? 33.613 -19.584 100.447 1.00 47.26 107 ASP C O 1
ATOM 2673 N N . LYS C 1 108 ? 35.804 -20.023 100.125 1.00 44.50 108 LYS C N 1
ATOM 2674 C CA . LYS C 1 108 ? 36.209 -18.620 100.164 1.00 40.83 108 LYS C CA 1
ATOM 2675 C C . LYS C 1 108 ? 36.608 -18.240 98.750 1.00 38.16 108 LYS C C 1
ATOM 2676 O O . LYS C 1 108 ? 37.179 -19.052 98.020 1.00 39.22 108 LYS C O 1
ATOM 2678 N N . LEU C 1 109 ? 36.281 -17.015 98.362 1.00 34.60 109 LEU C N 1
ATOM 2679 C CA . LEU C 1 109 ? 36.776 -16.432 97.144 1.00 32.83 109 LEU C CA 1
ATOM 2680 C C . LEU C 1 109 ? 37.970 -15.559 97.549 1.00 32.96 109 LEU C C 1
ATOM 2681 O O . LEU C 1 109 ? 37.841 -14.665 98.397 1.00 31.77 109 LEU C O 1
ATOM 2686 N N . VAL C 1 110 ? 39.116 -15.816 96.924 1.00 33.82 110 VAL C N 1
ATOM 2687 C CA . VAL C 1 110 ? 40.356 -15.136 97.226 1.00 34.94 110 VAL C CA 1
ATOM 2688 C C . VAL C 1 110 ? 40.769 -14.403 95.975 1.00 35.38 110 VAL C C 1
ATOM 2689 O O . VAL C 1 110 ? 40.923 -15.033 94.942 1.00 35.70 110 VAL C O 1
ATOM 2693 N N . GLU C 1 111 ? 40.959 -13.091 96.074 1.00 35.68 111 GLU C N 1
ATOM 2694 C CA . GLU C 1 111 ? 41.351 -12.244 94.933 1.00 37.27 111 GLU C CA 1
ATOM 2695 C C . GLU C 1 111 ? 42.614 -11.478 95.309 1.00 39.71 111 GLU C C 1
ATOM 2696 O O . GLU C 1 111 ? 42.706 -10.962 96.409 1.00 38.69 111 GLU C O 1
ATOM 2702 N N . VAL C 1 112 ? 43.596 -11.430 94.415 1.00 43.32 112 VAL C N 1
ATOM 2703 C CA . VAL C 1 112 ? 44.918 -10.869 94.733 1.00 46.68 112 VAL C CA 1
ATOM 2704 C C . VAL C 1 112 ? 45.434 -9.967 93.621 1.00 49.78 112 VAL C C 1
ATOM 2705 O O . VAL C 1 112 ? 45.803 -10.443 92.553 1.00 52.27 112 VAL C O 1
ATOM 2709 N N . SER C 1 113 ? 45.460 -8.664 93.873 1.00 51.42 113 SER C N 1
ATOM 2710 C CA . SER C 1 113 ? 45.894 -7.694 92.872 1.00 55.55 113 SER C CA 1
ATOM 2711 C C . SER C 1 113 ? 47.318 -7.196 93.193 1.00 59.50 113 SER C C 1
ATOM 2712 O O . SER C 1 113 ? 47.497 -6.292 94.027 1.00 58.53 113 SER C O 1
ATOM 2715 N N . THR C 1 114 ? 48.309 -7.827 92.547 1.00 62.60 114 THR C N 1
ATOM 2716 C CA . THR C 1 114 ? 49.718 -7.428 92.632 1.00 66.51 114 THR C CA 1
ATOM 2717 C C . THR C 1 114 ? 49.950 -6.364 91.565 1.00 69.31 114 THR C C 1
ATOM 2718 O O . THR C 1 114 ? 50.142 -6.684 90.378 1.00 70.40 114 THR C O 1
ATOM 2722 N N . ILE C 1 115 ? 49.935 -5.101 91.977 1.00 70.15 115 ILE C N 1
ATOM 2723 C CA . ILE C 1 115 ? 50.055 -3.992 91.039 1.00 73.64 115 ILE C CA 1
ATOM 2724 C C . ILE C 1 115 ? 51.515 -3.563 90.807 1.00 79.83 115 ILE C C 1
ATOM 2725 O O . ILE C 1 115 ? 51.764 -2.407 90.450 1.00 83.11 115 ILE C O 1
ATOM 2727 N N . GLY C 1 116 ? 52.470 -4.489 90.963 1.00 82.74 116 GLY C N 1
ATOM 2728 C CA . GLY C 1 116 ? 53.907 -4.189 90.845 1.00 86.70 116 GLY C CA 1
ATOM 2729 C C . GLY C 1 116 ? 54.597 -4.204 92.201 1.00 86.98 116 GLY C C 1
ATOM 2730 O O . GLY C 1 116 ? 55.222 -5.204 92.564 1.00 87.87 116 GLY C O 1
ATOM 2731 N N . GLY C 1 117 ? 54.495 -3.082 92.924 1.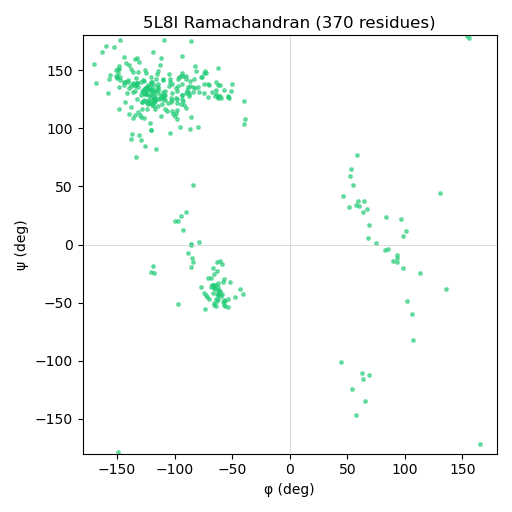00 85.78 117 GLY C N 1
ATOM 2732 C CA . GLY C 1 117 ? 54.947 -2.960 94.313 1.00 85.13 117 GLY C CA 1
ATOM 2733 C C . GLY C 1 117 ? 53.787 -3.146 95.284 1.00 80.60 117 GLY C C 1
ATOM 2734 O O . GLY C 1 117 ? 53.868 -3.958 96.214 1.00 79.80 117 GLY C O 1
ATOM 2735 N N . VAL C 1 118 ? 52.702 -2.398 95.064 1.00 77.64 118 VAL C N 1
ATOM 2736 C CA . VAL C 1 118 ? 51.490 -2.514 95.895 1.00 73.26 118 VAL C CA 1
ATOM 2737 C C . VAL C 1 118 ? 50.831 -3.856 95.591 1.00 70.53 118 VAL C C 1
ATOM 2738 O O . VAL C 1 118 ? 50.752 -4.256 94.418 1.00 72.90 118 VAL C O 1
ATOM 2742 N N . THR C 1 119 ? 50.379 -4.552 96.634 1.00 65.80 119 THR C N 1
ATOM 2743 C CA . THR C 1 119 ? 49.666 -5.825 96.464 1.00 62.54 119 THR C CA 1
ATOM 2744 C C . THR C 1 119 ? 48.434 -5.936 97.389 1.00 57.60 119 THR C C 1
ATOM 2745 O O . THR C 1 119 ? 48.544 -6.325 98.561 1.00 56.02 119 THR C O 1
ATOM 2749 N N . TYR C 1 120 ? 47.281 -5.573 96.833 1.00 54.15 120 TYR C N 1
ATOM 2750 C CA . TYR C 1 120 ? 45.977 -5.722 97.485 1.00 50.66 120 TYR C CA 1
ATOM 2751 C C . TYR C 1 120 ? 45.541 -7.193 97.488 1.00 48.51 120 TYR C C 1
ATOM 2752 O O . TYR C 1 120 ? 45.859 -7.954 96.573 1.00 48.04 120 TYR C O 1
ATOM 2761 N N . GLU C 1 121 ? 44.812 -7.586 98.534 1.00 45.64 121 GLU C N 1
ATOM 2762 C CA . GLU C 1 121 ? 44.228 -8.928 98.620 1.00 43.97 121 GLU C CA 1
ATOM 2763 C C . GLU C 1 121 ? 42.871 -8.879 99.300 1.00 39.98 121 GLU C C 1
ATOM 2764 O O . GLU C 1 121 ? 42.741 -8.173 100.284 1.00 37.89 121 GLU C O 1
ATOM 2770 N N . ARG C 1 122 ? 41.904 -9.653 98.800 1.00 37.08 122 ARG C N 1
ATOM 2771 C CA . ARG C 1 122 ? 40.562 -9.741 99.374 1.00 34.84 122 ARG C CA 1
ATOM 2772 C C . ARG C 1 122 ? 40.127 -11.198 99.522 1.00 33.13 122 ARG C C 1
ATOM 2773 O O . ARG C 1 122 ? 40.388 -12.015 98.635 1.00 32.96 122 ARG C O 1
ATOM 2781 N N . VAL C 1 123 ? 39.471 -11.520 100.639 1.00 30.82 123 VAL C N 1
ATOM 2782 C CA . VAL C 1 123 ? 38.891 -12.853 100.869 1.00 30.32 123 VAL C CA 1
ATOM 2783 C C . VAL C 1 123 ? 37.413 -12.691 101.199 1.00 28.46 123 VAL C C 1
ATOM 2784 O O . VAL C 1 123 ? 37.071 -11.905 102.068 1.00 27.41 123 VAL C O 1
ATOM 2788 N N . SER C 1 124 ? 36.549 -13.438 100.515 1.00 27.93 124 SER C N 1
ATOM 2789 C CA . SER C 1 124 ? 35.099 -13.328 100.719 1.00 27.08 124 SER C CA 1
ATOM 2790 C C . SER C 1 124 ? 34.476 -14.690 101.020 1.00 28.11 124 SER C C 1
ATOM 2791 O O . SER C 1 124 ? 34.887 -15.678 100.428 1.00 29.23 124 SER C O 1
ATOM 2794 N N . LYS C 1 125 ? 33.509 -14.731 101.943 1.00 28.67 125 LYS C N 1
ATOM 2795 C CA . LYS C 1 125 ? 32.848 -15.991 102.380 1.00 30.36 125 LYS C CA 1
ATOM 2796 C C . LYS C 1 125 ? 31.650 -16.226 101.499 1.00 30.40 125 LYS C C 1
ATOM 2797 O O . LYS C 1 125 ? 30.977 -15.253 101.157 1.00 29.47 125 LYS C O 1
ATOM 2799 N N . ARG C 1 126 ? 31.361 -17.485 101.144 1.00 32.55 126 ARG C N 1
ATOM 2800 C CA . ARG C 1 126 ? 30.141 -17.829 100.369 1.00 33.60 126 ARG C CA 1
ATOM 2801 C C . ARG C 1 126 ? 28.855 -17.539 101.143 1.00 34.80 126 ARG C C 1
ATOM 2802 O O . ARG C 1 126 ? 28.716 -17.976 102.273 1.00 35.58 126 ARG C O 1
ATOM 2810 N N . LEU C 1 127 ? 27.919 -16.800 100.544 1.00 34.93 127 LEU C N 1
ATOM 2811 C CA . LEU C 1 127 ? 26.680 -16.395 101.244 1.00 37.24 127 LEU C CA 1
ATOM 2812 C C . LEU C 1 127 ? 25.565 -17.418 101.017 1.00 39.38 127 LEU C C 1
ATOM 2813 O O . LEU C 1 127 ? 25.533 -18.047 99.962 1.00 41.93 127 LEU C O 1
#